Protein AF-0000000086156742 (afdb_homodimer)

Organism: Pythium oligandrum (NCBI:txid41045)

Sequence (702 aa):
MDVETHAQLVAELREDVADFWQPLQSIARVDTRSLSPLAFYRQYVSKSVPVILTHAMESEQWQHVRTAWQDDEYLVQQAGDGEITVDITPFGYGDAVLELDRENELFVMPEERRMTLREFFRVLNDREGFDGVPYLSHQNDSLRDEFPRLYAQVPPCIELGKEAFGNDPDAVNIWIGDERAVSTMHKDHYENMYCVVKGRKHFTLLPPSDVACLYEREYPSARYRHESTLGQDAYDEATTAAFHSCHPEDTSWFIVPSEETGMTPWIPVDPLRINIKRYPLADHLNPLQCVVEAGETLYLPAMWYHRATQLCPTISVNYWHDMDFDCRYVYYNYVHRVAKAMDSGNKNKQSMDVETHAQLVAELREDVADFWQPLQSIARVDTRSLSPLAFYRQYVSKSVPVILTHAMESEQWQHVRTAWQDDEYLVQQAGDGEITVDITPFGYGDAVLELDRENELFVMPEERRMTLREFFRVLNDREGFDGVPYLSHQNDSLRDEFPRLYAQVPPCIELGKEAFGNDPDAVNIWIGDERAVSTMHKDHYENMYCVVKGRKHFTLLPPSDVACLYEREYPSARYRHESTLGQDAYDEATTAAFHSCHPEDTSWFIVPSEETGMTPWIPVDPLRINIKRYPLADHLNPLQCVVEAGETLYLPAMWYHRATQLCPTISVNYWHDMDFDCRYVYYNYVHRVAKAMDSGNKNKQS

Solvent-accessible surface area (backbone atoms only — not comparable to full-atom values): 36205 Å² total; per-residue (Å²): 82,52,70,66,57,49,51,50,53,51,50,51,44,44,52,37,32,55,72,37,46,48,68,79,81,54,70,50,77,42,59,42,89,80,47,51,40,51,54,46,31,63,70,22,61,57,41,59,39,55,34,34,30,34,70,67,51,65,49,70,42,37,51,48,44,50,55,52,66,70,36,65,67,53,48,31,62,55,50,44,82,53,64,35,64,31,34,33,22,80,79,11,60,35,55,36,66,44,76,57,49,100,84,40,59,30,30,34,33,43,24,76,42,78,39,30,54,58,55,48,54,49,49,60,70,31,67,86,78,35,94,47,33,58,29,36,60,48,77,79,25,32,26,57,74,60,24,51,63,57,42,71,46,45,68,89,60,52,66,62,55,33,64,47,71,70,50,69,52,77,31,38,30,41,36,42,37,33,51,64,34,32,39,48,52,42,62,48,77,25,36,30,45,37,30,25,48,36,47,31,39,38,39,39,35,38,62,52,74,51,50,59,36,33,66,66,40,75,18,52,29,27,24,41,33,43,64,92,70,36,77,85,60,74,56,39,64,69,61,26,50,39,44,31,70,75,35,67,88,48,66,59,50,37,39,24,70,31,74,87,66,34,64,40,77,46,42,72,55,41,90,91,63,68,54,45,89,83,38,59,61,39,68,64,63,75,73,42,62,51,71,44,42,52,51,24,28,37,39,40,40,50,43,34,29,37,26,40,34,27,74,32,69,24,35,32,41,33,36,30,23,75,54,82,70,22,46,68,53,40,45,43,50,45,47,43,49,52,35,50,55,53,54,55,53,51,55,61,68,72,95,82,52,70,67,57,50,52,50,52,52,50,51,43,44,51,38,32,54,73,36,44,48,69,79,81,56,69,51,78,43,60,43,89,80,47,49,40,52,54,46,31,64,70,21,60,56,40,57,39,56,36,34,30,34,70,69,51,65,49,70,41,36,51,49,44,49,55,54,64,71,36,64,67,54,48,31,62,55,49,43,82,54,63,37,64,31,33,33,24,80,79,12,60,36,54,36,65,44,75,58,50,99,84,42,60,31,29,35,32,44,24,77,42,79,40,30,54,57,56,47,54,49,48,59,70,31,69,85,78,36,94,46,32,57,29,34,59,47,77,81,26,31,24,58,73,60,24,51,64,57,41,71,46,45,69,90,60,52,66,60,54,32,63,45,71,69,49,70,53,76,30,37,29,42,35,41,37,32,50,66,35,30,41,47,51,43,62,48,78,26,35,31,46,38,31,25,48,36,47,32,41,36,39,40,35,39,62,52,74,51,49,57,36,32,66,67,40,75,20,52,30,27,24,41,35,43,64,92,68,35,79,85,62,73,57,38,64,69,60,25,50,39,44,30,72,74,36,67,88,47,67,58,50,37,37,24,70,32,73,89,65,35,63,40,76,46,42,73,56,42,91,92,62,68,54,45,89,84,36,58,61,41,70,64,64,77,72,42,64,50,73,45,42,50,49,25,27,37,40,42,40,49,43,34,30,35,26,40,33,28,76,32,68,23,35,32,41,32,36,32,24,74,53,80,70,23,47,69,53,38,45,44,50,46,47,41,50,51,35,51,55,52,55,55,53,51,55,59,69,72,95

Structure (mmCIF, N/CA/C/O backbone):
data_AF-0000000086156742-model_v1
#
loop_
_entity.id
_entity.type
_entity.pdbx_description
1 polymer 'JmjC domain-containing protein'
#
loop_
_atom_site.group_PDB
_atom_site.id
_atom_site.type_symbol
_atom_site.label_atom_id
_atom_site.label_alt_id
_atom_site.label_comp_id
_atom_site.label_asym_id
_atom_site.label_entity_id
_atom_site.label_seq_id
_atom_site.pdbx_PDB_ins_code
_atom_site.Cartn_x
_atom_site.Cartn_y
_atom_site.Cartn_z
_atom_site.occupancy
_atom_site.B_iso_or_equiv
_atom_site.auth_seq_id
_atom_site.auth_comp_id
_atom_site.auth_asym_id
_atom_site.auth_atom_id
_atom_site.pdbx_PDB_model_num
ATOM 1 N N . MET A 1 1 ? 24.484 2.711 -8.344 1 87.94 1 MET A N 1
ATOM 2 C CA . MET A 1 1 ? 23.516 3.539 -9.039 1 87.94 1 MET A CA 1
ATOM 3 C C . MET A 1 1 ? 23.984 4.988 -9.117 1 87.94 1 MET A C 1
ATOM 5 O O . MET A 1 1 ? 24.344 5.582 -8.109 1 87.94 1 MET A O 1
ATOM 9 N N . ASP A 1 2 ? 24.078 5.543 -10.227 1 90.62 2 ASP A N 1
ATOM 10 C CA . ASP A 1 2 ? 24.562 6.91 -10.383 1 90.62 2 ASP A CA 1
ATOM 11 C C . ASP A 1 2 ? 23.422 7.918 -10.312 1 90.62 2 ASP A C 1
ATOM 13 O O . ASP A 1 2 ? 22.25 7.531 -10.258 1 90.62 2 ASP A O 1
ATOM 17 N N . VAL A 1 3 ? 23.75 9.125 -10.305 1 90.31 3 VAL A N 1
ATOM 18 C CA . VAL A 1 3 ? 22.812 10.219 -10.086 1 90.31 3 VAL A CA 1
ATOM 19 C C . VAL A 1 3 ? 21.797 10.266 -11.227 1 90.31 3 VAL A C 1
ATOM 21 O O . VAL A 1 3 ? 20.625 10.539 -11 1 90.31 3 VAL A O 1
ATOM 24 N N . GLU A 1 4 ? 22.281 9.977 -12.367 1 93.25 4 GLU A N 1
ATOM 25 C CA . GLU A 1 4 ? 21.391 10.008 -13.531 1 93.25 4 GLU A CA 1
ATOM 26 C C . GLU A 1 4 ? 20.344 8.898 -13.461 1 93.25 4 GLU A C 1
ATOM 28 O O . GLU A 1 4 ? 19.172 9.125 -13.742 1 93.25 4 GLU A O 1
ATOM 33 N N . THR A 1 5 ? 20.812 7.707 -13.117 1 95.25 5 THR A N 1
ATOM 34 C CA . THR A 1 5 ? 19.906 6.578 -12.953 1 95.25 5 THR A CA 1
ATOM 35 C C . THR A 1 5 ? 18.906 6.848 -11.844 1 95.25 5 THR A C 1
ATOM 37 O O . THR A 1 5 ? 17.719 6.535 -11.977 1 95.25 5 THR A O 1
ATOM 40 N N . HIS A 1 6 ? 19.422 7.434 -10.797 1 95.56 6 HIS A N 1
ATOM 41 C CA . HIS A 1 6 ? 18.547 7.773 -9.688 1 95.56 6 HIS A CA 1
ATOM 42 C C . HIS A 1 6 ? 17.469 8.773 -10.125 1 95.56 6 HIS A C 1
ATOM 44 O O . HIS A 1 6 ? 16.297 8.602 -9.805 1 95.56 6 HIS A O 1
ATOM 50 N N . ALA A 1 7 ? 17.844 9.789 -10.844 1 96 7 ALA A N 1
ATOM 51 C CA . ALA A 1 7 ? 16.906 10.797 -11.328 1 96 7 ALA A CA 1
ATOM 52 C C . ALA A 1 7 ? 15.852 10.172 -12.234 1 96 7 ALA A C 1
ATOM 54 O O . ALA A 1 7 ? 14.68 10.555 -12.195 1 96 7 ALA A O 1
ATOM 55 N N . GLN A 1 8 ? 16.297 9.242 -13.055 1 97.12 8 GLN A N 1
ATOM 56 C CA . GLN A 1 8 ? 15.375 8.555 -13.953 1 97.12 8 GLN A CA 1
ATOM 57 C C . GLN A 1 8 ? 14.367 7.719 -13.164 1 97.12 8 GLN A C 1
ATOM 59 O O . GLN A 1 8 ? 13.18 7.688 -13.508 1 97.12 8 GLN A O 1
ATOM 64 N N . LEU A 1 9 ? 14.852 7 -12.18 1 97.75 9 LEU A N 1
ATOM 65 C CA . LEU A 1 9 ? 13.977 6.184 -11.344 1 97.75 9 LEU A CA 1
ATOM 66 C C . LEU A 1 9 ? 12.953 7.051 -10.617 1 97.75 9 LEU A C 1
ATOM 68 O O . LEU A 1 9 ? 11.805 6.648 -10.445 1 97.75 9 LEU A O 1
ATOM 72 N N . VAL A 1 10 ? 13.352 8.258 -10.172 1 97.94 10 VAL A N 1
ATOM 73 C CA . VAL A 1 10 ? 12.445 9.188 -9.508 1 97.94 10 VAL A CA 1
ATOM 74 C C . VAL A 1 10 ? 11.398 9.688 -10.508 1 97.94 10 VAL A C 1
ATOM 76 O O . VAL A 1 10 ? 10.219 9.789 -10.18 1 97.94 10 VAL A O 1
ATOM 79 N N . ALA A 1 11 ? 11.836 9.992 -11.688 1 97.62 11 ALA A N 1
ATOM 80 C CA . ALA A 1 11 ? 10.914 10.422 -12.742 1 97.62 11 ALA A CA 1
ATOM 81 C C . ALA A 1 11 ? 9.875 9.336 -13.031 1 97.62 11 ALA A C 1
ATOM 83 O O . ALA A 1 11 ? 8.688 9.633 -13.188 1 97.62 11 ALA A O 1
ATOM 84 N N . GLU A 1 12 ? 10.297 8.109 -13.109 1 98.12 12 GLU A N 1
ATOM 85 C CA . GLU A 1 12 ? 9.398 6.992 -13.375 1 98.12 12 GLU A CA 1
ATOM 86 C C . GLU A 1 12 ? 8.43 6.77 -12.211 1 98.12 12 GLU A C 1
ATOM 88 O O . GLU A 1 12 ? 7.27 6.418 -12.422 1 98.12 12 GLU A O 1
ATOM 93 N N . LEU A 1 13 ? 8.961 6.91 -11.008 1 98.19 13 LEU A N 1
ATOM 94 C CA . LEU A 1 13 ? 8.102 6.84 -9.836 1 98.19 13 LEU A CA 1
ATOM 95 C C . LEU A 1 13 ? 6.977 7.867 -9.914 1 98.19 13 LEU A C 1
ATOM 97 O O . LEU A 1 13 ? 5.816 7.543 -9.672 1 98.19 13 LEU A O 1
ATOM 101 N N . ARG A 1 14 ? 7.305 9.086 -10.273 1 96.19 14 ARG A N 1
ATOM 102 C CA . ARG A 1 14 ? 6.316 10.148 -10.406 1 96.19 14 ARG A CA 1
ATOM 103 C C . ARG A 1 14 ? 5.297 9.82 -11.492 1 96.19 14 ARG A C 1
ATOM 105 O O . ARG A 1 14 ? 4.105 10.086 -11.328 1 96.19 14 ARG A O 1
ATOM 112 N N . GLU A 1 15 ? 5.738 9.305 -12.57 1 96.69 15 GLU A N 1
ATOM 113 C CA . GLU A 1 15 ? 4.84 8.906 -13.656 1 96.69 15 GLU A CA 1
ATOM 114 C C . GLU A 1 15 ? 3.852 7.844 -13.188 1 96.69 15 GLU A C 1
ATOM 116 O O . GLU A 1 15 ? 2.662 7.91 -13.5 1 96.69 15 GLU A O 1
ATOM 121 N N . ASP A 1 16 ? 4.371 6.867 -12.461 1 97.75 16 ASP A N 1
ATOM 122 C CA . ASP A 1 16 ? 3.504 5.824 -11.922 1 97.75 16 ASP A CA 1
ATOM 123 C C . ASP A 1 16 ? 2.473 6.406 -10.961 1 97.75 16 ASP A C 1
ATOM 125 O O . ASP A 1 16 ? 1.323 5.961 -10.93 1 97.75 16 ASP A O 1
ATOM 129 N N . VAL A 1 17 ? 2.904 7.348 -10.109 1 97.19 17 VAL A N 1
ATOM 130 C CA . VAL A 1 17 ? 2.004 7.988 -9.156 1 97.19 17 VAL A CA 1
ATOM 131 C C . VAL A 1 17 ? 0.871 8.688 -9.906 1 97.19 17 VAL A C 1
ATOM 133 O O . VAL A 1 17 ? -0.299 8.547 -9.547 1 97.19 17 VAL A O 1
ATOM 136 N N . ALA A 1 18 ? 1.185 9.383 -10.945 1 94.88 18 ALA A N 1
ATOM 137 C CA . ALA A 1 18 ? 0.194 10.102 -11.742 1 94.88 18 ALA A CA 1
ATOM 138 C C . ALA A 1 18 ? -0.768 9.133 -12.422 1 94.88 18 ALA A C 1
ATOM 140 O O . ALA A 1 18 ? -1.963 9.414 -12.539 1 94.88 18 ALA A O 1
ATOM 141 N N . ASP A 1 19 ? -0.232 8.016 -12.797 1 95.19 19 ASP A N 1
ATOM 142 C CA . ASP A 1 19 ? -1.017 7.066 -13.586 1 95.19 19 ASP A CA 1
ATOM 143 C C . ASP A 1 19 ? -1.918 6.223 -12.688 1 95.19 19 ASP A C 1
ATOM 145 O O . ASP A 1 19 ? -3.018 5.84 -13.086 1 95.19 19 ASP A O 1
ATOM 149 N N . PHE A 1 20 ? -1.436 5.926 -11.406 1 96.31 20 PHE A N 1
ATOM 150 C CA . PHE A 1 20 ? -2.096 4.828 -10.711 1 96.31 20 PHE A CA 1
ATOM 151 C C . PHE A 1 20 ? -2.52 5.258 -9.312 1 96.31 20 PHE A C 1
ATOM 153 O O . PHE A 1 20 ? -3.225 4.523 -8.617 1 96.31 20 PHE A O 1
ATOM 160 N N . TRP A 1 21 ? -2.182 6.438 -8.836 1 95.12 21 TRP A N 1
ATOM 161 C CA . TRP A 1 21 ? -2.352 6.688 -7.406 1 95.12 21 TRP A CA 1
ATOM 162 C C . TRP A 1 21 ? -2.961 8.07 -7.164 1 95.12 21 TRP A C 1
ATOM 164 O O . TRP A 1 21 ? -4.105 8.18 -6.723 1 95.12 21 TRP A O 1
ATOM 174 N N . GLN A 1 22 ? -2.209 9.062 -7.5 1 86.81 22 GLN A N 1
ATOM 175 C CA . GLN A 1 22 ? -2.617 10.43 -7.172 1 86.81 22 GLN A CA 1
ATOM 176 C C . GLN A 1 22 ? -3.73 10.906 -8.102 1 86.81 22 GLN A C 1
ATOM 178 O O . GLN A 1 22 ? -3.701 10.633 -9.305 1 86.81 22 GLN A O 1
ATOM 183 N N . PRO A 1 23 ? -4.742 11.562 -7.5 1 85.94 23 PRO A N 1
ATOM 184 C CA . PRO A 1 23 ? -5.699 12.211 -8.398 1 85.94 23 PRO A CA 1
ATOM 185 C C . PRO A 1 23 ? -5.035 13.18 -9.375 1 85.94 23 PRO A C 1
ATOM 187 O O . PRO A 1 23 ? -4.059 13.844 -9.016 1 85.94 23 PRO A O 1
ATOM 190 N N . LEU A 1 24 ? -5.328 13.18 -10.531 1 75 24 LEU A N 1
ATOM 191 C CA . LEU A 1 24 ? -4.617 13.922 -11.562 1 75 24 LEU A CA 1
ATOM 192 C C . LEU A 1 24 ? -4.879 15.414 -11.438 1 75 24 LEU A C 1
ATOM 194 O O . LEU A 1 24 ? -3.951 16.219 -11.539 1 75 24 LEU A O 1
ATOM 198 N N . GLN A 1 25 ? -6.059 15.773 -11.18 1 78.12 25 GLN A N 1
ATOM 199 C CA . GLN A 1 25 ? -6.281 17.219 -11.305 1 78.12 25 GLN A CA 1
ATOM 200 C C . GLN A 1 25 ? -6.719 17.828 -9.977 1 78.12 25 GLN A C 1
ATOM 202 O O . GLN A 1 25 ? -6.27 18.906 -9.609 1 78.12 25 GLN A O 1
ATOM 207 N N . SER A 1 26 ? -7.59 17.172 -9.289 1 90.31 26 SER A N 1
ATOM 208 C CA . SER A 1 26 ? -8.148 17.766 -8.086 1 90.31 26 SER A CA 1
ATOM 209 C C . SER A 1 26 ? -8.578 16.703 -7.082 1 90.31 26 SER A C 1
ATOM 211 O O . SER A 1 26 ? -8.719 15.523 -7.445 1 90.31 26 SER A O 1
ATOM 213 N N . ILE A 1 27 ? -8.648 17.125 -5.914 1 96.25 27 ILE A N 1
ATOM 214 C CA . ILE A 1 27 ? -9.172 16.266 -4.863 1 96.25 27 ILE A CA 1
ATOM 215 C C . ILE A 1 27 ? -10.688 16.125 -5.02 1 96.25 27 ILE A C 1
ATOM 217 O O . ILE A 1 27 ? -11.398 17.125 -5.102 1 96.25 27 ILE A O 1
ATOM 221 N N . ALA A 1 28 ? -11.156 14.93 -5.078 1 96.06 28 ALA A N 1
ATOM 222 C CA . ALA A 1 28 ? -12.586 14.664 -5.262 1 96.06 28 ALA A CA 1
ATOM 223 C C . ALA A 1 28 ? -13.391 15.148 -4.066 1 96.06 28 ALA A C 1
ATOM 225 O O . ALA A 1 28 ? -12.906 15.133 -2.932 1 96.06 28 ALA A O 1
ATOM 226 N N . ARG A 1 29 ? -14.609 15.672 -4.355 1 97.62 29 ARG A N 1
ATOM 227 C CA . ARG A 1 29 ? -15.633 15.93 -3.346 1 97.62 29 ARG A CA 1
ATOM 228 C C . ARG A 1 29 ? -16.734 14.883 -3.406 1 97.62 29 ARG A C 1
ATOM 230 O O . ARG A 1 29 ? -17.328 14.648 -4.465 1 97.62 29 ARG A O 1
ATOM 237 N N . VAL A 1 30 ? -16.953 14.227 -2.268 1 98.12 30 VAL A N 1
ATOM 238 C CA . VAL A 1 30 ? -17.891 13.109 -2.273 1 98.12 30 VAL A CA 1
ATOM 239 C C . VAL A 1 30 ? -18.938 13.305 -1.181 1 98.12 30 VAL A C 1
ATOM 241 O O . VAL A 1 30 ? -18.609 13.719 -0.066 1 98.12 30 VAL A O 1
ATOM 244 N N . ASP A 1 31 ? -20.234 12.984 -1.517 1 98.5 31 ASP A N 1
ATOM 245 C CA . ASP A 1 31 ? -21.344 13.008 -0.575 1 98.5 31 ASP A CA 1
ATOM 246 C C . ASP A 1 31 ? -21.312 11.797 0.348 1 98.5 31 ASP A C 1
ATOM 248 O O . ASP A 1 31 ? -21.484 10.664 -0.105 1 98.5 31 ASP A O 1
ATOM 252 N N . THR A 1 32 ? -21.141 12.047 1.617 1 98.06 32 THR A N 1
ATOM 253 C CA . THR A 1 32 ? -20.984 10.953 2.566 1 98.06 32 THR A CA 1
ATOM 254 C C . THR A 1 32 ? -22.266 10.141 2.672 1 98.06 32 THR A C 1
ATOM 256 O O . THR A 1 32 ? -22.25 8.984 3.1 1 98.06 32 THR A O 1
ATOM 259 N N . ARG A 1 33 ? -23.469 10.719 2.305 1 96.44 33 ARG A N 1
ATOM 260 C CA . ARG A 1 33 ? -24.75 10.039 2.404 1 96.44 33 ARG A CA 1
ATOM 261 C C . ARG A 1 33 ? -24.828 8.867 1.436 1 96.44 33 ARG A C 1
ATOM 263 O O . ARG A 1 33 ? -25.609 7.938 1.634 1 96.44 33 ARG A O 1
ATOM 270 N N . SER A 1 34 ? -23.938 8.828 0.488 1 96.69 34 SER A N 1
ATOM 271 C CA . SER A 1 34 ? -23.906 7.754 -0.502 1 96.69 34 SER A CA 1
ATOM 272 C C . SER A 1 34 ? -22.656 6.906 -0.38 1 96.69 34 SER A C 1
ATOM 274 O O . SER A 1 34 ? -22.297 6.172 -1.304 1 96.69 34 SER A O 1
ATOM 276 N N . LEU A 1 35 ? -22 7.062 0.702 1 97.88 35 LEU A N 1
ATOM 277 C CA . LEU A 1 35 ? -20.703 6.418 0.872 1 97.88 35 LEU A CA 1
ATOM 278 C C . LEU A 1 35 ? -20.703 5.492 2.082 1 97.88 35 LEU A C 1
ATOM 280 O O . LEU A 1 35 ? -20.609 5.949 3.223 1 97.88 35 LEU A O 1
ATOM 284 N N . SER A 1 36 ? -20.781 4.16 1.871 1 98.12 36 SER A N 1
ATOM 285 C CA . SER A 1 36 ? -20.703 3.211 2.977 1 98.12 36 SER A CA 1
ATOM 286 C C . SER A 1 36 ? -19.281 3.145 3.549 1 98.12 3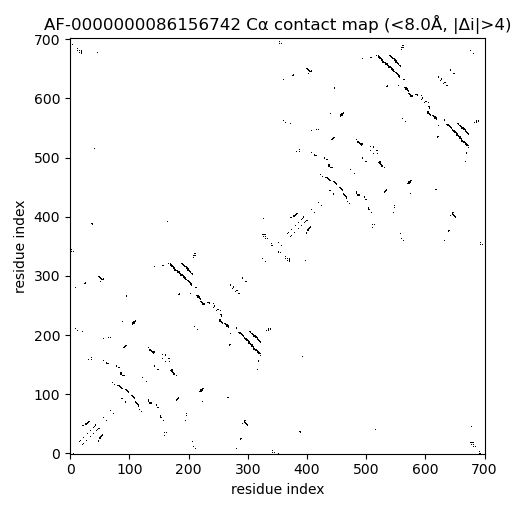6 SER A C 1
ATOM 288 O O . SER A 1 36 ? -18.312 3.506 2.873 1 98.12 36 SER A O 1
ATOM 290 N N . PRO A 1 37 ? -19.125 2.717 4.801 1 98.44 37 PRO A N 1
ATOM 291 C CA . PRO A 1 37 ? -17.781 2.557 5.359 1 98.44 37 PRO A CA 1
ATOM 292 C C . PRO A 1 37 ? -16.891 1.662 4.5 1 98.44 37 PRO A C 1
ATOM 294 O O . PRO A 1 37 ? -15.711 1.95 4.324 1 98.44 37 PRO A O 1
ATOM 297 N N . LEU A 1 38 ? -17.453 0.585 3.957 1 98.62 38 LEU A N 1
ATOM 298 C CA . LEU A 1 38 ? -16.688 -0.303 3.092 1 98.62 38 LEU A CA 1
ATOM 299 C C . LEU A 1 38 ? -16.25 0.418 1.817 1 98.62 38 LEU A C 1
ATOM 301 O O . LEU A 1 38 ? -15.109 0.295 1.389 1 98.62 38 LEU A O 1
ATOM 305 N N . ALA A 1 39 ? -17.156 1.154 1.187 1 98.31 39 ALA A N 1
ATOM 306 C CA . ALA A 1 39 ? -16.828 1.896 -0.027 1 98.31 39 ALA A CA 1
ATOM 307 C C . ALA A 1 39 ? -15.758 2.957 0.255 1 98.31 39 ALA A C 1
ATOM 309 O O . ALA A 1 39 ? -14.836 3.143 -0.538 1 98.31 39 ALA A O 1
ATOM 310 N N . PHE A 1 40 ? -15.922 3.697 1.384 1 98.69 40 PHE A N 1
ATOM 311 C CA . PHE A 1 40 ? -14.945 4.703 1.79 1 98.69 40 PHE A CA 1
ATOM 312 C C . PHE A 1 40 ? -13.57 4.078 1.985 1 98.69 40 PHE A C 1
ATOM 314 O O . PHE A 1 40 ? -12.57 4.609 1.501 1 98.69 40 PHE A O 1
ATOM 321 N N . TYR A 1 41 ? -13.578 2.934 2.703 1 98.5 41 TYR A N 1
ATOM 322 C CA . TYR A 1 41 ? -12.312 2.246 2.955 1 98.5 41 TYR A CA 1
ATOM 323 C C . TYR A 1 41 ? -11.68 1.776 1.652 1 98.5 41 TYR A C 1
ATOM 325 O O . TYR A 1 41 ? -10.484 1.979 1.43 1 98.5 41 TYR A O 1
ATOM 333 N N . ARG A 1 42 ? -12.414 1.155 0.781 1 97.69 42 ARG A N 1
ATOM 334 C CA . ARG A 1 42 ? -11.938 0.55 -0.459 1 97.69 42 ARG A CA 1
ATOM 335 C C . ARG A 1 42 ? -11.484 1.616 -1.449 1 97.69 42 ARG A C 1
ATOM 337 O O . ARG A 1 42 ? -10.461 1.455 -2.117 1 97.69 42 ARG A O 1
ATOM 344 N N . GLN A 1 43 ? -12.156 2.764 -1.509 1 96.75 43 GLN A N 1
ATOM 345 C CA . GLN A 1 43 ? -11.938 3.725 -2.584 1 96.75 43 GLN A CA 1
ATOM 346 C C . GLN A 1 43 ? -10.914 4.777 -2.178 1 96.75 43 GLN A C 1
ATOM 348 O O . GLN A 1 43 ? -10.219 5.34 -3.031 1 96.75 43 GLN A O 1
ATOM 353 N N . TYR A 1 44 ? -10.773 4.988 -0.856 1 97.62 44 TYR A N 1
ATOM 354 C CA . TYR A 1 44 ? -9.938 6.113 -0.458 1 97.62 44 TYR A CA 1
ATOM 355 C C . TYR A 1 44 ? -8.922 5.688 0.598 1 97.62 44 TYR A C 1
ATOM 357 O O . TYR A 1 44 ? -7.719 5.875 0.42 1 97.62 44 TYR A O 1
ATOM 365 N N . VAL A 1 45 ? -9.375 5.008 1.715 1 98.19 45 VAL A N 1
ATOM 366 C CA . VAL A 1 45 ? -8.492 4.688 2.832 1 98.19 45 VAL A CA 1
ATOM 367 C C . VAL A 1 45 ? -7.426 3.693 2.379 1 98.19 45 VAL A C 1
ATOM 369 O O . VAL A 1 45 ? -6.23 3.939 2.547 1 98.19 45 VAL A O 1
ATOM 372 N N . SER A 1 46 ? -7.855 2.564 1.716 1 97.5 46 SER A N 1
ATOM 373 C CA . SER A 1 46 ? -6.949 1.499 1.298 1 97.5 46 SER A CA 1
ATOM 374 C C . SER A 1 46 ? -5.977 1.988 0.231 1 97.5 46 SER A C 1
ATOM 376 O O . SER A 1 46 ? -4.82 1.562 0.198 1 97.5 46 SER A O 1
ATOM 378 N N . LYS A 1 47 ? -6.422 2.895 -0.6 1 96.88 47 LYS A N 1
ATOM 379 C CA . LYS A 1 47 ? -5.613 3.389 -1.713 1 96.88 47 LYS A CA 1
ATOM 380 C C . LYS A 1 47 ? -4.789 4.602 -1.298 1 96.88 47 LYS A C 1
ATOM 382 O O . LYS A 1 47 ? -3.961 5.09 -2.068 1 96.88 47 LYS A O 1
ATOM 387 N N . SER A 1 48 ? -5.023 5.062 -0.056 1 97.62 48 SER A N 1
ATOM 388 C CA . SER A 1 48 ? -4.32 6.234 0.454 1 97.62 48 SER A CA 1
ATOM 389 C C . SER A 1 48 ? -4.516 7.438 -0.459 1 97.62 48 SER A C 1
ATOM 391 O O . SER A 1 48 ? -3.545 8.039 -0.924 1 97.62 48 SER A O 1
ATOM 393 N N . VAL A 1 49 ? -5.75 7.789 -0.676 1 97.62 49 VAL A N 1
ATOM 394 C CA . VAL A 1 49 ? -6.098 8.922 -1.521 1 97.62 49 VAL A CA 1
ATOM 395 C C . VAL A 1 49 ? -6.949 9.914 -0.73 1 97.62 49 VAL A C 1
ATOM 397 O O . VAL A 1 49 ? -7.973 9.539 -0.155 1 97.62 49 VAL A O 1
ATOM 400 N N . PRO A 1 50 ? -6.504 11.188 -0.678 1 98.44 50 PRO A N 1
ATOM 401 C CA . PRO A 1 50 ? -7.324 12.18 0.024 1 98.44 50 PRO A CA 1
ATOM 402 C C . PRO A 1 50 ? -8.648 12.453 -0.683 1 98.44 50 PRO A C 1
ATOM 404 O O . PRO A 1 50 ? -8.742 12.328 -1.906 1 98.44 50 PRO A O 1
ATOM 407 N N . VAL A 1 51 ? -9.625 12.828 0.066 1 98.62 51 VAL A N 1
ATOM 408 C CA . VAL A 1 51 ? -10.938 13.156 -0.483 1 98.62 51 VAL A CA 1
ATOM 409 C C . VAL A 1 51 ? -11.641 14.156 0.428 1 98.62 51 VAL A C 1
ATOM 411 O O . VAL A 1 51 ? -11.461 14.125 1.648 1 98.62 51 VAL A O 1
ATOM 414 N N . ILE A 1 52 ? -12.328 15.102 -0.136 1 98.81 52 ILE A N 1
ATOM 415 C CA . ILE A 1 52 ? -13.172 16 0.635 1 98.81 52 ILE A CA 1
ATOM 416 C C . ILE A 1 52 ? -14.57 15.414 0.779 1 98.81 52 ILE A C 1
ATOM 418 O O . ILE A 1 52 ? -15.219 15.086 -0.219 1 98.81 52 ILE A O 1
ATOM 422 N N . LEU A 1 53 ? -15.008 15.227 1.985 1 98.88 53 LEU A N 1
ATOM 423 C CA . LEU A 1 53 ? -16.312 14.664 2.32 1 98.88 53 LEU A CA 1
ATOM 424 C C . LEU A 1 53 ? -17.328 15.773 2.604 1 98.88 53 LEU A C 1
ATOM 426 O O . LEU A 1 53 ? -17.125 16.594 3.508 1 98.88 53 LEU A O 1
ATOM 430 N N . THR A 1 54 ? -18.359 15.789 1.798 1 98.62 54 THR A N 1
ATOM 431 C CA . THR A 1 54 ? -19.469 16.703 2.049 1 98.62 54 THR A CA 1
ATOM 432 C C . THR A 1 54 ? -20.578 16 2.834 1 98.62 54 THR A C 1
ATOM 434 O O . THR A 1 54 ? -20.688 14.781 2.799 1 98.62 54 THR A O 1
ATOM 437 N N . HIS A 1 55 ? -21.266 16.734 3.693 1 97.88 55 HIS A N 1
ATOM 438 C CA . HIS A 1 55 ? -22.391 16.281 4.5 1 97.88 55 HIS A CA 1
ATOM 439 C C . HIS A 1 55 ? -21.922 15.328 5.602 1 97.88 55 HIS A C 1
ATOM 441 O O . HIS A 1 55 ? -22.688 14.477 6.059 1 97.88 55 HIS A O 1
ATOM 447 N N . ALA A 1 56 ? -20.641 15.43 5.984 1 97.94 56 ALA A N 1
ATOM 448 C CA . ALA A 1 56 ? -20.125 14.633 7.094 1 97.94 56 ALA A CA 1
ATOM 449 C C . ALA A 1 56 ? -20.422 15.305 8.438 1 97.94 56 ALA A C 1
ATOM 451 O O . ALA A 1 56 ? -20.344 14.656 9.484 1 97.94 56 ALA A O 1
ATOM 452 N N . MET A 1 57 ? -20.734 16.578 8.391 1 97.88 57 MET A N 1
ATOM 453 C CA . MET A 1 57 ? -20.969 17.391 9.586 1 97.88 57 MET A CA 1
ATOM 454 C C . MET A 1 57 ? -22.438 17.812 9.672 1 97.88 57 MET A C 1
ATOM 456 O O . MET A 1 57 ? -22.734 18.984 9.875 1 97.88 57 MET A O 1
ATOM 460 N N . GLU A 1 58 ? -23.312 16.828 9.633 1 95.62 58 GLU A N 1
ATOM 461 C CA . GLU A 1 58 ? -24.719 17.188 9.531 1 95.62 58 GLU A CA 1
ATOM 462 C C . GLU A 1 58 ? -25.469 16.859 10.82 1 95.62 58 GLU A C 1
ATOM 464 O O . GLU A 1 58 ? -26.641 17.203 10.977 1 95.62 58 GLU A O 1
ATOM 469 N N . SER A 1 59 ? -24.797 16.203 11.773 1 96.69 59 SER A N 1
ATOM 470 C CA . SER A 1 59 ? -25.484 15.898 13.023 1 96.69 59 SER A CA 1
ATOM 471 C C . SER A 1 59 ? -25.938 17.172 13.742 1 96.69 59 SER A C 1
ATOM 473 O O . SER A 1 59 ? -25.469 18.266 13.422 1 96.69 59 SER A O 1
ATOM 475 N N . GLU A 1 60 ? -26.812 17.031 14.68 1 97.31 60 GLU A N 1
ATOM 476 C CA . GLU A 1 60 ? -27.297 18.172 15.469 1 97.31 60 GLU A CA 1
ATOM 477 C C . GLU A 1 60 ? -26.141 18.875 16.172 1 97.31 60 GLU A C 1
ATOM 479 O O . GLU A 1 60 ? -26.141 20.109 16.266 1 97.31 60 GLU A O 1
ATOM 484 N N . GLN A 1 61 ? -25.234 18.125 16.656 1 97.75 61 GLN A N 1
ATOM 485 C CA . GLN A 1 61 ? -24.078 18.703 17.328 1 97.75 61 GLN A CA 1
ATOM 486 C C . GLN A 1 61 ? -23.266 19.578 16.391 1 97.75 61 GLN A C 1
ATOM 488 O O . GLN A 1 61 ? -22.906 20.703 16.734 1 97.75 61 GLN A O 1
ATOM 493 N N . TRP A 1 62 ? -23.047 19.109 15.242 1 97.94 62 TRP A N 1
ATOM 494 C CA . TRP A 1 62 ? -22.281 19.875 14.266 1 97.94 62 TRP A CA 1
ATOM 495 C C . TRP A 1 62 ? -23.031 21.125 13.836 1 97.94 62 TRP A C 1
ATOM 497 O O . TRP A 1 62 ? -22.438 22.188 13.633 1 97.94 62 TRP A O 1
ATOM 507 N N . GLN A 1 63 ? -24.328 21 13.641 1 96.75 63 GLN A N 1
ATOM 508 C CA . GLN A 1 63 ? -25.125 22.156 13.273 1 96.75 63 GLN A CA 1
ATOM 509 C C . GLN A 1 63 ? -25.031 23.25 14.336 1 96.75 63 GLN A C 1
ATOM 511 O O . GLN A 1 63 ? -24.891 24.438 14 1 96.75 63 GLN A O 1
ATOM 516 N N . HIS A 1 64 ? -25.109 22.797 15.516 1 97.94 64 HIS A N 1
ATOM 517 C CA . HIS A 1 64 ? -24.969 23.734 16.609 1 97.94 64 HIS A CA 1
ATOM 518 C C . HIS A 1 64 ? -23.609 24.422 16.594 1 97.94 64 HIS A C 1
ATOM 520 O O . HIS A 1 64 ? -23.531 25.656 16.672 1 97.94 64 HIS A O 1
ATOM 526 N N . VAL A 1 65 ? -22.594 23.656 16.469 1 98.06 65 VAL A N 1
ATOM 527 C CA . VAL A 1 65 ? -21.203 24.125 16.516 1 98.06 65 VAL A CA 1
ATOM 528 C C . VAL A 1 65 ? -20.953 25.062 15.336 1 98.06 65 VAL A C 1
ATOM 530 O O . VAL A 1 65 ? -20.328 26.125 15.508 1 98.06 65 VAL A O 1
ATOM 533 N N . ARG A 1 66 ? -21.406 24.766 14.195 1 96.69 66 ARG A N 1
ATOM 534 C CA . ARG A 1 66 ? -21.172 25.578 13 1 96.69 66 ARG A CA 1
ATOM 535 C C . ARG A 1 66 ? -21.859 26.938 13.109 1 96.69 66 ARG A C 1
ATOM 537 O O . ARG A 1 66 ? -21.422 27.906 12.492 1 96.69 66 ARG A O 1
ATOM 544 N N . THR A 1 67 ? -22.875 27 13.914 1 97.44 67 THR A N 1
ATOM 545 C CA . THR A 1 67 ? -23.547 28.266 14.156 1 97.44 67 THR A CA 1
ATOM 546 C C . THR A 1 67 ? -22.938 28.984 15.344 1 97.44 67 THR A C 1
ATOM 548 O O . THR A 1 67 ? -22.5 30.141 15.219 1 97.44 67 THR A O 1
ATOM 551 N N . ALA A 1 68 ? -22.797 28.312 16.453 1 98.31 68 ALA A N 1
ATOM 552 C CA . ALA A 1 68 ? -22.391 28.922 17.719 1 98.31 68 ALA A CA 1
ATOM 553 C C . ALA A 1 68 ? -20.938 29.391 17.656 1 98.31 68 ALA A C 1
ATOM 555 O O . ALA A 1 68 ? -20.594 30.406 18.234 1 98.31 68 ALA A O 1
ATOM 556 N N . TRP A 1 69 ? -20.078 28.656 16.969 1 98.5 69 TRP A N 1
ATOM 557 C CA . TRP A 1 69 ? -18.656 28.938 16.984 1 98.5 69 TRP A CA 1
ATOM 558 C C . TRP A 1 69 ? -18.312 30.094 16.047 1 98.5 69 TRP A C 1
ATOM 560 O O . TRP A 1 69 ? -17.156 30.531 15.969 1 98.5 69 TRP A O 1
ATOM 570 N N . GLN A 1 70 ? -19.344 30.672 15.375 1 97.69 70 GLN A N 1
ATOM 571 C CA . GLN A 1 70 ? -19.125 31.875 14.578 1 97.69 70 GLN A CA 1
ATOM 572 C C . GLN A 1 70 ? -18.906 33.094 15.477 1 97.69 70 GLN A C 1
ATOM 574 O O . GLN A 1 70 ? -18.359 34.094 15.031 1 97.69 70 GLN A O 1
ATOM 579 N N . ASP A 1 71 ? -19.328 33 16.672 1 97.75 71 ASP A N 1
ATOM 580 C CA . ASP A 1 71 ? -19.234 34.094 17.641 1 97.75 71 ASP A CA 1
ATOM 581 C C . ASP A 1 71 ? -18.047 33.875 18.578 1 97.75 71 ASP A C 1
ATOM 583 O O . ASP A 1 71 ? -18.094 33.031 19.484 1 97.75 71 ASP A O 1
ATOM 587 N N . ASP A 1 72 ? -17.062 34.75 18.484 1 97.19 72 ASP A N 1
ATOM 588 C CA . ASP A 1 72 ? -15.852 34.656 19.297 1 97.19 72 ASP A CA 1
ATOM 589 C C . ASP A 1 72 ? -16.188 34.781 20.781 1 97.19 72 ASP A C 1
ATOM 591 O O . ASP A 1 72 ? -15.562 34.125 21.625 1 97.19 72 ASP A O 1
ATOM 595 N N . GLU A 1 73 ? -17.109 35.625 21.062 1 97.69 73 GLU A N 1
ATOM 596 C CA . GLU A 1 73 ? -17.5 35.812 22.469 1 97.69 73 GLU A CA 1
ATOM 597 C C . GLU A 1 73 ? -18.078 34.531 23.047 1 97.69 73 GLU A C 1
ATOM 599 O O . GLU A 1 73 ? -17.891 34.219 24.234 1 97.69 73 GLU A O 1
ATOM 604 N N . TYR A 1 74 ? -18.859 33.875 22.25 1 98.44 74 TYR A N 1
ATOM 605 C CA . TYR A 1 74 ? -19.391 32.562 22.672 1 98.44 74 TYR A CA 1
ATOM 606 C C . TYR A 1 74 ? -18.25 31.609 23.016 1 98.44 74 TYR A C 1
ATOM 608 O O . TYR A 1 74 ? -18.297 30.938 24.047 1 98.44 74 TYR A O 1
ATOM 616 N N . LEU A 1 75 ? -17.266 31.531 22.156 1 98.5 75 LEU A N 1
ATOM 617 C CA . LEU A 1 75 ? -16.125 30.656 22.375 1 98.5 75 LEU A CA 1
ATOM 618 C C . LEU A 1 75 ? -15.383 31.016 23.656 1 98.5 75 LEU A C 1
ATOM 620 O O . LEU A 1 75 ? -15 30.125 24.422 1 98.5 75 LEU A O 1
ATOM 624 N N . VAL A 1 76 ? -15.195 32.281 23.875 1 98.31 76 VAL A N 1
ATOM 625 C CA . VAL A 1 76 ? -14.5 32.75 25.062 1 98.31 76 VAL A CA 1
ATOM 626 C C . VAL A 1 76 ? -15.273 32.344 26.312 1 98.31 76 VAL A C 1
ATOM 628 O O . VAL A 1 76 ? -14.688 31.906 27.297 1 98.31 76 VAL A O 1
ATOM 631 N N . GLN A 1 77 ? -16.562 32.531 26.234 1 98.06 77 GLN A N 1
ATOM 632 C CA . GLN A 1 77 ? -17.406 32.156 27.359 1 98.06 77 GLN A CA 1
ATOM 633 C C . GLN A 1 77 ? -17.312 30.672 27.656 1 98.06 77 GLN A C 1
ATOM 635 O O . GLN A 1 77 ? -17.266 30.266 28.812 1 98.06 77 GLN A O 1
ATOM 640 N N . GLN A 1 78 ? -17.359 29.906 26.641 1 97.69 78 GLN A N 1
ATOM 641 C CA . GLN A 1 78 ? -17.328 28.453 26.797 1 97.69 78 GLN A CA 1
ATOM 642 C C . GLN A 1 78 ? -15.953 28 27.297 1 97.69 78 GLN A C 1
ATOM 644 O O . GLN A 1 78 ? -15.859 27.031 28.062 1 97.69 78 GLN A O 1
ATOM 649 N N . ALA A 1 79 ? -14.898 28.625 26.812 1 96.06 79 ALA A N 1
ATOM 650 C CA . ALA A 1 79 ? -13.539 28.25 27.188 1 96.06 79 ALA A CA 1
ATOM 651 C C . ALA A 1 79 ? -13.242 28.625 28.625 1 96.06 79 ALA A C 1
ATOM 653 O O . ALA A 1 79 ? -12.453 27.969 29.312 1 96.06 79 ALA A O 1
ATOM 654 N N . GLY A 1 80 ? -13.852 29.688 29.047 1 93.31 80 GLY A N 1
ATOM 655 C CA . GLY A 1 80 ? -13.57 30.188 30.391 1 93.31 80 GLY A CA 1
ATOM 656 C C . GLY A 1 80 ? -12.242 30.922 30.484 1 93.31 80 GLY A C 1
ATOM 657 O O . GLY A 1 80 ? -11.75 31.453 29.484 1 93.31 80 GLY A O 1
ATOM 658 N N . ASP A 1 81 ? -11.656 30.969 31.734 1 91.94 81 ASP A N 1
ATOM 659 C CA . ASP A 1 81 ? -10.461 31.781 31.953 1 91.94 81 ASP A CA 1
ATOM 660 C C . ASP A 1 81 ? -9.211 30.922 32.031 1 91.94 81 ASP A C 1
ATOM 662 O O . ASP A 1 81 ? -8.125 31.406 32.375 1 91.94 81 ASP A O 1
ATOM 666 N N . GLY A 1 82 ? -9.43 29.688 31.75 1 94.19 82 GLY A N 1
ATOM 667 C CA . GLY A 1 82 ? -8.266 28.812 31.719 1 94.19 82 GLY A CA 1
ATOM 668 C C . GLY A 1 82 ? -7.262 29.188 30.641 1 94.19 82 GLY A C 1
ATOM 669 O O . GLY A 1 82 ? -7.641 29.672 29.578 1 94.19 82 GLY A O 1
ATOM 670 N N . GLU A 1 83 ? -5.992 28.891 30.859 1 96.25 83 GLU A N 1
ATOM 671 C CA . GLU A 1 83 ? -4.957 29.203 29.875 1 96.25 83 GLU A CA 1
ATOM 672 C C . GLU A 1 83 ? -4.84 28.109 28.828 1 96.25 83 GLU A C 1
ATOM 674 O O . GLU A 1 83 ? -5.031 26.922 29.125 1 96.25 83 GLU A O 1
ATOM 679 N N . ILE A 1 84 ? -4.566 28.531 27.656 1 96.81 84 ILE A N 1
ATOM 680 C CA . ILE A 1 84 ? -4.34 27.641 26.516 1 96.81 84 ILE A CA 1
ATOM 681 C C . ILE A 1 84 ? -2.953 27.906 25.938 1 96.81 84 ILE A C 1
ATOM 683 O O . ILE A 1 84 ? -2.324 28.922 26.219 1 96.81 84 ILE A O 1
ATOM 687 N N . THR A 1 85 ? -2.479 26.953 25.203 1 97.31 85 THR A N 1
ATOM 688 C CA . THR A 1 85 ? -1.173 27.047 24.562 1 97.31 85 THR A CA 1
ATOM 689 C C . THR A 1 85 ? -1.302 27.625 23.156 1 97.31 85 THR A C 1
ATOM 691 O O . THR A 1 85 ? -2.055 27.109 22.328 1 97.31 85 THR A O 1
ATOM 694 N N . VAL A 1 86 ? -0.593 28.703 22.922 1 97.94 86 VAL A N 1
ATOM 695 C CA . VAL A 1 86 ? -0.645 29.359 21.609 1 97.94 86 VAL A CA 1
ATOM 696 C C . VAL A 1 86 ? 0.76 29.438 21.016 1 97.94 86 VAL A C 1
ATOM 698 O O . VAL A 1 86 ? 1.705 29.844 21.703 1 97.94 86 VAL A O 1
ATOM 701 N N . ASP A 1 87 ? 0.852 29.016 19.797 1 97.88 87 ASP A N 1
ATOM 702 C CA . ASP A 1 87 ? 2.098 29.172 19.047 1 97.88 87 ASP A CA 1
ATOM 703 C C . ASP A 1 87 ? 2.205 30.562 18.438 1 97.88 87 ASP A C 1
ATOM 705 O O . ASP A 1 87 ? 1.251 31.062 17.844 1 97.88 87 ASP A O 1
ATOM 709 N N . ILE A 1 88 ? 3.352 31.234 18.625 1 98.19 88 ILE A N 1
ATOM 710 C CA . ILE A 1 88 ? 3.602 32.531 18.047 1 98.19 88 ILE A CA 1
ATOM 711 C C . ILE A 1 88 ? 4.902 32.531 17.234 1 98.19 88 ILE A C 1
ATOM 713 O O . ILE A 1 88 ? 5.922 32.031 17.719 1 98.19 88 ILE A O 1
ATOM 717 N N . THR A 1 89 ? 4.871 32.969 16.062 1 98 89 THR A N 1
ATOM 718 C CA . THR A 1 89 ? 6.051 33.094 15.219 1 98 89 THR A CA 1
ATOM 719 C C . THR A 1 89 ? 6.195 34.531 14.695 1 98 89 THR A C 1
ATOM 721 O O . THR A 1 89 ? 5.234 35.312 14.719 1 98 89 THR A O 1
ATOM 724 N N . PRO A 1 90 ? 7.383 34.906 14.273 1 97.69 90 PRO A N 1
ATOM 725 C CA . PRO A 1 90 ? 7.574 36.281 13.812 1 97.69 90 PRO A CA 1
ATOM 726 C C . PRO A 1 90 ? 6.797 36.594 12.531 1 97.69 90 PRO A C 1
ATOM 728 O O . PRO A 1 90 ? 6.289 37.688 12.359 1 97.69 90 PRO A O 1
ATOM 731 N N . PHE A 1 91 ? 6.711 35.562 11.641 1 96.38 91 PHE A N 1
ATOM 732 C CA . PHE A 1 91 ? 6.113 35.906 10.352 1 96.38 91 PHE A CA 1
ATOM 733 C C . PHE A 1 91 ? 5.254 34.75 9.844 1 96.38 91 PHE A C 1
ATOM 735 O O . PHE A 1 91 ? 5.098 34.562 8.633 1 96.38 91 PHE A O 1
ATOM 742 N N . GLY A 1 92 ? 4.828 33.812 10.711 1 97.12 92 GLY A N 1
ATOM 743 C CA . GLY A 1 92 ? 3.697 32.938 10.391 1 97.12 92 GLY A CA 1
ATOM 744 C C . GLY A 1 92 ? 4.094 31.5 10.156 1 97.12 92 GLY A C 1
ATOM 745 O O . GLY A 1 92 ? 3.256 30.594 10.25 1 97.12 92 GLY A O 1
ATOM 746 N N . TYR A 1 93 ? 5.324 31.156 9.875 1 95.44 93 TYR A N 1
ATOM 747 C CA . TYR A 1 93 ? 5.746 29.781 9.57 1 95.44 93 TYR A CA 1
ATOM 748 C C . TYR A 1 93 ? 5.988 29 10.852 1 95.44 93 TYR A C 1
ATOM 750 O O . TYR A 1 93 ? 6.957 29.25 11.578 1 95.44 93 TYR A O 1
ATOM 758 N N . GLY A 1 94 ? 4.992 28.062 11.094 1 92.94 94 GLY A N 1
ATOM 759 C CA . GLY A 1 94 ? 5.176 27.141 12.203 1 92.94 94 GLY A CA 1
ATOM 760 C C . GLY A 1 94 ? 6.023 25.938 11.844 1 92.94 94 GLY A C 1
ATOM 761 O O . GLY A 1 94 ? 5.93 25.422 10.734 1 92.94 94 GLY A O 1
ATOM 762 N N . ASP A 1 95 ? 6.922 25.406 12.781 1 93.75 95 ASP A N 1
ATOM 763 C CA . ASP A 1 95 ? 7.871 24.344 12.484 1 93.75 95 ASP A CA 1
ATOM 764 C C . ASP A 1 95 ? 8.406 24.453 11.062 1 93.75 95 ASP A C 1
ATOM 766 O O . ASP A 1 95 ? 7.715 24.109 10.102 1 93.75 95 ASP A O 1
ATOM 770 N N . ALA A 1 96 ? 9.484 24.969 10.898 1 96.19 96 ALA A N 1
ATOM 771 C CA . ALA A 1 96 ? 10.008 25.25 9.562 1 96.19 96 ALA A CA 1
ATOM 772 C C . ALA A 1 96 ? 11.539 25.25 9.555 1 96.19 96 ALA A C 1
ATOM 774 O O . ALA A 1 96 ? 12.164 25.438 10.602 1 96.19 96 ALA A O 1
ATOM 775 N N . VAL A 1 97 ? 12.039 25.016 8.414 1 95.81 97 VAL A N 1
ATOM 776 C CA . VAL A 1 97 ? 13.469 25.219 8.195 1 95.81 97 VAL A CA 1
ATOM 777 C C . VAL A 1 97 ? 13.742 26.703 7.91 1 95.81 97 VAL A C 1
ATOM 779 O O . VAL A 1 97 ? 13.125 27.297 7.023 1 95.81 97 VAL A O 1
ATOM 782 N N . LEU A 1 98 ? 14.555 27.266 8.695 1 95.19 98 LEU A N 1
ATOM 783 C CA . LEU A 1 98 ? 15.016 28.625 8.5 1 95.19 98 LEU A CA 1
ATOM 784 C C . LEU A 1 98 ? 16.406 28.656 7.867 1 95.19 98 LEU A C 1
ATOM 786 O O . LEU A 1 98 ? 17.344 28.094 8.422 1 95.19 98 LEU A O 1
ATOM 790 N N . GLU A 1 99 ? 16.422 29.25 6.773 1 92.06 99 GLU A N 1
ATOM 791 C CA . GLU A 1 99 ? 17.719 29.422 6.105 1 92.06 99 GLU A CA 1
ATOM 792 C C . GLU A 1 99 ? 18.375 30.734 6.52 1 92.06 99 GLU A C 1
ATOM 794 O O . GLU A 1 99 ? 17.859 31.812 6.266 1 92.06 99 GLU A O 1
ATOM 799 N N . LEU A 1 100 ? 19.5 30.609 7.152 1 91.81 100 LEU A N 1
ATOM 800 C CA . LEU A 1 100 ? 20.234 31.797 7.586 1 91.81 100 LEU A CA 1
ATOM 801 C C . LEU A 1 100 ? 21.281 32.188 6.555 1 91.81 100 LEU A C 1
ATOM 803 O O . LEU A 1 100 ? 21.562 33.375 6.359 1 91.81 100 LEU A O 1
ATOM 807 N N . ASP A 1 101 ? 21.922 31.219 6.023 1 83.5 101 ASP A N 1
ATOM 808 C CA . ASP A 1 101 ? 22.828 31.375 4.895 1 83.5 101 ASP A CA 1
ATOM 809 C C . ASP A 1 101 ? 23.031 30.047 4.164 1 83.5 101 ASP A C 1
ATOM 811 O O . ASP A 1 101 ? 22.25 29.094 4.355 1 83.5 101 ASP A O 1
ATOM 815 N N . ARG A 1 102 ? 23.906 30.031 3.24 1 75.56 102 ARG A N 1
ATOM 816 C CA . ARG A 1 102 ? 24.062 28.875 2.361 1 75.56 102 ARG A CA 1
ATOM 817 C C . ARG A 1 102 ? 24.391 27.625 3.16 1 75.56 102 ARG A C 1
ATOM 819 O O . ARG A 1 102 ? 24.031 26.516 2.762 1 75.56 102 ARG A O 1
ATOM 826 N N . GLU A 1 103 ? 24.891 27.828 4.285 1 79.31 103 GLU A N 1
ATOM 827 C CA . GLU A 1 103 ? 25.406 26.656 5 1 79.31 103 GLU A CA 1
ATOM 828 C C . GLU A 1 103 ? 24.703 26.484 6.344 1 79.31 103 GLU A C 1
ATOM 830 O O . GLU A 1 103 ? 24.828 25.438 6.988 1 79.31 103 GLU A O 1
ATOM 835 N N . ASN A 1 104 ? 23.984 27.484 6.637 1 88.44 104 ASN A N 1
ATOM 836 C CA . ASN A 1 104 ? 23.391 27.469 7.973 1 88.44 104 ASN A CA 1
ATOM 837 C C . ASN A 1 104 ? 21.875 27.422 7.918 1 88.44 104 ASN A C 1
ATOM 839 O O . ASN A 1 104 ? 21.219 28.406 7.562 1 88.44 104 ASN A O 1
ATOM 843 N N . GLU A 1 105 ? 21.344 26.25 8.227 1 94.25 105 GLU A N 1
ATOM 844 C CA . GLU A 1 105 ? 19.906 26.031 8.312 1 94.25 105 GLU A CA 1
ATOM 845 C C . GLU A 1 105 ? 19.516 25.438 9.664 1 94.25 105 GLU A C 1
ATOM 847 O O . GLU A 1 105 ? 20.266 24.672 10.25 1 94.25 105 GLU A O 1
ATOM 852 N N . LEU A 1 106 ? 18.375 25.891 10.141 1 95.12 106 LEU A N 1
ATOM 853 C CA . LEU A 1 106 ? 17.844 25.438 11.422 1 95.12 106 LEU A CA 1
ATOM 854 C C . LEU A 1 106 ? 16.375 25.047 11.312 1 95.12 106 LEU A C 1
ATOM 856 O O . LEU A 1 106 ? 15.648 25.594 10.484 1 95.12 106 LEU A O 1
ATOM 860 N N . PHE A 1 107 ? 16.078 24.016 12.07 1 97 107 PHE A N 1
ATOM 861 C CA . PHE A 1 107 ? 14.664 23.781 12.32 1 97 107 PHE A CA 1
ATOM 862 C C . PHE A 1 107 ? 14.172 24.625 13.484 1 97 107 PHE A C 1
ATOM 864 O O . PHE A 1 107 ? 14.633 24.469 14.617 1 97 107 PHE A O 1
ATOM 871 N N . VAL A 1 108 ? 13.289 25.531 13.242 1 97 108 VAL A N 1
ATOM 872 C CA . VAL A 1 108 ? 12.875 26.453 14.289 1 97 108 VAL A CA 1
ATOM 873 C C . VAL A 1 108 ? 11.398 26.25 14.609 1 97 108 VAL A C 1
ATOM 875 O O . VAL A 1 108 ? 10.555 26.266 13.703 1 97 108 VAL A O 1
ATOM 878 N N . MET A 1 109 ? 11.094 26.047 15.82 1 96.94 109 MET A N 1
ATOM 879 C CA . MET A 1 109 ? 9.727 25.875 16.312 1 96.94 109 MET A CA 1
ATOM 880 C C . MET A 1 109 ? 9.164 27.203 16.812 1 96.94 109 MET A C 1
ATOM 882 O O . MET A 1 109 ? 9.93 28.109 17.156 1 96.94 109 MET A O 1
ATOM 886 N N . PRO A 1 110 ? 7.891 27.375 16.812 1 97.19 110 PRO A N 1
ATOM 887 C CA . PRO A 1 110 ? 7.277 28.578 17.375 1 97.19 110 PRO A CA 1
ATOM 888 C C . PRO A 1 110 ? 7.574 28.781 18.859 1 97.19 110 PRO A C 1
ATOM 890 O O . PRO A 1 110 ? 7.906 27.812 19.547 1 97.19 110 PRO A O 1
ATOM 893 N N . GLU A 1 111 ? 7.484 30.062 19.25 1 96.81 111 GLU A N 1
ATOM 894 C CA . GLU A 1 111 ? 7.348 30.297 20.672 1 96.81 111 GLU A CA 1
ATOM 895 C C . GLU A 1 111 ? 5.984 29.844 21.188 1 96.81 111 GLU A C 1
ATOM 897 O O . GLU A 1 111 ? 4.957 30.109 20.562 1 96.81 111 GLU A O 1
ATOM 902 N N . GLU A 1 112 ? 5.969 29.078 22.219 1 95.81 112 GLU A N 1
ATOM 903 C CA . GLU A 1 112 ? 4.715 28.688 22.859 1 95.81 112 GLU A CA 1
ATOM 904 C C . GLU A 1 112 ? 4.387 29.609 24.031 1 95.81 112 GLU A C 1
ATOM 906 O O . GLU A 1 112 ? 5.188 29.75 24.969 1 95.81 112 GLU A O 1
ATOM 911 N N . ARG A 1 113 ? 3.229 30.234 23.969 1 96.94 113 ARG A N 1
ATOM 912 C CA . ARG A 1 113 ? 2.777 31.094 25.062 1 96.94 113 ARG A CA 1
ATOM 913 C C . ARG A 1 113 ? 1.489 30.562 25.672 1 96.94 113 ARG A C 1
ATOM 915 O O . ARG A 1 113 ? 0.647 30 24.984 1 96.94 113 ARG A O 1
ATOM 922 N N . ARG A 1 114 ? 1.443 30.75 26.969 1 97.38 114 ARG A N 1
ATOM 923 C CA . ARG A 1 114 ? 0.193 30.484 27.672 1 97.38 114 ARG A CA 1
ATOM 924 C C . ARG A 1 114 ? -0.637 31.766 27.812 1 97.38 114 ARG A C 1
ATOM 926 O O . ARG A 1 114 ? -0.124 32.812 28.234 1 97.38 114 ARG A O 1
ATOM 933 N N . MET A 1 115 ? -1.92 31.688 27.438 1 97.62 115 MET A N 1
ATOM 934 C CA . MET A 1 115 ? -2.828 32.812 27.562 1 97.62 115 MET A CA 1
ATOM 935 C C . MET A 1 115 ? -4.281 32.375 27.547 1 97.62 115 MET A C 1
ATOM 937 O O . MET A 1 115 ? -4.566 31.203 27.25 1 97.62 115 MET A O 1
ATOM 941 N N . THR A 1 116 ? -5.168 33.25 27.891 1 98 116 THR A N 1
ATOM 942 C CA . THR A 1 116 ? -6.59 32.906 27.797 1 98 116 THR A CA 1
ATOM 943 C C . THR A 1 116 ? -7.07 33 26.344 1 98 116 THR A C 1
ATOM 945 O O . THR A 1 116 ? -6.426 33.656 25.516 1 98 116 THR A O 1
ATOM 948 N N . LEU A 1 117 ? -8.203 32.375 26.094 1 98.5 117 LEU A N 1
ATOM 949 C CA . LEU A 1 117 ? -8.75 32.469 24.75 1 98.5 117 LEU A CA 1
ATOM 950 C C . LEU A 1 117 ? -9.117 33.906 24.391 1 98.5 117 LEU A C 1
ATOM 952 O O . LEU A 1 117 ? -8.977 34.312 23.25 1 98.5 117 LEU A O 1
ATOM 956 N N . ARG A 1 118 ? -9.586 34.656 25.375 1 98.19 118 ARG A N 1
ATOM 957 C CA . ARG A 1 118 ? -9.891 36.062 25.188 1 98.19 118 ARG A CA 1
ATOM 958 C C . ARG A 1 118 ? -8.656 36.844 24.719 1 98.19 118 ARG A C 1
ATOM 960 O O . ARG A 1 118 ? -8.719 37.625 23.766 1 98.19 118 ARG A O 1
ATOM 967 N N . GLU A 1 119 ? -7.598 36.625 25.438 1 98.06 119 GLU A N 1
ATOM 968 C CA . GLU A 1 119 ? -6.348 37.281 25.062 1 98.06 119 GLU A CA 1
ATOM 969 C C . GLU A 1 119 ? -5.898 36.844 23.672 1 98.06 119 GLU A C 1
ATOM 971 O O . GLU A 1 119 ? -5.383 37.656 22.906 1 98.06 119 GLU A O 1
ATOM 976 N N . PHE A 1 120 ? -6.047 35.625 23.344 1 98.5 120 PHE A N 1
ATOM 977 C CA . PHE A 1 120 ? -5.688 35.094 22.031 1 98.5 120 PHE A CA 1
ATOM 978 C C . PHE A 1 120 ? -6.445 35.844 20.938 1 98.5 120 PHE A C 1
ATOM 980 O O . PHE A 1 120 ? -5.848 36.312 19.969 1 98.5 120 PHE A O 1
ATOM 987 N N . PHE A 1 121 ? -7.773 35.875 21.094 1 98.38 121 PHE A N 1
ATOM 988 C CA . PHE A 1 121 ? -8.562 36.562 20.062 1 98.38 121 PHE A CA 1
ATOM 989 C C . PHE A 1 121 ? -8.172 38.031 19.984 1 98.38 121 PHE A C 1
ATOM 991 O O . PHE A 1 121 ? -8.188 38.625 18.891 1 98.38 121 PHE A O 1
ATOM 998 N N . ARG A 1 122 ? -7.824 38.625 21.125 1 97.88 122 ARG A N 1
ATOM 999 C CA . ARG A 1 122 ? -7.371 40 21.094 1 97.88 122 ARG A CA 1
ATOM 1000 C C . ARG A 1 122 ? -6.125 40.156 20.234 1 97.88 122 ARG A C 1
ATOM 1002 O O . ARG A 1 122 ? -6.078 41.031 19.344 1 97.88 122 ARG A O 1
ATOM 1009 N N . VAL A 1 123 ? -5.133 39.344 20.469 1 97.44 123 VAL A N 1
ATOM 1010 C CA . VAL A 1 123 ? -3.873 39.5 19.75 1 97.44 123 VAL A CA 1
ATOM 1011 C C . VAL A 1 123 ? -4.055 39.031 18.297 1 97.44 123 VAL A C 1
ATOM 1013 O O . VAL A 1 123 ? -3.412 39.562 17.391 1 97.44 123 VAL A O 1
ATOM 1016 N N . LEU A 1 124 ? -4.91 38 18.031 1 98 124 LEU A N 1
ATOM 1017 C CA . LEU A 1 124 ? -5.203 37.562 16.672 1 98 124 LEU A CA 1
ATOM 1018 C C . LEU A 1 124 ? -5.785 38.688 15.836 1 98 124 LEU A C 1
ATOM 1020 O O . LEU A 1 124 ? -5.445 38.844 14.656 1 98 124 LEU A O 1
ATOM 1024 N N . ASN A 1 125 ? -6.586 39.5 16.438 1 97.06 125 ASN A N 1
ATOM 1025 C CA . ASN A 1 125 ? -7.301 40.531 15.719 1 97.06 125 ASN A CA 1
ATOM 1026 C C . ASN A 1 125 ? -6.48 41.844 15.664 1 97.06 125 ASN A C 1
ATOM 1028 O O . ASN A 1 125 ? -6.754 42.719 14.836 1 97.06 125 ASN A O 1
ATOM 1032 N N . ASP A 1 126 ? -5.543 41.969 16.578 1 97.06 126 ASP A N 1
ATOM 1033 C CA . ASP A 1 126 ? -4.68 43.156 16.578 1 97.06 126 ASP A CA 1
ATOM 1034 C C . ASP A 1 126 ? -3.48 42.938 15.656 1 97.06 126 ASP A C 1
ATOM 1036 O O . ASP A 1 126 ? -2.334 42.938 16.109 1 97.06 126 ASP A O 1
ATOM 1040 N N . ARG A 1 127 ? -3.594 42.938 14.43 1 93.88 127 ARG A N 1
ATOM 1041 C CA . ARG A 1 127 ? -2.605 42.562 13.414 1 93.88 127 ARG A CA 1
ATOM 1042 C C . ARG A 1 127 ? -1.457 43.562 13.391 1 93.88 127 ARG A C 1
ATOM 1044 O O . ARG A 1 127 ? -0.307 43.188 13.148 1 93.88 127 ARG A O 1
ATOM 1051 N N . GLU A 1 128 ? -1.778 44.781 13.602 1 93.88 128 GLU A N 1
ATOM 1052 C CA . GLU A 1 128 ? -0.764 45.844 13.547 1 93.88 128 GLU A CA 1
ATOM 1053 C C . GLU A 1 128 ? -0.072 46 14.898 1 93.88 128 GLU A C 1
ATOM 1055 O O . GLU A 1 128 ? 1.117 46.312 14.953 1 93.88 128 GLU A O 1
ATOM 1060 N N . GLY A 1 129 ? -0.795 45.781 15.922 1 95.12 129 GLY A N 1
ATOM 1061 C CA . GLY A 1 129 ? -0.288 46.094 17.25 1 95.12 129 GLY A CA 1
ATOM 1062 C C . GLY A 1 129 ? 0.438 44.906 17.906 1 95.12 129 GLY A C 1
ATOM 1063 O O . GLY A 1 129 ? 1.257 45.125 18.797 1 95.12 129 GLY A O 1
ATOM 1064 N N . PHE A 1 130 ? 0.157 43.781 17.531 1 96.94 130 PHE A N 1
ATOM 1065 C CA . PHE A 1 130 ? 0.807 42.594 18.125 1 96.94 130 PHE A CA 1
ATOM 1066 C C . PHE A 1 130 ? 1.979 42.156 17.25 1 96.94 130 PHE A C 1
ATOM 1068 O O . PHE A 1 130 ? 1.811 41.875 16.062 1 96.94 130 PHE A O 1
ATOM 1075 N N . ASP A 1 131 ? 3.178 42.062 17.812 1 97.44 131 ASP A N 1
ATOM 1076 C CA . ASP A 1 131 ? 4.379 41.656 17.094 1 97.44 131 ASP A CA 1
ATOM 1077 C C . ASP A 1 131 ? 4.488 40.125 17.062 1 97.44 131 ASP A C 1
ATOM 1079 O O . ASP A 1 131 ? 5.027 39.531 17.984 1 97.44 131 ASP A O 1
ATOM 1083 N N . GLY A 1 132 ? 4.09 39.594 15.977 1 97.69 132 GLY A N 1
ATOM 1084 C CA . GLY A 1 132 ? 4.082 38.156 15.797 1 97.69 132 GLY A CA 1
ATOM 1085 C C . GLY A 1 132 ? 2.791 37.656 15.188 1 97.69 132 GLY A C 1
ATOM 1086 O O . GLY A 1 132 ? 1.829 38.406 15.031 1 97.69 132 GLY A O 1
ATOM 1087 N N . VAL A 1 133 ? 2.758 36.406 14.797 1 98.31 133 VAL A N 1
ATOM 1088 C CA . VAL A 1 133 ? 1.595 35.719 14.234 1 98.31 133 VAL A CA 1
ATOM 1089 C C . VAL A 1 133 ? 1.139 34.594 15.188 1 98.31 133 VAL A C 1
ATOM 1091 O O . VAL A 1 133 ? 1.809 33.594 15.328 1 98.31 133 VAL A O 1
ATOM 1094 N N . PRO A 1 134 ? 0.01 34.812 15.852 1 98.31 134 PRO A N 1
ATOM 1095 C CA . PRO A 1 134 ? -0.5 33.781 16.734 1 98.31 134 PRO A CA 1
ATOM 1096 C C . PRO A 1 134 ? -1.271 32.688 15.992 1 98.31 134 PRO A C 1
ATOM 1098 O O . PRO A 1 134 ? -1.972 32.969 15.016 1 98.31 134 PRO A O 1
ATOM 1101 N N . TYR A 1 135 ? -1.162 31.5 16.375 1 98.38 135 TYR A N 1
ATOM 1102 C CA . TYR A 1 135 ? -1.869 30.344 15.836 1 98.38 135 TYR A CA 1
ATOM 1103 C C . TYR A 1 135 ? -2.135 29.312 16.922 1 98.38 135 TYR A C 1
ATOM 1105 O O . TYR A 1 135 ? -1.198 28.781 17.531 1 98.38 135 TYR A O 1
ATOM 1113 N N . LEU A 1 136 ? -3.418 29.125 17.281 1 97.94 136 LEU A N 1
ATOM 1114 C CA . LEU A 1 136 ? -3.766 28.031 18.172 1 97.94 136 LEU A CA 1
ATOM 1115 C C . LEU A 1 136 ? -3.646 26.672 17.469 1 97.94 136 LEU A C 1
ATOM 1117 O O . LEU A 1 136 ? -4.586 26.25 16.797 1 97.94 136 LEU A O 1
ATOM 1121 N N . SER A 1 137 ? -2.484 26.047 17.641 1 94.81 137 SER A N 1
ATOM 1122 C CA . SER A 1 137 ? -2.15 24.906 16.797 1 94.81 137 SER A CA 1
ATOM 1123 C C . SER A 1 137 ? -1.501 23.797 17.609 1 94.81 137 SER A C 1
ATOM 1125 O O . SER A 1 137 ? -0.775 22.953 17.062 1 94.81 137 SER A O 1
ATOM 1127 N N . HIS A 1 138 ? -1.611 23.906 18.938 1 90.62 138 HIS A N 1
ATOM 1128 C CA . HIS A 1 138 ? -1.055 22.828 19.766 1 90.62 138 HIS A CA 1
ATOM 1129 C C . HIS A 1 138 ? -1.65 21.484 19.391 1 90.62 138 HIS A C 1
ATOM 1131 O O . HIS A 1 138 ? -2.873 21.344 19.312 1 90.62 138 HIS A O 1
ATOM 1137 N N . GLN A 1 139 ? -0.593 20.672 19.047 1 85.19 139 GLN A N 1
ATOM 1138 C CA . GLN A 1 139 ? -1.019 19.312 18.719 1 85.19 139 GLN A CA 1
ATOM 1139 C C . GLN A 1 139 ? -0.977 18.422 19.953 1 85.19 139 GLN A C 1
ATOM 1141 O O . GLN A 1 139 ? -0.505 18.828 21.016 1 85.19 139 GLN A O 1
ATOM 1146 N N . ASN A 1 140 ? -1.676 17.484 20.203 1 87.62 140 ASN A N 1
ATOM 1147 C CA . ASN A 1 140 ? -1.685 16.578 21.344 1 87.62 140 ASN A CA 1
ATOM 1148 C C . ASN A 1 140 ? -3.035 16.578 22.047 1 87.62 140 ASN A C 1
ATOM 1150 O O . ASN A 1 140 ? -3.109 16.828 23.25 1 87.62 140 ASN A O 1
ATOM 1154 N N . ASP A 1 141 ? -3.932 16.438 21.359 1 97.19 141 ASP A N 1
ATOM 1155 C CA . ASP A 1 141 ? -5.293 16.297 21.875 1 97.19 141 ASP A CA 1
ATOM 1156 C C . ASP A 1 141 ? -5.785 17.609 22.484 1 97.19 141 ASP A C 1
ATOM 1158 O O . ASP A 1 141 ? -6.461 17.594 23.516 1 97.19 141 ASP A O 1
ATOM 1162 N N . SER A 1 142 ? -5.5 18.766 21.906 1 97.44 142 SER A N 1
ATOM 1163 C CA . SER A 1 142 ? -5.684 20.094 22.453 1 97.44 142 SER A CA 1
ATOM 1164 C C . SER A 1 142 ? -7.152 20.375 22.75 1 97.44 142 SER A C 1
ATOM 1166 O O . SER A 1 142 ? -7.473 21.031 23.75 1 97.44 142 SER A O 1
ATOM 1168 N N . LEU A 1 143 ? -8.062 19.922 21.891 1 98.19 143 LEU A N 1
ATOM 1169 C CA . LEU A 1 143 ? -9.469 20.219 22.125 1 98.19 143 LEU A CA 1
ATOM 1170 C C . LEU A 1 143 ? -9.969 19.578 23.406 1 98.19 143 LEU A C 1
ATOM 1172 O O . LEU A 1 143 ? -10.625 20.234 24.219 1 98.19 143 LEU A O 1
ATOM 1176 N N . ARG A 1 144 ? -9.648 18.328 23.609 1 97.12 144 ARG A N 1
ATOM 1177 C CA . ARG A 1 144 ? -10.086 17.641 24.812 1 97.12 144 ARG A CA 1
ATOM 1178 C C . ARG A 1 144 ? -9.383 18.188 26.047 1 97.12 144 ARG A C 1
ATOM 1180 O O . ARG A 1 144 ? -10 18.359 27.109 1 97.12 144 ARG A O 1
ATOM 1187 N N . ASP A 1 145 ? -8.164 18.531 25.953 1 96.44 145 ASP A N 1
ATOM 1188 C CA . ASP A 1 145 ? -7.34 18.859 27.109 1 96.44 145 ASP A CA 1
ATOM 1189 C C . ASP A 1 145 ? -7.531 20.328 27.516 1 96.44 145 ASP A C 1
ATOM 1191 O O . ASP A 1 145 ? -7.602 20.641 28.719 1 96.44 145 ASP A O 1
ATOM 1195 N N . GLU A 1 146 ? -7.645 21.234 26.562 1 96.81 146 GLU A N 1
ATOM 1196 C CA . GLU A 1 146 ? -7.613 22.656 26.891 1 96.81 146 GLU A CA 1
ATOM 1197 C C . GLU A 1 146 ? -9 23.266 26.781 1 96.81 146 GLU A C 1
ATOM 1199 O O . GLU A 1 146 ? -9.242 24.359 27.312 1 96.81 146 GLU A O 1
ATOM 1204 N N . PHE A 1 147 ? -9.922 22.531 26.078 1 97.25 147 PHE A N 1
ATOM 1205 C CA . PHE A 1 147 ? -11.266 23.062 25.891 1 97.25 147 PHE A CA 1
ATOM 1206 C C . PHE A 1 147 ? -12.312 22 26.156 1 97.25 147 PHE A C 1
ATOM 1208 O O . PHE A 1 147 ? -13.148 21.703 25.297 1 97.25 147 PHE A O 1
ATOM 1215 N N . PRO A 1 148 ? -12.422 21.484 27.344 1 97 148 PRO A N 1
ATOM 1216 C CA . PRO A 1 148 ? -13.352 20.375 27.594 1 97 148 PRO A CA 1
ATOM 1217 C C . PRO A 1 148 ? -14.805 20.75 27.328 1 97 148 PRO A C 1
ATOM 1219 O O . PRO A 1 148 ? -15.586 19.922 26.859 1 97 148 PRO A O 1
ATOM 1222 N N . ARG A 1 149 ? -15.227 22 27.594 1 97.56 149 ARG A N 1
ATOM 1223 C CA . ARG A 1 149 ? -16.609 22.406 27.375 1 97.56 149 ARG A CA 1
ATOM 1224 C C . ARG A 1 149 ? -16.906 22.531 25.875 1 97.56 149 ARG A C 1
ATOM 1226 O O . ARG A 1 149 ? -18.016 22.219 25.438 1 97.56 149 ARG A O 1
ATOM 1233 N N . LEU A 1 150 ? -15.969 22.953 25.094 1 98.19 150 LEU A N 1
ATOM 1234 C CA . LEU A 1 150 ? -16.141 23 23.641 1 98.19 150 LEU A CA 1
ATOM 1235 C C . LEU A 1 150 ? -16.141 21.594 23.062 1 98.19 150 LEU A C 1
ATOM 1237 O O . LEU A 1 150 ? -16.891 21.297 22.141 1 98.19 150 LEU A O 1
ATOM 1241 N N . TYR A 1 151 ? -15.258 20.766 23.641 1 98.31 151 TYR A N 1
ATOM 1242 C CA . TYR A 1 151 ? -15.211 19.375 23.172 1 98.31 151 TYR A CA 1
ATOM 1243 C C . TYR A 1 151 ? -16.562 18.703 23.359 1 98.31 151 TYR A C 1
ATOM 1245 O O . TYR A 1 151 ? -16.984 17.906 22.516 1 98.31 151 TYR A O 1
ATOM 1253 N N . ALA A 1 152 ? -17.234 19.016 24.406 1 98.19 152 ALA A N 1
ATOM 1254 C CA . ALA A 1 152 ? -18.516 18.422 24.719 1 98.19 152 ALA A CA 1
ATOM 1255 C C . ALA A 1 152 ? -19.562 18.766 23.656 1 98.19 152 ALA A C 1
ATOM 1257 O O . ALA A 1 152 ? -20.625 18.141 23.578 1 98.19 152 ALA A O 1
ATOM 1258 N N . GLN A 1 153 ? -19.266 19.766 22.812 1 98.44 153 GLN A N 1
ATOM 1259 C CA . GLN A 1 153 ? -20.234 20.234 21.844 1 98.44 153 GLN A CA 1
ATOM 1260 C C . GLN A 1 153 ? -20.062 19.516 20.5 1 98.44 153 GLN A C 1
ATOM 1262 O O . GLN A 1 153 ? -20.953 19.547 19.656 1 98.44 153 GLN A O 1
ATOM 1267 N N . VAL A 1 154 ? -18.906 18.922 20.25 1 98.38 154 VAL A N 1
ATOM 1268 C CA . VAL A 1 154 ? -18.672 18.219 18.984 1 98.38 154 VAL A CA 1
ATOM 1269 C C . VAL A 1 154 ? -18.781 16.719 19.188 1 98.38 154 VAL A C 1
ATOM 1271 O O . VAL A 1 154 ? -18.578 16.219 20.297 1 98.38 154 VAL A O 1
ATOM 1274 N N . PRO A 1 155 ? -19.156 16 18.125 1 98.31 155 PRO A N 1
ATOM 1275 C CA . PRO A 1 155 ? -19.109 14.539 18.266 1 98.31 155 PRO A CA 1
ATOM 1276 C C . PRO A 1 155 ? -17.703 14.016 18.562 1 98.31 155 PRO A C 1
ATOM 1278 O O . PRO A 1 155 ? -16.719 14.641 18.188 1 98.31 155 PRO A O 1
ATOM 1281 N N . PRO A 1 156 ? -17.625 12.914 19.281 1 97.94 156 PRO A N 1
ATOM 1282 C CA . PRO A 1 156 ? -16.312 12.367 19.641 1 97.94 156 PRO A CA 1
ATOM 1283 C C . PRO A 1 156 ? -15.531 11.883 18.422 1 97.94 156 PRO A C 1
ATOM 1285 O O . PRO A 1 156 ? -14.328 11.633 18.516 1 97.94 156 PRO A O 1
ATOM 1288 N N . CYS A 1 157 ? -16.219 11.648 17.266 1 98.31 157 CYS A N 1
ATOM 1289 C CA . CYS A 1 157 ? -15.594 11.219 16.016 1 98.31 157 CYS A CA 1
ATOM 1290 C C . CYS A 1 157 ? -16.516 11.5 14.82 1 98.31 157 CYS A C 1
ATOM 1292 O O . CYS A 1 157 ? -17.656 11.938 15 1 98.31 157 CYS A O 1
ATOM 1294 N N . ILE A 1 158 ? -15.984 11.391 13.641 1 98.56 158 ILE A N 1
ATOM 1295 C CA . ILE A 1 158 ? -16.797 11.242 12.438 1 98.56 158 ILE A CA 1
ATOM 1296 C C . ILE A 1 158 ? -17.203 9.773 12.266 1 98.56 158 ILE A C 1
ATOM 1298 O O . ILE A 1 158 ? -16.344 8.906 12.094 1 98.56 158 ILE A O 1
ATOM 1302 N N . GLU A 1 159 ? -18.438 9.516 12.297 1 97.88 159 GLU A N 1
ATOM 1303 C CA . GLU A 1 159 ? -18.938 8.148 12.336 1 97.88 159 GLU A CA 1
ATOM 1304 C C . GLU A 1 159 ? -18.375 7.328 11.172 1 97.88 159 GLU A C 1
ATOM 1306 O O . GLU A 1 159 ? -18 6.168 11.352 1 97.88 159 GLU A O 1
ATOM 1311 N N . LEU A 1 160 ? -18.391 7.879 10 1 98.44 160 LEU A N 1
ATOM 1312 C CA . LEU A 1 160 ? -17.828 7.195 8.836 1 98.44 160 LEU A CA 1
ATOM 1313 C C . LEU A 1 160 ? -16.391 6.738 9.102 1 98.44 160 LEU A C 1
ATOM 1315 O O . LEU A 1 160 ? -16.031 5.605 8.781 1 98.44 160 LEU A O 1
ATOM 1319 N N . GLY A 1 161 ? -15.578 7.633 9.688 1 98.31 161 GLY A N 1
ATOM 1320 C CA . GLY A 1 161 ? -14.203 7.293 10.016 1 98.31 161 GLY A CA 1
ATOM 1321 C C . GLY A 1 161 ? -14.094 6.199 11.062 1 98.31 161 GLY A C 1
ATOM 1322 O O . GLY A 1 161 ? -13.344 5.234 10.883 1 98.31 161 GLY A O 1
ATOM 1323 N N . LYS A 1 162 ? -14.867 6.363 12.109 1 98.19 162 LYS A N 1
ATOM 1324 C CA . LYS A 1 162 ? -14.844 5.371 13.18 1 98.19 162 LYS A CA 1
ATOM 1325 C C . LYS A 1 162 ? -15.172 3.98 12.648 1 98.19 162 LYS A C 1
ATOM 1327 O O . LYS A 1 162 ? -14.484 3.008 12.969 1 98.19 162 LYS A O 1
ATOM 1332 N N . GLU A 1 163 ? -16.203 3.873 11.844 1 98 163 GLU A N 1
ATOM 1333 C CA . GLU A 1 163 ? -16.625 2.586 11.297 1 98 163 GLU A CA 1
ATOM 1334 C C . GLU A 1 163 ? -15.578 2.043 10.32 1 98 163 GLU A C 1
ATOM 1336 O O . GLU A 1 163 ? -15.258 0.852 10.344 1 98 163 GLU A O 1
ATOM 1341 N N . ALA A 1 164 ? -15.062 2.865 9.484 1 98.31 164 ALA A N 1
ATOM 1342 C CA . ALA A 1 164 ? -14.125 2.441 8.453 1 98.31 164 ALA A CA 1
ATOM 1343 C C . ALA A 1 164 ? -12.789 2.012 9.07 1 98.31 164 ALA A C 1
ATOM 1345 O O . ALA A 1 164 ? -12.266 0.945 8.75 1 98.31 164 ALA A O 1
ATOM 1346 N N . PHE A 1 165 ? -12.328 2.82 10 1 98.19 165 PHE A N 1
ATOM 1347 C CA . PHE A 1 165 ? -11.016 2.561 10.586 1 98.19 165 PHE A CA 1
ATOM 1348 C C . PHE A 1 165 ? -11.109 1.477 11.648 1 98.19 165 PHE A C 1
ATOM 1350 O O . PHE A 1 165 ? -10.125 0.794 11.938 1 98.19 165 PHE A O 1
ATOM 1357 N N . GLY A 1 166 ? -12.273 1.355 12.266 1 97.31 166 GLY A N 1
ATOM 1358 C CA . GLY A 1 166 ? -12.469 0.358 13.305 1 97.31 166 GLY A CA 1
ATOM 1359 C C . GLY A 1 166 ? -11.883 0.766 14.641 1 97.31 166 GLY A C 1
ATOM 1360 O O . GLY A 1 166 ? -11.516 -0.09 15.453 1 97.31 166 GLY A O 1
ATOM 1361 N N . ASN A 1 167 ? -11.656 2.07 14.82 1 97.81 167 ASN A N 1
ATOM 1362 C CA . ASN A 1 167 ? -11.086 2.561 16.078 1 97.81 167 ASN A CA 1
ATOM 1363 C C . ASN A 1 167 ? -11.617 3.951 16.422 1 97.81 167 ASN A C 1
ATOM 1365 O O . ASN A 1 167 ? -12.305 4.574 15.617 1 97.81 167 ASN A O 1
ATOM 1369 N N . ASP A 1 168 ? -11.383 4.383 17.641 1 98.06 168 ASP A N 1
ATOM 1370 C CA . ASP A 1 168 ? -11.68 5.742 18.094 1 98.06 168 ASP A CA 1
ATOM 1371 C C . ASP A 1 168 ? -10.492 6.672 17.844 1 98.06 168 ASP A C 1
ATOM 1373 O O . ASP A 1 168 ? -9.352 6.219 17.75 1 98.06 168 ASP A O 1
ATOM 1377 N N . PRO A 1 169 ? -10.75 7.977 17.688 1 98.25 169 PRO A N 1
ATOM 1378 C CA . PRO A 1 169 ? -9.617 8.898 17.562 1 98.25 169 PRO A CA 1
ATOM 1379 C C . PRO A 1 169 ? -8.711 8.898 18.781 1 98.25 169 PRO A C 1
ATOM 1381 O O . PRO A 1 169 ? -9.195 8.898 19.922 1 98.25 169 PRO A O 1
ATOM 1384 N N . ASP A 1 170 ? -7.469 8.859 18.484 1 97.88 170 ASP A N 1
ATOM 1385 C CA . ASP A 1 170 ? -6.453 8.961 19.531 1 97.88 170 ASP A CA 1
ATOM 1386 C C . ASP A 1 170 ? -6.363 10.383 20.078 1 97.88 170 ASP A C 1
ATOM 1388 O O . ASP A 1 170 ? -6.02 10.586 21.25 1 97.88 170 ASP A O 1
ATOM 1392 N N . ALA A 1 171 ? -6.602 11.305 19.188 1 98.25 171 ALA A N 1
ATOM 1393 C CA . ALA A 1 171 ? -6.527 12.719 19.562 1 98.25 171 ALA A CA 1
ATOM 1394 C C . ALA A 1 171 ? -7.57 13.539 18.797 1 98.25 171 ALA A C 1
ATOM 1396 O O . ALA A 1 171 ? -7.906 13.219 17.656 1 98.25 171 ALA A O 1
ATOM 1397 N N . VAL A 1 172 ? -8.109 14.492 19.406 1 98.62 172 VAL A N 1
ATOM 1398 C CA . VAL A 1 172 ? -8.992 15.508 18.844 1 98.62 172 VAL A CA 1
ATOM 1399 C C . VAL A 1 172 ? -8.406 16.891 19.094 1 98.62 172 VAL A C 1
ATOM 1401 O O . VAL A 1 172 ? -8.266 17.328 20.234 1 98.62 172 VAL A O 1
ATOM 1404 N N . ASN A 1 173 ? -8.047 17.562 18 1 98.5 173 ASN A N 1
ATOM 1405 C CA . ASN A 1 173 ? -7.383 18.859 18.109 1 98.5 173 ASN A CA 1
ATOM 1406 C C . ASN A 1 173 ? -8.25 19.984 17.531 1 98.5 173 ASN A C 1
ATOM 1408 O O . ASN A 1 173 ? -9.117 19.75 16.688 1 98.5 173 ASN A O 1
ATOM 1412 N N . ILE A 1 174 ? -8.016 21.141 18.016 1 98.56 174 ILE A N 1
ATOM 1413 C CA . ILE A 1 174 ? -8.648 22.344 17.484 1 98.56 174 ILE A CA 1
ATOM 1414 C C . ILE A 1 174 ? -7.586 23.312 16.969 1 98.56 174 ILE A C 1
ATOM 1416 O O . ILE A 1 174 ? -6.488 23.391 17.531 1 98.56 174 ILE A O 1
ATOM 1420 N N . TRP A 1 175 ? -7.867 23.922 15.875 1 98.5 175 TRP A N 1
ATOM 1421 C CA . TRP A 1 175 ? -6.992 24.891 15.219 1 98.5 175 TRP A CA 1
ATOM 1422 C C . TRP A 1 175 ? -7.719 26.219 14.992 1 98.5 175 TRP A C 1
ATOM 1424 O O . TRP A 1 175 ? -8.812 26.234 14.422 1 98.5 175 TRP A O 1
ATOM 1434 N N . ILE A 1 176 ? -7.164 27.297 15.43 1 98.56 176 ILE A N 1
ATOM 1435 C CA . ILE A 1 176 ? -7.734 28.625 15.195 1 98.56 176 ILE A CA 1
ATOM 1436 C C . ILE A 1 176 ? -6.641 29.578 14.742 1 98.56 176 ILE A C 1
ATOM 1438 O O . ILE A 1 176 ? -5.629 29.75 15.422 1 98.56 176 ILE A O 1
ATOM 1442 N N . GLY A 1 177 ? -6.793 30.141 13.672 1 98.19 177 GLY A N 1
ATOM 1443 C CA . GLY A 1 177 ? -5.844 31.094 13.141 1 98.19 177 GLY A CA 1
ATOM 1444 C C . GLY A 1 177 ? -6.336 31.781 11.883 1 98.19 177 GLY A C 1
ATOM 1445 O O . GLY A 1 177 ? -7.484 31.609 11.477 1 98.19 177 GLY A O 1
ATOM 1446 N N . ASP A 1 178 ? -5.539 32.688 11.312 1 98.06 178 ASP A N 1
ATOM 1447 C CA . ASP A 1 178 ? -5.898 33.375 10.086 1 98.06 178 ASP A CA 1
ATOM 1448 C C . ASP A 1 178 ? -4.848 33.156 9 1 98.06 178 ASP A C 1
ATOM 1450 O O . ASP A 1 178 ? -4.055 32.219 9.086 1 98.06 178 ASP A O 1
ATOM 1454 N N . GLU A 1 179 ? -4.938 33.844 7.914 1 98 179 GLU A N 1
ATOM 1455 C CA . GLU A 1 179 ? -4.195 33.562 6.691 1 98 179 GLU A CA 1
ATOM 1456 C C . GLU A 1 179 ? -2.695 33.75 6.895 1 98 179 GLU A C 1
ATOM 1458 O O . GLU A 1 179 ? -1.886 33.312 6.078 1 98 179 GLU A O 1
ATOM 1463 N N . ARG A 1 180 ? -2.266 34.375 7.973 1 97.69 180 ARG A N 1
ATOM 1464 C CA . ARG A 1 180 ? -0.853 34.656 8.195 1 97.69 180 ARG A CA 1
ATOM 1465 C C . ARG A 1 180 ? -0.104 33.375 8.617 1 97.69 180 ARG A C 1
ATOM 1467 O O . ARG A 1 180 ? 1.105 33.281 8.414 1 97.69 180 ARG A O 1
ATOM 1474 N N . ALA A 1 181 ? -0.776 32.438 9.242 1 97.56 181 ALA A N 1
ATOM 1475 C CA . ALA A 1 181 ? -0.145 31.219 9.773 1 97.56 181 ALA A CA 1
ATOM 1476 C C . ALA A 1 181 ? -0.005 30.156 8.688 1 97.56 181 ALA A C 1
ATOM 1478 O O . ALA A 1 181 ? -0.943 29.906 7.93 1 97.56 181 ALA A O 1
ATOM 1479 N N . VAL A 1 182 ? 1.169 29.578 8.609 1 97.12 182 VAL A N 1
ATOM 1480 C CA . VAL A 1 182 ? 1.467 28.531 7.633 1 97.12 182 VAL A CA 1
ATOM 1481 C C . VAL A 1 182 ? 2.143 27.359 8.32 1 97.12 182 VAL A C 1
ATOM 1483 O O . VAL A 1 182 ? 3.111 27.531 9.062 1 97.12 182 VAL A O 1
ATOM 1486 N N . SER A 1 183 ? 1.59 26.188 8.195 1 96.62 183 SER A N 1
ATOM 1487 C CA . SER A 1 183 ? 2.303 24.953 8.523 1 96.62 183 SER A CA 1
ATOM 1488 C C . SER A 1 183 ? 3.064 24.422 7.316 1 96.62 183 SER A C 1
ATOM 1490 O O . SER A 1 183 ? 2.463 24.094 6.289 1 96.62 183 SER A O 1
ATOM 1492 N N . THR A 1 184 ? 4.375 24.312 7.465 1 97.12 184 THR A N 1
ATOM 1493 C CA . THR A 1 184 ? 5.199 23.922 6.324 1 97.12 184 THR A CA 1
ATOM 1494 C C . THR A 1 184 ? 5.066 22.438 6.039 1 97.12 184 THR A C 1
ATOM 1496 O O . THR A 1 184 ? 4.383 21.719 6.77 1 97.12 184 THR A O 1
ATOM 1499 N N . MET A 1 185 ? 5.664 22.016 4.953 1 97.62 185 MET A N 1
ATOM 1500 C CA . MET A 1 185 ? 5.504 20.656 4.449 1 97.62 185 MET A CA 1
ATOM 1501 C C . MET A 1 185 ? 5.938 19.625 5.496 1 97.62 185 MET A C 1
ATOM 1503 O O . MET A 1 185 ? 7.062 19.688 6 1 97.62 185 MET A O 1
ATOM 1507 N N . HIS A 1 186 ? 5.039 18.734 5.871 1 97.69 186 HIS A N 1
ATOM 1508 C CA . HIS A 1 186 ? 5.305 17.641 6.801 1 97.69 186 HIS A CA 1
ATOM 1509 C C . HIS A 1 186 ? 4.281 16.516 6.645 1 97.69 186 HIS A C 1
ATOM 1511 O O . HIS A 1 186 ? 3.359 16.625 5.836 1 97.69 186 HIS A O 1
ATOM 1517 N N . LYS A 1 187 ? 4.504 15.422 7.285 1 98 187 LYS A N 1
ATOM 1518 C CA . LYS A 1 187 ? 3.566 14.305 7.281 1 98 187 LYS A CA 1
ATOM 1519 C C . LYS A 1 187 ? 3.244 13.852 8.703 1 98 187 LYS A C 1
ATOM 1521 O O . LYS A 1 187 ? 4.008 14.125 9.633 1 98 187 LYS A O 1
ATOM 1526 N N . ASP A 1 188 ? 2.096 13.289 8.883 1 96.75 188 ASP A N 1
ATOM 1527 C CA . ASP A 1 188 ? 1.69 12.703 10.156 1 96.75 188 ASP A CA 1
ATOM 1528 C C . ASP A 1 188 ? 1.427 11.203 10.008 1 96.75 188 ASP A C 1
ATOM 1530 O O . ASP A 1 188 ? 1.146 10.727 8.914 1 96.75 188 ASP A O 1
ATOM 1534 N N . HIS A 1 189 ? 1.484 10.484 11.141 1 97.25 189 HIS A N 1
ATOM 1535 C CA . HIS A 1 189 ? 1.233 9.047 11.164 1 97.25 189 HIS A CA 1
ATOM 1536 C C . HIS A 1 189 ? -0.173 8.742 11.672 1 97.25 189 HIS A C 1
ATOM 1538 O O . HIS A 1 189 ? -0.356 7.863 12.516 1 97.25 189 HIS A O 1
ATOM 1544 N N . TYR A 1 190 ? -1.18 9.523 11.156 1 98 190 TYR A N 1
ATOM 1545 C CA . TYR A 1 190 ? -2.574 9.352 11.547 1 98 190 TYR A CA 1
ATOM 1546 C C . TYR A 1 190 ? -3.494 9.438 10.336 1 98 190 TYR A C 1
ATOM 1548 O O . TYR A 1 190 ? -3.252 10.219 9.422 1 98 190 TYR A O 1
ATOM 1556 N N . GLU A 1 191 ? -4.5 8.57 10.352 1 98.69 191 GLU A N 1
ATOM 1557 C CA . GLU A 1 191 ? -5.656 8.875 9.508 1 98.69 191 GLU A CA 1
ATOM 1558 C C . GLU A 1 191 ? -6.41 10.094 10.031 1 98.69 191 GLU A C 1
ATOM 1560 O O . GLU A 1 191 ? -6.891 10.094 11.164 1 98.69 191 GLU A O 1
ATOM 1565 N N . ASN A 1 192 ? -6.418 11.141 9.188 1 98.69 192 ASN A N 1
ATOM 1566 C CA . ASN A 1 192 ? -6.883 12.438 9.664 1 98.69 192 ASN A CA 1
ATOM 1567 C C . ASN A 1 192 ? -8.227 12.812 9.055 1 98.69 192 ASN A C 1
ATOM 1569 O O . ASN A 1 192 ? -8.359 12.875 7.828 1 98.69 192 ASN A O 1
ATOM 1573 N N . MET A 1 193 ? -9.266 12.977 9.859 1 98.94 193 MET A N 1
ATOM 1574 C CA . MET A 1 193 ? -10.523 13.609 9.469 1 98.94 193 MET A CA 1
ATOM 1575 C C . MET A 1 193 ? -10.547 15.07 9.891 1 98.94 193 MET A C 1
ATOM 1577 O O . MET A 1 193 ? -10.859 15.391 11.039 1 98.94 193 MET A O 1
ATOM 1581 N N . TYR A 1 194 ? -10.203 15.93 8.938 1 98.88 194 TYR A N 1
ATOM 1582 C CA . TYR A 1 194 ? -10.023 17.359 9.203 1 98.88 194 TYR A CA 1
ATOM 1583 C C . TYR A 1 194 ? -11.289 18.141 8.883 1 98.88 194 TYR A C 1
ATOM 1585 O O . TYR A 1 194 ? -11.602 18.359 7.711 1 98.88 194 TYR A O 1
ATOM 1593 N N . CYS A 1 195 ? -11.938 18.656 9.875 1 98.88 195 CYS A N 1
ATOM 1594 C CA . CYS A 1 195 ? -13.234 19.312 9.734 1 98.88 195 CYS A CA 1
ATOM 1595 C C . CYS A 1 195 ? -13.086 20.828 9.836 1 98.88 195 CYS A C 1
ATOM 1597 O O . CYS A 1 195 ? -12.633 21.344 10.859 1 98.88 195 CYS A O 1
ATOM 1599 N N . VAL A 1 196 ? -13.516 21.516 8.836 1 98.88 196 VAL A N 1
ATOM 1600 C CA . VAL A 1 196 ? -13.516 22.969 8.914 1 98.88 196 VAL A CA 1
ATOM 1601 C C . VAL A 1 196 ? -14.859 23.453 9.438 1 98.88 196 VAL A C 1
ATOM 1603 O O . VAL A 1 196 ? -15.898 23.25 8.797 1 98.88 196 VAL A O 1
ATOM 1606 N N . VAL A 1 197 ? -14.836 24.078 10.57 1 98.69 197 VAL A N 1
ATOM 1607 C CA . VAL A 1 197 ? -16.047 24.531 11.242 1 98.69 197 VAL A CA 1
ATOM 1608 C C . VAL A 1 197 ? -16.406 25.953 10.773 1 98.69 197 VAL A C 1
ATOM 1610 O O . VAL A 1 197 ? -17.578 26.25 10.539 1 98.69 197 VAL A O 1
ATOM 1613 N N . LYS A 1 198 ? -15.453 26.797 10.703 1 98.44 198 LYS A N 1
ATOM 1614 C CA . LYS A 1 198 ? -15.539 28.203 10.289 1 98.44 198 LYS A CA 1
ATOM 1615 C C . LYS A 1 198 ? -14.406 28.562 9.336 1 98.44 198 LYS A C 1
ATOM 1617 O O . LYS A 1 198 ? -13.266 28.109 9.516 1 98.44 198 LYS A O 1
ATOM 1622 N N . GLY A 1 199 ? -14.742 29.375 8.289 1 98.56 199 GLY A N 1
ATOM 1623 C CA . GLY A 1 199 ? -13.711 29.859 7.387 1 98.56 199 GLY A CA 1
ATOM 1624 C C . GLY A 1 199 ? -13.359 28.875 6.285 1 98.56 199 GLY A C 1
ATOM 1625 O O . GLY A 1 199 ? -14.242 28.234 5.715 1 98.56 199 GLY A O 1
ATOM 1626 N N . ARG A 1 200 ? -12.07 28.938 5.832 1 98.75 200 ARG A N 1
ATOM 1627 C CA . ARG A 1 200 ? -11.562 28.172 4.691 1 98.75 200 ARG A CA 1
ATOM 1628 C C . ARG A 1 200 ? -10.109 27.781 4.895 1 98.75 200 ARG A C 1
ATOM 1630 O O . ARG A 1 200 ? -9.258 28.641 5.148 1 98.75 200 ARG A O 1
ATOM 1637 N N . LYS A 1 201 ? -9.883 26.469 4.809 1 98.75 201 LYS A N 1
ATOM 1638 C CA . LYS A 1 201 ? -8.516 25.953 4.941 1 98.75 201 LYS A CA 1
ATOM 1639 C C . LYS A 1 201 ? -7.949 25.547 3.588 1 98.75 201 LYS A C 1
ATOM 1641 O O . LYS A 1 201 ? -8.633 24.906 2.785 1 98.75 201 LYS A O 1
ATOM 1646 N N . HIS A 1 202 ? -6.73 26 3.316 1 98.38 202 HIS A N 1
ATOM 1647 C CA . HIS A 1 202 ? -6.039 25.656 2.078 1 98.38 202 HIS A CA 1
ATOM 1648 C C . HIS A 1 202 ? -4.945 24.625 2.33 1 98.38 202 HIS A C 1
ATOM 1650 O O . HIS A 1 202 ? -4.113 24.797 3.223 1 98.38 202 HIS A O 1
ATOM 1656 N N . PHE A 1 203 ? -4.941 23.531 1.55 1 98.5 203 PHE A N 1
ATOM 1657 C CA . PHE A 1 203 ? -3.934 22.484 1.658 1 98.5 203 PHE A CA 1
ATOM 1658 C C . PHE A 1 203 ? -3.162 22.344 0.352 1 98.5 203 PHE A C 1
ATOM 1660 O O . PHE A 1 203 ? -3.738 22.453 -0.731 1 98.5 203 PHE A O 1
ATOM 1667 N N . THR A 1 204 ? -1.886 22.188 0.472 1 97.94 204 THR A N 1
ATOM 1668 C CA . THR A 1 204 ? -1.038 21.625 -0.577 1 97.94 204 THR A CA 1
ATOM 1669 C C . THR A 1 204 ? -0.577 20.219 -0.209 1 97.94 204 THR A C 1
ATOM 1671 O O . THR A 1 204 ? 0.05 20.016 0.834 1 97.94 204 THR A O 1
ATOM 1674 N N . LEU A 1 205 ? -0.896 19.25 -1.064 1 98.12 205 LEU A N 1
ATOM 1675 C CA . LEU A 1 205 ? -0.711 17.844 -0.709 1 98.12 205 LEU A CA 1
ATOM 1676 C C . LEU A 1 205 ? 0.257 17.156 -1.671 1 98.12 205 LEU A C 1
ATOM 1678 O O . LEU A 1 205 ? 0.249 17.453 -2.871 1 98.12 205 LEU A O 1
ATOM 1682 N N . LEU A 1 206 ? 1.076 16.328 -1.166 1 97.5 206 LEU A N 1
ATOM 1683 C CA . LEU A 1 206 ? 1.946 15.438 -1.927 1 97.5 206 LEU A CA 1
ATOM 1684 C C . LEU A 1 206 ? 1.839 14 -1.417 1 97.5 206 LEU A C 1
ATOM 1686 O O . LEU A 1 206 ? 1.765 13.773 -0.208 1 97.5 206 LEU A O 1
ATOM 1690 N N . PRO A 1 207 ? 1.788 13.008 -2.289 1 97.94 207 PRO A N 1
ATOM 1691 C CA . PRO A 1 207 ? 1.765 11.625 -1.822 1 97.94 207 PRO A CA 1
ATOM 1692 C C . PRO A 1 207 ? 3.041 11.227 -1.084 1 97.94 207 PRO A C 1
ATOM 1694 O O . PRO A 1 207 ? 4.094 11.836 -1.298 1 97.94 207 PRO A O 1
ATOM 1697 N N . PRO A 1 208 ? 2.965 10.195 -0.256 1 98.38 208 PRO A N 1
ATOM 1698 C CA . PRO A 1 208 ? 4.121 9.773 0.539 1 98.38 208 PRO A CA 1
ATOM 1699 C C . PRO A 1 208 ? 5.34 9.445 -0.321 1 98.38 208 PRO A C 1
ATOM 1701 O O . PRO A 1 208 ? 6.477 9.656 0.107 1 98.38 208 PRO A O 1
ATOM 1704 N N . SER A 1 209 ? 5.137 8.977 -1.528 1 98.38 209 SER A N 1
ATOM 1705 C CA . SER A 1 209 ? 6.242 8.578 -2.393 1 98.38 209 SER A CA 1
ATOM 1706 C C . SER A 1 209 ? 7.125 9.766 -2.752 1 98.38 209 SER A C 1
ATOM 1708 O O . SER A 1 209 ? 8.273 9.594 -3.164 1 98.38 209 SER A O 1
ATOM 1710 N N . ASP A 1 210 ? 6.613 10.977 -2.639 1 97.94 210 ASP A N 1
ATOM 1711 C CA . ASP A 1 210 ? 7.34 12.18 -3.035 1 97.94 210 ASP A CA 1
ATOM 1712 C C . ASP A 1 210 ? 8.492 12.469 -2.072 1 97.94 210 ASP A C 1
ATOM 1714 O O . ASP A 1 210 ? 9.312 13.352 -2.324 1 97.94 210 ASP A O 1
ATOM 1718 N N . VAL A 1 211 ? 8.609 11.641 -0.992 1 98.06 211 VAL A N 1
ATOM 1719 C CA . VAL A 1 211 ? 9.766 11.727 -0.11 1 98.06 211 VAL A CA 1
ATOM 1720 C C . VAL A 1 211 ? 11.047 11.602 -0.929 1 98.06 211 VAL A C 1
ATOM 1722 O O . VAL A 1 211 ? 12.086 12.156 -0.558 1 98.06 211 VAL A O 1
ATOM 1725 N N . ALA A 1 212 ? 10.984 11.008 -2.111 1 97.81 212 ALA A N 1
ATOM 1726 C CA . ALA A 1 212 ? 12.125 10.82 -3.008 1 97.81 212 ALA A CA 1
ATOM 1727 C C . ALA A 1 212 ? 12.641 12.164 -3.525 1 97.81 212 ALA A C 1
ATOM 1729 O O . ALA A 1 212 ? 13.781 12.258 -3.994 1 97.81 212 ALA A O 1
ATOM 1730 N N . CYS A 1 213 ? 11.781 13.25 -3.359 1 96.94 213 CYS A N 1
ATOM 1731 C CA . CYS A 1 213 ? 12.094 14.531 -3.982 1 96.94 213 CYS A CA 1
ATOM 1732 C C . CYS A 1 213 ? 12.062 15.656 -2.957 1 96.94 213 CYS A C 1
ATOM 1734 O O . CYS A 1 213 ? 12.133 16.828 -3.316 1 96.94 213 CYS A O 1
ATOM 1736 N N . LEU A 1 214 ? 11.961 15.32 -1.717 1 97.75 214 LEU A N 1
ATOM 1737 C CA . LEU A 1 214 ? 11.641 16.359 -0.75 1 97.75 214 LEU A CA 1
ATOM 1738 C C . LEU A 1 214 ? 12.867 16.734 0.076 1 97.75 214 LEU A C 1
ATOM 1740 O O . LEU A 1 214 ? 12.852 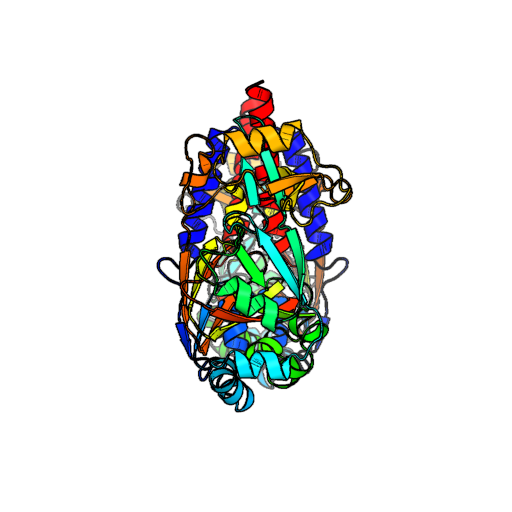17.719 0.821 1 97.75 214 LEU A O 1
ATOM 1744 N N . TYR A 1 215 ? 14.016 15.945 -0.067 1 96.31 215 TYR A N 1
ATOM 1745 C CA . TYR A 1 215 ? 15.312 16.234 0.531 1 96.31 215 TYR A CA 1
ATOM 1746 C C . TYR A 1 215 ? 15.195 16.391 2.043 1 96.31 215 TYR A C 1
ATOM 1748 O O . TYR A 1 215 ? 15.719 17.344 2.621 1 96.31 215 TYR A O 1
ATOM 1756 N N . GLU A 1 216 ? 14.414 15.461 2.639 1 96.62 216 GLU A N 1
ATOM 1757 C CA . GLU A 1 216 ? 14.344 15.461 4.098 1 96.62 216 GLU A CA 1
ATOM 1758 C C . GLU A 1 216 ? 15.734 15.344 4.715 1 96.62 216 GLU A C 1
ATOM 1760 O O . GLU A 1 216 ? 16.531 14.508 4.297 1 96.62 216 GLU A O 1
ATOM 1765 N N . ARG A 1 217 ? 16.031 16.219 5.703 1 93.81 217 ARG A N 1
ATOM 1766 C CA . ARG A 1 217 ? 17.328 16.25 6.375 1 93.81 217 ARG A CA 1
ATOM 1767 C C . ARG A 1 217 ? 17.172 16.562 7.859 1 93.81 217 ARG A C 1
ATOM 1769 O O . ARG A 1 217 ? 16.094 16.969 8.305 1 93.81 217 ARG A O 1
ATOM 1776 N N . GLU A 1 218 ? 18.234 16.297 8.547 1 94.88 218 GLU A N 1
ATOM 1777 C CA . GLU A 1 218 ? 18.281 16.625 9.969 1 94.88 218 GLU A CA 1
ATOM 1778 C C . GLU A 1 218 ? 18.766 18.062 10.188 1 94.88 218 GLU A C 1
ATOM 1780 O O . GLU A 1 218 ? 19.75 18.484 9.578 1 94.88 218 GLU A O 1
ATOM 1785 N N . TYR A 1 219 ? 18.078 18.781 11.008 1 95.69 219 TYR A N 1
ATOM 1786 C CA . TYR A 1 219 ? 18.422 20.156 11.32 1 95.69 219 TYR A CA 1
ATOM 1787 C C . TYR A 1 219 ? 18.547 20.359 12.828 1 95.69 219 TYR A C 1
ATOM 1789 O O . TYR A 1 219 ? 17.797 19.781 13.609 1 95.69 219 TYR A O 1
ATOM 1797 N N . PRO A 1 220 ? 19.531 21.219 13.227 1 95.5 220 PRO A N 1
ATOM 1798 C CA . PRO A 1 220 ? 19.5 21.609 14.641 1 95.5 220 PRO A CA 1
ATOM 1799 C C . PRO A 1 220 ? 18.188 22.281 15.031 1 95.5 220 PRO A C 1
ATOM 1801 O O . PRO A 1 220 ? 17.672 23.109 14.281 1 95.5 220 PRO A O 1
ATOM 1804 N N . SER A 1 221 ? 17.719 21.922 16.188 1 96.62 221 SER A N 1
ATOM 1805 C CA . SER A 1 221 ? 16.422 22.422 16.625 1 96.62 221 SER A CA 1
ATOM 1806 C C . SER A 1 221 ? 16.547 23.703 17.438 1 96.62 221 SER A C 1
ATOM 1808 O O . SER A 1 221 ? 17.469 23.844 18.234 1 96.62 221 SER A O 1
ATOM 1810 N N . ALA A 1 222 ? 15.695 24.609 17.172 1 96.38 222 ALA A N 1
ATOM 1811 C CA . ALA A 1 222 ? 15.633 25.859 17.906 1 96.38 222 ALA A CA 1
ATOM 1812 C C . ALA A 1 222 ? 14.188 26.344 18.047 1 96.38 222 ALA A C 1
ATOM 1814 O O . ALA A 1 222 ? 13.266 25.703 17.547 1 96.38 222 ALA A O 1
ATOM 1815 N N . ARG A 1 223 ? 14.016 27.375 18.766 1 96.44 223 ARG A N 1
ATOM 1816 C CA . ARG A 1 223 ? 12.703 28 18.969 1 96.44 223 ARG A CA 1
ATOM 1817 C C . ARG A 1 223 ? 12.797 29.516 18.922 1 96.44 223 ARG A C 1
ATOM 1819 O O . ARG A 1 223 ? 13.789 30.094 19.359 1 96.44 223 ARG A O 1
ATOM 1826 N N . TYR A 1 224 ? 11.805 30.109 18.406 1 97 224 TYR A N 1
ATOM 1827 C CA . TYR A 1 224 ? 11.695 31.562 18.516 1 97 224 TYR A CA 1
ATOM 1828 C C . TYR A 1 224 ? 11.375 31.984 19.938 1 97 224 TYR A C 1
ATOM 1830 O O . TYR A 1 224 ? 10.695 31.266 20.672 1 97 224 TYR A O 1
ATOM 1838 N N . ARG A 1 225 ? 11.898 33.094 20.25 1 97.44 225 ARG A N 1
ATOM 1839 C CA . ARG A 1 225 ? 11.516 33.781 21.5 1 97.44 225 ARG A CA 1
ATOM 1840 C C . ARG A 1 225 ? 11.477 35.281 21.312 1 97.44 225 ARG A C 1
ATOM 1842 O O . ARG A 1 225 ? 12.398 35.875 20.75 1 97.44 225 ARG A O 1
ATOM 1849 N N . HIS A 1 226 ? 10.375 35.844 21.672 1 97.69 226 HIS A N 1
ATOM 1850 C CA . HIS A 1 226 ? 10.25 37.312 21.594 1 97.69 226 HIS A CA 1
ATOM 1851 C C . HIS A 1 226 ? 10.953 38 22.766 1 97.69 226 HIS A C 1
ATOM 1853 O O . HIS A 1 226 ? 11.07 37.406 23.844 1 97.69 226 HIS A O 1
ATOM 1859 N N . GLU A 1 227 ? 11.336 39.219 22.562 1 96.31 227 GLU A N 1
ATOM 1860 C CA . GLU A 1 227 ? 12.047 39.969 23.578 1 96.31 227 GLU A CA 1
ATOM 1861 C C . GLU A 1 227 ? 11.219 40.094 24.859 1 96.31 227 GLU A C 1
ATOM 1863 O O . GLU A 1 227 ? 11.766 40.062 25.969 1 96.31 227 GLU A O 1
ATOM 1868 N N . SER A 1 228 ? 9.953 40.156 24.703 1 94.38 228 SER A N 1
ATOM 1869 C CA . SER A 1 228 ? 9.062 40.344 25.844 1 94.38 228 SER A CA 1
ATOM 1870 C C . SER A 1 228 ? 8.961 39.094 26.688 1 94.38 228 SER A C 1
ATOM 1872 O O . SER A 1 228 ? 8.547 39.156 27.844 1 94.38 228 SER A O 1
ATOM 1874 N N . THR A 1 229 ? 9.391 37.969 26.172 1 93.38 229 THR A N 1
ATOM 1875 C CA . THR A 1 229 ? 9.25 36.688 26.906 1 93.38 229 THR A CA 1
ATOM 1876 C C . THR A 1 229 ? 10.617 36.031 27.094 1 93.38 229 THR A C 1
ATOM 1878 O O . THR A 1 229 ? 10.711 34.969 27.703 1 93.38 229 THR A O 1
ATOM 1881 N N . LEU A 1 230 ? 11.586 36.562 26.578 1 90.06 230 LEU A N 1
ATOM 1882 C CA . LEU A 1 230 ? 12.922 35.969 26.578 1 90.06 230 LEU A CA 1
ATOM 1883 C C . LEU A 1 230 ? 13.414 35.75 28.016 1 90.06 230 LEU A C 1
ATOM 1885 O O . LEU A 1 230 ? 14.062 34.719 28.297 1 90.06 230 LEU A O 1
ATOM 1889 N N . GLY A 1 231 ? 13.047 36.562 28.906 1 83.06 231 GLY A N 1
ATOM 1890 C CA . GLY A 1 231 ? 13.523 36.469 30.281 1 83.06 231 GLY A CA 1
ATOM 1891 C C . GLY A 1 231 ? 15.016 36.188 30.375 1 83.06 231 GLY A C 1
ATOM 1892 O O . GLY A 1 231 ? 15.82 36.906 29.766 1 83.06 231 GLY A O 1
ATOM 1893 N N . GLN A 1 232 ? 15.32 35.125 31.094 1 76.19 232 GLN A N 1
ATOM 1894 C CA . GLN A 1 232 ? 16.719 34.781 31.344 1 76.19 232 GLN A CA 1
ATOM 1895 C C . GLN A 1 232 ? 17.172 33.656 30.406 1 76.19 232 GLN A C 1
ATOM 1897 O O . GLN A 1 232 ? 18.297 33.156 30.531 1 76.19 232 GLN A O 1
ATOM 1902 N N . ASP A 1 233 ? 16.312 33.406 29.484 1 79.81 233 ASP A N 1
ATOM 1903 C CA . ASP A 1 233 ? 16.719 32.344 28.547 1 79.81 233 ASP A CA 1
ATOM 1904 C C . ASP A 1 233 ? 17.953 32.75 27.75 1 79.81 233 ASP A C 1
ATOM 1906 O O . ASP A 1 233 ? 18.062 33.906 27.328 1 79.81 233 ASP A O 1
ATOM 1910 N N . ALA A 1 234 ? 18.844 31.812 27.672 1 85.06 234 ALA A N 1
ATOM 1911 C CA . ALA A 1 234 ? 20 32.062 26.812 1 85.06 234 ALA A CA 1
ATOM 1912 C C . ALA A 1 234 ? 19.656 31.875 25.344 1 85.06 234 ALA A C 1
ATOM 1914 O O . ALA A 1 234 ? 18.906 30.953 24.984 1 85.06 234 ALA A O 1
ATOM 1915 N N . TYR A 1 235 ? 19.891 32.844 24.578 1 91.5 235 TYR A N 1
ATOM 1916 C CA . TYR A 1 235 ? 19.703 32.719 23.125 1 91.5 235 TYR A CA 1
ATOM 1917 C C . TYR A 1 235 ? 21.062 32.625 22.422 1 91.5 235 TYR A C 1
ATOM 1919 O O . TYR A 1 235 ? 22.094 32.906 23.016 1 91.5 235 TYR A O 1
ATOM 1927 N N . ASP A 1 236 ? 21.109 32.094 21.328 1 92.06 236 ASP A N 1
ATOM 1928 C CA . ASP A 1 236 ? 22.312 32 20.516 1 92.06 236 ASP A CA 1
ATOM 1929 C C . ASP A 1 236 ? 22.594 33.344 19.797 1 92.06 236 ASP A C 1
ATOM 1931 O O . ASP A 1 236 ? 21.938 33.656 18.812 1 92.06 236 ASP A O 1
ATOM 1935 N N . GLU A 1 237 ? 23.641 34 20.219 1 94.69 237 GLU A N 1
ATOM 1936 C CA . GLU A 1 237 ? 23.922 35.344 19.734 1 94.69 237 GLU A CA 1
ATOM 1937 C C . GLU A 1 237 ? 24.234 35.344 18.234 1 94.69 237 GLU A C 1
ATOM 1939 O O . GLU A 1 237 ? 23.703 36.156 17.484 1 94.69 237 GLU A O 1
ATOM 1944 N N . ALA A 1 238 ? 25.062 34.375 17.891 1 94.06 238 ALA A N 1
ATOM 1945 C CA . ALA A 1 238 ? 25.484 34.344 16.5 1 94.06 238 ALA A CA 1
ATOM 1946 C C . ALA A 1 238 ? 24.312 34 15.578 1 94.06 238 ALA A C 1
ATOM 1948 O O . ALA A 1 238 ? 24.125 34.625 14.531 1 94.06 238 ALA A O 1
ATOM 1949 N N . THR A 1 239 ? 23.562 33.031 15.977 1 94.94 239 THR A N 1
ATOM 1950 C CA . THR A 1 239 ? 22.422 32.625 15.18 1 94.94 239 THR A CA 1
ATOM 1951 C C . THR A 1 239 ? 21.359 33.719 15.141 1 94.94 239 THR A C 1
ATOM 1953 O O . THR A 1 239 ? 20.734 33.938 14.094 1 94.94 239 THR A O 1
ATOM 1956 N N . THR A 1 240 ? 21.125 34.344 16.25 1 96.5 240 THR A N 1
ATOM 1957 C CA . THR A 1 240 ? 20.156 35.438 16.312 1 96.5 240 THR A CA 1
ATOM 1958 C C . THR A 1 240 ? 20.609 36.594 15.43 1 96.5 240 THR A C 1
ATOM 1960 O O . THR A 1 240 ? 19.781 37.219 14.75 1 96.5 240 THR A O 1
ATOM 1963 N N . ALA A 1 241 ? 21.875 36.875 15.438 1 96 241 ALA A N 1
ATOM 1964 C CA . ALA A 1 241 ? 22.406 37.938 14.586 1 96 241 ALA A CA 1
ATOM 1965 C C . ALA A 1 241 ? 22.203 37.625 13.109 1 96 241 ALA A C 1
ATOM 1967 O O . ALA A 1 241 ? 21.844 38.5 12.312 1 96 241 ALA A O 1
ATOM 1968 N N . ALA A 1 242 ? 22.469 36.406 12.805 1 95.81 242 ALA A N 1
ATOM 1969 C CA . ALA A 1 242 ? 22.266 35.969 11.43 1 95.81 242 ALA A CA 1
ATOM 1970 C C . ALA A 1 242 ? 20.797 36.062 11.039 1 95.81 242 ALA A C 1
ATOM 1972 O O . ALA A 1 242 ? 20.469 36.469 9.914 1 95.81 242 ALA A O 1
ATOM 1973 N N . PHE A 1 243 ? 19.938 35.719 11.953 1 96.62 243 PHE A N 1
ATOM 1974 C CA . PHE A 1 243 ? 18.5 35.812 11.734 1 96.62 243 PHE A CA 1
ATOM 1975 C C . PHE A 1 243 ? 18.078 37.25 11.477 1 96.62 243 PHE A C 1
ATOM 1977 O O . PHE A 1 243 ? 17.344 37.531 10.523 1 96.62 243 PHE A O 1
ATOM 1984 N N . HIS A 1 244 ? 18.625 38.219 12.211 1 96.81 244 HIS A N 1
ATOM 1985 C CA . HIS A 1 244 ? 18.281 39.625 12.062 1 96.81 244 HIS A CA 1
ATOM 1986 C C . HIS A 1 244 ? 18.812 40.188 10.742 1 96.81 244 HIS A C 1
ATOM 1988 O O . HIS A 1 244 ? 18.203 41.094 10.156 1 96.81 244 HIS A O 1
ATOM 1994 N N . SER A 1 245 ? 19.891 39.625 10.297 1 95.62 245 SER A N 1
ATOM 1995 C CA . SER A 1 245 ? 20.438 40.031 9.008 1 95.62 245 SER A CA 1
ATOM 1996 C C . SER A 1 245 ? 19.516 39.625 7.867 1 95.62 245 SER A C 1
ATOM 1998 O O . SER A 1 245 ? 19.359 40.344 6.883 1 95.62 245 SER A O 1
ATOM 2000 N N . CYS A 1 246 ? 18.938 38.469 7.98 1 94 246 CYS A N 1
ATOM 2001 C CA . CYS A 1 246 ? 18.047 37.938 6.949 1 94 246 CYS A CA 1
ATOM 2002 C C . CYS A 1 246 ? 16.656 38.562 7.062 1 94 246 CYS A C 1
ATOM 2004 O O . CYS A 1 246 ? 15.953 38.688 6.059 1 94 246 CYS A O 1
ATOM 2006 N N . HIS A 1 247 ? 16.266 38.875 8.328 1 94.94 247 HIS A N 1
ATOM 2007 C CA . HIS A 1 247 ? 14.953 39.438 8.625 1 94.94 247 HIS A CA 1
ATOM 2008 C C . HIS A 1 247 ? 15.07 40.688 9.484 1 94.94 247 HIS A C 1
ATOM 2010 O O . HIS A 1 247 ? 14.68 40.688 10.656 1 94.94 247 HIS A O 1
ATOM 2016 N N . PRO A 1 248 ? 15.406 41.75 8.852 1 95.56 248 PRO A N 1
ATOM 2017 C CA . PRO A 1 248 ? 15.711 42.969 9.617 1 95.56 248 PRO A CA 1
ATOM 2018 C C . PRO A 1 248 ? 14.477 43.562 10.297 1 95.56 248 PRO A C 1
ATOM 2020 O O . PRO A 1 248 ? 14.602 44.344 11.219 1 95.56 248 PRO A O 1
ATOM 2023 N N . GLU A 1 249 ? 13.328 43.188 9.867 1 94.81 249 GLU A N 1
ATOM 2024 C CA . GLU A 1 249 ? 12.109 43.719 10.461 1 94.81 249 GLU A CA 1
ATOM 2025 C C . GLU A 1 249 ? 11.758 42.969 11.75 1 94.81 249 GLU A C 1
ATOM 2027 O O . GLU A 1 249 ? 10.922 43.438 12.531 1 94.81 249 GLU A O 1
ATOM 2032 N N . ASP A 1 250 ? 12.406 41.875 12.055 1 96.94 250 ASP A N 1
ATOM 2033 C CA . ASP A 1 250 ? 12.055 41.031 13.188 1 96.94 250 ASP A CA 1
ATOM 2034 C C . ASP A 1 250 ? 13.133 41.062 14.266 1 96.94 250 ASP A C 1
ATOM 2036 O O . ASP A 1 250 ? 13.516 40.031 14.812 1 96.94 250 ASP A O 1
ATOM 2040 N N . THR A 1 251 ? 13.547 42.281 14.625 1 95.94 251 THR A N 1
ATOM 2041 C CA . THR A 1 251 ? 14.664 42.469 15.539 1 95.94 251 THR A CA 1
ATOM 2042 C C . THR A 1 251 ? 14.266 42.125 16.969 1 95.94 251 THR A C 1
ATOM 2044 O O . THR A 1 251 ? 15.125 41.906 17.812 1 95.94 251 THR A O 1
ATOM 2047 N N . SER A 1 252 ? 12.992 42.094 17.281 1 97 252 SER A N 1
ATOM 2048 C CA . SER A 1 252 ? 12.523 41.812 18.641 1 97 252 SER A CA 1
ATOM 2049 C C . SER A 1 252 ? 12.477 40.312 18.891 1 97 252 SER A C 1
ATOM 2051 O O . SER A 1 252 ? 12.156 39.875 20 1 97 252 SER A O 1
ATOM 2053 N N . TRP A 1 253 ? 12.805 39.5 17.906 1 97.75 253 TRP A N 1
ATOM 2054 C CA . TRP A 1 253 ? 12.727 38.031 18.016 1 97.75 253 TRP A CA 1
ATOM 2055 C C . TRP A 1 253 ? 14.117 37.438 18.094 1 97.75 253 TRP A C 1
ATOM 2057 O O . TRP A 1 253 ? 15.039 37.875 17.406 1 97.75 253 TRP A O 1
ATOM 2067 N N . PHE A 1 254 ? 14.266 36.406 18.906 1 97.19 254 PHE A N 1
ATOM 2068 C CA . PHE A 1 254 ? 15.531 35.719 19.156 1 97.19 254 PHE A CA 1
ATOM 2069 C C . PHE A 1 254 ? 15.414 34.219 18.859 1 97.19 254 PHE A C 1
ATOM 2071 O O . PHE A 1 254 ? 14.312 33.688 18.875 1 97.19 254 PHE A O 1
ATOM 2078 N N . ILE A 1 255 ? 16.516 33.625 18.516 1 96.25 255 ILE A N 1
ATOM 2079 C CA . ILE A 1 255 ? 16.594 32.188 18.281 1 96.25 255 ILE A CA 1
ATOM 2080 C C . ILE A 1 255 ? 17.219 31.5 19.5 1 96.25 255 ILE A C 1
ATOM 2082 O O . ILE A 1 255 ? 18.375 31.766 19.844 1 96.25 255 ILE A O 1
ATOM 2086 N N . VAL A 1 256 ? 16.438 30.656 20.094 1 95.69 256 VAL A N 1
ATOM 2087 C CA . VAL A 1 256 ? 16.906 29.938 21.281 1 95.69 256 VAL A CA 1
ATOM 2088 C C . VAL A 1 256 ? 17.109 28.469 20.922 1 95.69 256 VAL A C 1
ATOM 2090 O O . VAL A 1 256 ? 16.172 27.781 20.484 1 95.69 256 VAL A O 1
ATOM 2093 N N . PRO A 1 257 ? 18.297 28.016 21.172 1 92.31 257 PRO A N 1
ATOM 2094 C CA . PRO A 1 257 ? 18.531 26.609 20.891 1 92.31 257 PRO A CA 1
ATOM 2095 C C . PRO A 1 257 ? 17.672 25.672 21.734 1 92.31 257 PRO A C 1
ATOM 2097 O O . PRO A 1 257 ? 17.453 25.953 22.922 1 92.31 257 PRO A O 1
ATOM 2100 N N . SER A 1 258 ? 17.172 24.656 21.078 1 88.81 258 SER A N 1
ATOM 2101 C CA . SER A 1 258 ? 16.453 23.594 21.781 1 88.81 258 SER A CA 1
ATOM 2102 C C . SER A 1 258 ? 17.328 22.359 21.938 1 88.81 258 SER A C 1
ATOM 2104 O O . SER A 1 258 ? 17.156 21.375 21.203 1 88.81 258 SER A O 1
ATOM 2106 N N . GLU A 1 259 ? 18.172 22.312 22.891 1 77.62 259 GLU A N 1
ATOM 2107 C CA . GLU A 1 259 ? 19.141 21.234 23.094 1 77.62 259 GLU A CA 1
ATOM 2108 C C . GLU A 1 259 ? 18.422 19.922 23.422 1 77.62 259 GLU A C 1
ATOM 2110 O O . GLU A 1 259 ? 18.906 18.844 23.078 1 77.62 259 GLU A O 1
ATOM 2115 N N . GLU A 1 260 ? 17.375 20.062 24.016 1 76.88 260 GLU A N 1
ATOM 2116 C CA . GLU A 1 260 ? 16.625 18.875 24.406 1 76.88 260 GLU A CA 1
ATOM 2117 C C . GLU A 1 260 ? 16.141 18.125 23.172 1 76.88 260 GLU A C 1
ATOM 2119 O O . GLU A 1 260 ? 16.141 16.891 23.156 1 76.88 260 GLU A O 1
ATOM 2124 N N . THR A 1 261 ? 15.797 18.828 22.141 1 79.06 261 THR A N 1
ATOM 2125 C CA . THR A 1 261 ? 15.273 18.219 20.938 1 79.06 261 THR A CA 1
ATOM 2126 C C . THR A 1 261 ? 16.406 17.734 20.031 1 79.06 261 THR A C 1
ATOM 2128 O O . THR A 1 261 ? 16.266 16.734 19.328 1 79.06 261 THR A O 1
ATOM 2131 N N . GLY A 1 262 ? 17.516 18.453 20.109 1 89.19 262 GLY A N 1
ATOM 2132 C CA . GLY A 1 262 ? 18.656 18.047 19.312 1 89.19 262 GLY A CA 1
ATOM 2133 C C . GLY A 1 262 ? 18.453 18.266 17.812 1 89.19 262 GLY A C 1
ATOM 2134 O O . GLY A 1 262 ? 18.156 19.375 17.375 1 89.19 262 GLY A O 1
ATOM 2135 N N . MET A 1 263 ? 18.562 17.172 17.047 1 93.94 263 MET A N 1
ATOM 2136 C CA . MET A 1 263 ? 18.344 17.234 15.602 1 93.94 263 MET A CA 1
ATOM 2137 C C . MET A 1 263 ? 16.938 16.797 15.242 1 93.94 263 MET A C 1
ATOM 2139 O O . MET A 1 263 ? 16.391 15.875 15.852 1 93.94 263 MET A O 1
ATOM 2143 N N . THR A 1 264 ? 16.328 17.516 14.305 1 95.56 264 THR A N 1
ATOM 2144 C CA . THR A 1 264 ? 14.984 17.188 13.852 1 95.56 264 THR A CA 1
ATOM 2145 C C . THR A 1 264 ? 14.953 17.016 12.336 1 95.56 264 THR A C 1
ATOM 2147 O O . THR A 1 264 ? 15.414 17.891 11.594 1 95.56 264 THR A O 1
ATOM 2150 N N . PRO A 1 265 ? 14.469 15.82 11.914 1 95.75 265 PRO A N 1
ATOM 2151 C CA . PRO A 1 265 ? 14.266 15.711 10.469 1 95.75 265 PRO A CA 1
ATOM 2152 C C . PRO A 1 265 ? 13.148 16.625 9.961 1 95.75 265 PRO A C 1
ATOM 2154 O O . PRO A 1 265 ? 12.102 16.719 10.602 1 95.75 265 PRO A O 1
ATOM 2157 N N . TRP A 1 266 ? 13.375 17.344 8.883 1 97.12 266 TRP A N 1
ATOM 2158 C CA . TRP A 1 266 ? 12.336 18.172 8.281 1 97.12 266 TRP A CA 1
ATOM 2159 C C . TRP A 1 266 ? 12.57 18.344 6.785 1 97.12 266 TRP A C 1
ATOM 2161 O O . TRP A 1 266 ? 13.602 17.922 6.258 1 97.12 266 TRP A O 1
ATOM 2171 N N . ILE A 1 267 ? 11.562 18.859 6.098 1 97.19 267 ILE A N 1
ATOM 2172 C CA . ILE A 1 267 ? 11.562 19.016 4.645 1 97.19 267 ILE A CA 1
ATOM 2173 C C . ILE A 1 267 ? 11.938 20.453 4.285 1 97.19 267 ILE A C 1
ATOM 2175 O O . ILE A 1 267 ? 11.234 21.391 4.652 1 97.19 267 ILE A O 1
ATOM 2179 N N . PRO A 1 268 ? 13 20.672 3.6 1 95.19 268 PRO A N 1
ATOM 2180 C CA . PRO A 1 268 ? 13.398 22.031 3.236 1 95.19 268 PRO A CA 1
ATOM 2181 C C . PRO A 1 268 ? 12.688 22.547 1.981 1 95.19 268 PRO A C 1
ATOM 2183 O O . PRO A 1 268 ? 12.695 23.75 1.706 1 95.19 268 PRO A O 1
ATOM 2186 N N . VAL A 1 269 ? 12.055 21.656 1.206 1 95.94 269 VAL A N 1
ATOM 2187 C CA . VAL A 1 269 ? 11.445 22.016 -0.071 1 95.94 269 VAL A CA 1
ATOM 2188 C C . VAL A 1 269 ? 10.07 22.625 0.164 1 95.94 269 VAL A C 1
ATOM 2190 O O . VAL A 1 269 ? 9.234 22.047 0.868 1 95.94 269 VAL A O 1
ATOM 2193 N N . ASP A 1 270 ? 9.852 23.797 -0.335 1 94.81 270 ASP A N 1
ATOM 2194 C CA . ASP A 1 270 ? 8.516 24.391 -0.428 1 94.81 270 ASP A CA 1
ATOM 2195 C C . ASP A 1 270 ? 7.887 24.094 -1.786 1 94.81 270 ASP A C 1
ATOM 2197 O O . ASP A 1 270 ? 8.312 24.625 -2.807 1 94.81 270 ASP A O 1
ATOM 2201 N N . PRO A 1 271 ? 6.887 23.312 -1.812 1 94.88 271 PRO A N 1
ATOM 2202 C CA . PRO A 1 271 ? 6.316 22.906 -3.096 1 94.88 271 PRO A CA 1
ATOM 2203 C C . PRO A 1 271 ? 5.723 24.078 -3.879 1 94.88 271 PRO A C 1
ATOM 2205 O O . PRO A 1 271 ? 5.477 23.953 -5.082 1 94.88 271 PRO A O 1
ATOM 2208 N N . LEU A 1 272 ? 5.418 25.188 -3.219 1 94.75 272 LEU A N 1
ATOM 2209 C CA . LEU A 1 272 ? 4.84 26.344 -3.889 1 94.75 272 LEU A CA 1
ATOM 2210 C C . LEU A 1 272 ? 5.934 27.266 -4.41 1 94.75 272 LEU A C 1
ATOM 2212 O O . LEU A 1 272 ? 5.664 28.156 -5.227 1 94.75 272 LEU A O 1
ATOM 2216 N N . ARG A 1 273 ? 7.152 27.094 -3.953 1 93.12 273 ARG A N 1
ATOM 2217 C CA . ARG A 1 273 ? 8.312 27.875 -4.375 1 93.12 273 ARG A CA 1
ATOM 2218 C C . ARG A 1 273 ? 9.562 27.016 -4.426 1 93.12 273 ARG A C 1
ATOM 2220 O O . ARG A 1 273 ? 10.508 27.219 -3.654 1 93.12 273 ARG A O 1
ATOM 2227 N N . ILE A 1 274 ? 9.641 26.219 -5.422 1 94.69 274 ILE A N 1
ATOM 2228 C CA . ILE A 1 274 ? 10.703 25.219 -5.508 1 94.69 274 ILE A CA 1
ATOM 2229 C C . ILE A 1 274 ? 11.984 25.875 -6.02 1 94.69 274 ILE A C 1
ATOM 2231 O O . ILE A 1 274 ? 11.961 26.594 -7.023 1 94.69 274 ILE A O 1
ATOM 2235 N N . ASN A 1 275 ? 13.023 25.703 -5.324 1 92.75 275 ASN A N 1
ATOM 2236 C CA . ASN A 1 275 ? 14.359 26.047 -5.793 1 92.75 275 ASN A CA 1
ATOM 2237 C C . ASN A 1 275 ? 15.023 24.891 -6.535 1 92.75 275 ASN A C 1
ATOM 2239 O O . ASN A 1 275 ? 15.805 24.141 -5.949 1 92.75 275 ASN A O 1
ATOM 2243 N N . ILE A 1 276 ? 14.891 24.812 -7.789 1 94.44 276 ILE A N 1
ATOM 2244 C CA . ILE A 1 276 ? 15.289 23.672 -8.602 1 94.44 276 ILE A CA 1
ATOM 2245 C C . ILE A 1 276 ? 16.812 23.531 -8.602 1 94.44 276 ILE A C 1
ATOM 2247 O O . ILE A 1 276 ? 17.344 22.422 -8.688 1 94.44 276 ILE A O 1
ATOM 2251 N N . LYS A 1 277 ? 17.469 24.672 -8.586 1 93.5 277 LYS A N 1
ATOM 2252 C CA . LYS A 1 277 ? 18.922 24.625 -8.562 1 93.5 277 LYS A CA 1
ATOM 2253 C C . LYS A 1 277 ? 19.438 23.906 -7.32 1 93.5 277 LYS A C 1
ATOM 2255 O O . LYS A 1 277 ? 20.375 23.109 -7.398 1 93.5 277 LYS A O 1
ATOM 2260 N N . ARG A 1 278 ? 18.766 24.141 -6.207 1 91.38 278 ARG A N 1
ATOM 2261 C CA . ARG A 1 278 ? 19.188 23.531 -4.938 1 91.38 278 ARG A CA 1
ATOM 2262 C C . ARG A 1 278 ? 18.609 22.125 -4.789 1 91.38 278 ARG A C 1
ATOM 2264 O O . ARG A 1 278 ? 19.266 21.25 -4.207 1 91.38 278 ARG A O 1
ATOM 2271 N N . TYR A 1 279 ? 17.469 21.984 -5.336 1 94.56 279 TYR A N 1
ATOM 2272 C CA . TYR A 1 279 ? 16.75 20.719 -5.223 1 94.56 279 TYR A CA 1
ATOM 2273 C C . TYR A 1 279 ? 16.266 20.25 -6.59 1 94.56 279 TYR A C 1
ATOM 2275 O O . TYR A 1 279 ? 15.062 20.234 -6.859 1 94.56 279 TYR A O 1
ATOM 2283 N N . PRO A 1 280 ? 17.109 19.719 -7.367 1 95.56 280 PRO A N 1
ATOM 2284 C CA . PRO A 1 280 ? 16.781 19.406 -8.758 1 95.56 280 PRO A CA 1
ATOM 2285 C C . PRO A 1 280 ? 15.695 18.328 -8.875 1 95.56 280 PRO A C 1
ATOM 2287 O O . PRO A 1 280 ? 14.875 18.375 -9.797 1 95.56 280 PRO A O 1
ATOM 2290 N N . LEU A 1 281 ? 15.641 17.344 -7.992 1 96.44 281 LEU A N 1
ATOM 2291 C CA . LEU A 1 281 ? 14.641 16.281 -8.086 1 96.44 281 LEU A CA 1
ATOM 2292 C C . LEU A 1 281 ? 13.25 16.812 -7.773 1 96.44 281 LEU A C 1
ATOM 2294 O O . LEU A 1 281 ? 12.242 16.172 -8.086 1 96.44 281 LEU A O 1
ATOM 2298 N N . ALA A 1 282 ? 13.172 18 -7.109 1 96.81 282 ALA A N 1
ATOM 2299 C CA . ALA A 1 282 ? 11.883 18.578 -6.746 1 96.81 282 ALA A CA 1
ATOM 2300 C C . ALA A 1 282 ? 11.117 19.031 -7.988 1 96.81 282 ALA A C 1
ATOM 2302 O O . ALA A 1 282 ? 9.914 19.297 -7.918 1 96.81 282 ALA A O 1
ATOM 2303 N N . ASP A 1 283 ? 11.789 19.062 -9.078 1 94.5 283 ASP A N 1
ATOM 2304 C CA . ASP A 1 283 ? 11.148 19.391 -10.344 1 94.5 283 ASP A CA 1
ATOM 2305 C C . ASP A 1 283 ? 10.094 18.344 -10.719 1 94.5 283 ASP A C 1
ATOM 2307 O O . ASP A 1 283 ? 9.203 18.609 -11.523 1 94.5 283 ASP A O 1
ATOM 2311 N N . HIS A 1 284 ? 10.172 17.156 -10.117 1 93.31 284 HIS A N 1
ATOM 2312 C CA . HIS A 1 284 ? 9.234 16.078 -10.422 1 93.31 284 HIS A CA 1
ATOM 2313 C C . HIS A 1 284 ? 7.984 16.172 -9.555 1 93.31 284 HIS A C 1
ATOM 2315 O O . HIS A 1 284 ? 7.016 15.445 -9.781 1 93.31 284 HIS A O 1
ATOM 2321 N N . LEU A 1 285 ? 7.961 17.062 -8.609 1 94.75 285 LEU A N 1
ATOM 2322 C CA . LEU A 1 285 ? 6.805 17.203 -7.727 1 94.75 285 LEU A CA 1
ATOM 2323 C C . LEU A 1 285 ? 5.602 17.75 -8.484 1 94.75 285 LEU A C 1
ATOM 2325 O O . LEU A 1 285 ? 5.754 18.594 -9.367 1 94.75 285 LEU A O 1
ATOM 2329 N N . ASN A 1 286 ? 4.461 17.266 -8.219 1 93.5 286 ASN A N 1
ATOM 2330 C CA . ASN A 1 286 ? 3.172 17.75 -8.711 1 93.5 286 ASN A CA 1
ATOM 2331 C C . ASN A 1 286 ? 2.178 17.938 -7.57 1 93.5 286 ASN A C 1
ATOM 2333 O O . ASN A 1 286 ? 1.241 17.156 -7.414 1 93.5 286 ASN A O 1
ATOM 2337 N N . PRO A 1 287 ? 2.336 19 -6.84 1 95.12 287 PRO A N 1
ATOM 2338 C CA . PRO A 1 287 ? 1.493 19.219 -5.66 1 95.12 287 PRO A CA 1
ATOM 2339 C C . PRO A 1 287 ? 0.016 19.375 -6.012 1 95.12 287 PRO A C 1
ATOM 2341 O O . PRO A 1 287 ? -0.318 20 -7.027 1 95.12 287 PRO A O 1
ATOM 2344 N N . LEU A 1 288 ? -0.861 18.781 -5.176 1 96.25 288 LEU A N 1
ATOM 2345 C CA . LEU A 1 288 ? -2.305 18.984 -5.25 1 96.25 288 LEU A CA 1
ATOM 2346 C C . LEU A 1 288 ? -2.752 20.094 -4.293 1 96.25 288 LEU A C 1
ATOM 2348 O O . LEU A 1 288 ? -2.279 20.156 -3.156 1 96.25 288 LEU A O 1
ATOM 2352 N N . GLN A 1 289 ? -3.57 20.938 -4.809 1 96.31 289 GLN A N 1
ATOM 2353 C CA . GLN A 1 289 ? -4.098 22 -3.955 1 96.31 289 GLN A CA 1
ATOM 2354 C C . GLN A 1 289 ? -5.613 21.875 -3.801 1 96.31 289 GLN A C 1
ATOM 2356 O O . GLN A 1 289 ? -6.312 21.516 -4.75 1 96.31 289 GLN A O 1
ATOM 2361 N N . CYS A 1 290 ? -6.055 22.141 -2.59 1 97.75 290 CYS A N 1
ATOM 2362 C CA . CYS A 1 290 ? -7.496 22.156 -2.365 1 97.75 290 CYS A CA 1
ATOM 2363 C C . CYS A 1 290 ? -7.863 23.109 -1.239 1 97.75 290 CYS A C 1
ATOM 2365 O O . CYS A 1 290 ? -7.016 23.469 -0.419 1 97.75 290 CYS A O 1
ATOM 2367 N N . VAL A 1 291 ? -9.047 23.594 -1.306 1 98.62 291 VAL A N 1
ATOM 2368 C CA . VAL A 1 291 ? -9.641 24.406 -0.239 1 98.62 291 VAL A CA 1
ATOM 2369 C C . VAL A 1 291 ? -10.773 23.625 0.423 1 98.62 291 VAL A C 1
ATOM 2371 O O . VAL A 1 291 ? -11.672 23.109 -0.258 1 98.62 291 VAL A O 1
ATOM 2374 N N . VAL A 1 292 ? -10.688 23.406 1.656 1 98.81 292 VAL A N 1
ATOM 2375 C CA . VAL A 1 292 ? -11.758 22.797 2.443 1 98.81 292 VAL A CA 1
ATOM 2376 C C . VAL A 1 292 ? -12.648 23.891 3.031 1 98.81 292 VAL A C 1
ATOM 2378 O O . VAL A 1 292 ? -12.195 24.719 3.83 1 98.81 292 VAL A O 1
ATOM 2381 N N . GLU A 1 293 ? -13.898 23.906 2.656 1 98.69 293 GLU A N 1
ATOM 2382 C CA . GLU A 1 293 ? -14.852 24.938 3.08 1 98.69 293 GLU A CA 1
ATOM 2383 C C . GLU A 1 293 ? -15.477 24.578 4.426 1 98.69 293 GLU A C 1
ATOM 2385 O O . GLU A 1 293 ? -15.469 23.422 4.836 1 98.69 293 GLU A O 1
ATOM 2390 N N . ALA A 1 294 ? -16.031 25.656 5.062 1 98.56 294 ALA A N 1
ATOM 2391 C CA . ALA A 1 294 ? -16.797 25.406 6.277 1 98.56 294 ALA A CA 1
ATOM 2392 C C . ALA A 1 294 ? -17.875 24.359 6.035 1 98.56 294 ALA A C 1
ATOM 2394 O O . ALA A 1 294 ? -18.625 24.438 5.051 1 98.56 294 ALA A O 1
ATOM 2395 N N . GLY A 1 295 ? -17.844 23.312 6.879 1 98.44 295 GLY A N 1
ATOM 2396 C CA . GLY A 1 295 ? -18.844 22.25 6.75 1 98.44 295 GLY A CA 1
ATOM 2397 C C . GLY A 1 295 ? -18.312 21.031 6.027 1 98.44 295 GLY A C 1
ATOM 2398 O O . GLY A 1 295 ? -18.984 19.984 6.004 1 98.44 295 GLY A O 1
ATOM 2399 N N . GLU A 1 296 ? -17.141 21.172 5.469 1 98.69 296 GLU A N 1
ATOM 2400 C CA . GLU A 1 296 ? -16.531 20.031 4.77 1 98.69 296 GLU A CA 1
ATOM 2401 C C . GLU A 1 296 ? -15.461 19.359 5.633 1 98.69 296 GLU A C 1
ATOM 2403 O O . GLU A 1 296 ? -14.961 19.969 6.586 1 98.69 296 GLU A O 1
ATOM 2408 N N . THR A 1 297 ? -15.219 18.141 5.332 1 98.94 297 THR A N 1
ATOM 2409 C CA . THR A 1 297 ? -14.18 17.359 5.992 1 98.94 297 THR A CA 1
ATOM 2410 C C . THR A 1 297 ? -13.18 16.828 4.973 1 98.94 297 THR A C 1
ATOM 2412 O O . THR A 1 297 ? -13.57 16.203 3.979 1 98.94 297 THR A O 1
ATOM 2415 N N . LEU A 1 298 ? -11.945 17.094 5.191 1 98.94 298 LEU A N 1
ATOM 2416 C CA . LEU A 1 298 ? -10.898 16.469 4.391 1 98.94 298 LEU A CA 1
ATOM 2417 C C . LEU A 1 298 ? -10.414 15.172 5.043 1 98.94 298 LEU A C 1
ATOM 2419 O O . LEU A 1 298 ? -9.945 15.188 6.188 1 98.94 298 LEU A O 1
ATOM 2423 N N . TYR A 1 299 ? -10.617 14.07 4.418 1 98.88 299 TYR A N 1
ATOM 2424 C CA . TYR A 1 299 ? -9.836 12.891 4.793 1 98.88 299 TYR A CA 1
ATOM 2425 C C . TYR A 1 299 ? -8.414 12.984 4.25 1 98.88 299 TYR A C 1
ATOM 2427 O O . TYR A 1 299 ? -8.203 12.969 3.035 1 98.88 299 TYR A O 1
ATOM 2435 N N . LEU A 1 300 ? -7.523 13.148 5.062 1 98.81 300 LEU A N 1
ATOM 2436 C CA . LEU A 1 300 ? -6.098 13.172 4.75 1 98.81 300 LEU A CA 1
ATOM 2437 C C . LEU A 1 300 ? -5.418 11.891 5.211 1 98.81 300 LEU A C 1
ATOM 2439 O O . LEU A 1 300 ? -5.238 11.672 6.414 1 98.81 300 LEU A O 1
ATOM 2443 N N . PRO A 1 301 ? -5.039 11.031 4.266 1 98.5 301 PRO A N 1
ATOM 2444 C CA . PRO A 1 301 ? -4.461 9.75 4.676 1 98.5 301 PRO A CA 1
ATOM 2445 C C . PRO A 1 301 ? -3.143 9.906 5.426 1 98.5 301 PRO A C 1
ATOM 2447 O O . PRO A 1 301 ? -2.391 10.852 5.172 1 98.5 301 PRO A O 1
ATOM 2450 N N . ALA A 1 302 ? -2.879 8.961 6.289 1 98.5 302 ALA A N 1
ATOM 2451 C CA . ALA A 1 302 ? -1.601 8.906 6.992 1 98.5 302 ALA A CA 1
ATOM 2452 C C . ALA A 1 302 ? -0.431 9 6.016 1 98.5 302 ALA A C 1
ATOM 2454 O O . ALA A 1 302 ? -0.482 8.43 4.922 1 98.5 302 ALA A O 1
ATOM 2455 N N . MET A 1 303 ? 0.557 9.781 6.359 1 98.38 303 MET A N 1
ATOM 2456 C CA . MET A 1 303 ? 1.87 9.844 5.727 1 98.38 303 MET A CA 1
ATOM 2457 C C . MET A 1 303 ? 1.842 10.766 4.508 1 98.38 303 MET A C 1
ATOM 2459 O O . MET A 1 303 ? 2.883 11.039 3.906 1 98.38 303 MET A O 1
ATOM 2463 N N . TRP A 1 304 ? 0.676 11.266 4.074 1 98.69 304 TRP A N 1
ATOM 2464 C CA . TRP A 1 304 ? 0.665 12.281 3.025 1 98.69 304 TRP A CA 1
ATOM 2465 C C . TRP A 1 304 ? 1.332 13.57 3.502 1 98.69 304 TRP A C 1
ATOM 2467 O O . TRP A 1 304 ? 1.066 14.039 4.609 1 98.69 304 TRP A O 1
ATOM 2477 N N . TYR A 1 305 ? 2.18 14.07 2.721 1 98.5 305 TYR A N 1
ATOM 2478 C CA . TYR A 1 305 ? 2.771 15.375 3.012 1 98.5 305 TYR A CA 1
ATOM 2479 C C . TYR A 1 305 ? 1.769 16.5 2.77 1 98.5 305 TYR A C 1
ATOM 2481 O O . TYR A 1 305 ? 0.996 16.453 1.81 1 98.5 305 TYR A O 1
ATOM 2489 N N . HIS A 1 306 ? 1.84 17.484 3.672 1 98.56 306 HIS A N 1
ATOM 2490 C CA . HIS A 1 306 ? 0.89 18.578 3.504 1 98.56 306 HIS A CA 1
ATOM 2491 C C . HIS A 1 306 ? 1.449 19.875 4.059 1 98.56 306 HIS A C 1
ATOM 2493 O O . HIS A 1 306 ? 2.213 19.875 5.027 1 98.56 306 HIS A O 1
ATOM 2499 N N . ARG A 1 307 ? 1.234 20.875 3.359 1 98.12 307 ARG A N 1
ATOM 2500 C CA . ARG A 1 307 ? 1.35 22.281 3.736 1 98.12 307 ARG A CA 1
ATOM 2501 C C . ARG A 1 307 ? -0.026 22.906 3.918 1 98.12 307 ARG A C 1
ATOM 2503 O O . ARG A 1 307 ? -0.91 22.75 3.074 1 98.12 307 ARG A O 1
ATOM 2510 N N . ALA A 1 308 ? -0.23 23.578 5.055 1 97.88 308 ALA A N 1
ATOM 2511 C CA . ALA A 1 308 ? -1.568 24.078 5.352 1 97.88 308 ALA A CA 1
ATOM 2512 C C . ALA A 1 308 ? -1.529 25.562 5.707 1 97.88 308 ALA A C 1
ATOM 2514 O O . ALA A 1 308 ? -0.609 26.016 6.391 1 97.88 308 ALA A O 1
ATOM 2515 N N . THR A 1 309 ? -2.48 26.281 5.242 1 97.12 309 THR A N 1
ATOM 2516 C CA . THR A 1 309 ? -2.707 27.672 5.609 1 97.12 309 THR A CA 1
ATOM 2517 C C . THR A 1 309 ? -4.199 28 5.594 1 97.12 309 THR A C 1
ATOM 2519 O O . THR A 1 309 ? -5.008 27.203 5.105 1 97.12 309 THR A O 1
ATOM 2522 N N . GLN A 1 310 ? -4.555 29.047 6.293 1 97.44 310 GLN A N 1
ATOM 2523 C CA . GLN A 1 310 ? -5.93 29.547 6.266 1 97.44 310 GLN A CA 1
ATOM 2524 C C . GLN A 1 310 ? -6.098 30.656 5.238 1 97.44 310 GLN A C 1
ATOM 2526 O O . GLN A 1 310 ? -5.152 31.391 4.953 1 97.44 310 GLN A O 1
ATOM 2531 N N . LEU A 1 311 ? -7.305 30.75 4.734 1 97.81 311 LEU A N 1
ATOM 2532 C CA . LEU A 1 311 ? -7.543 31.828 3.781 1 97.81 311 LEU A CA 1
ATOM 2533 C C . LEU A 1 311 ? -8.211 33 4.461 1 97.81 311 LEU A C 1
ATOM 2535 O O . LEU A 1 311 ? -8.305 34.094 3.879 1 97.81 311 LEU A O 1
ATOM 2539 N N . CYS A 1 312 ? -8.719 32.906 5.648 1 97.94 312 CYS A N 1
ATOM 2540 C CA . CYS A 1 312 ? -9.375 33.844 6.547 1 97.94 312 CYS A CA 1
ATOM 2541 C C . CYS A 1 312 ? -9.414 33.312 7.969 1 97.94 312 CYS A C 1
ATOM 2543 O O . CYS A 1 312 ? -8.875 32.219 8.242 1 97.94 312 CYS A O 1
ATOM 2545 N N . PRO A 1 313 ? -9.883 34.125 8.898 1 98 313 PRO A N 1
ATOM 2546 C CA . PRO A 1 313 ? -10.047 33.5 10.211 1 98 313 PRO A CA 1
ATOM 2547 C C . PRO A 1 313 ? -10.797 32.188 10.141 1 98 313 PRO A C 1
ATOM 2549 O O . PRO A 1 313 ? -11.914 32.125 9.641 1 98 313 PRO A O 1
ATOM 2552 N N . THR A 1 314 ? -10.148 31.125 10.586 1 98.62 314 THR A N 1
ATOM 2553 C CA . THR A 1 314 ? -10.625 29.75 10.398 1 98.62 314 THR A CA 1
ATOM 2554 C C . THR A 1 314 ? -10.539 28.969 11.703 1 98.62 314 THR A C 1
ATOM 2556 O O . THR A 1 314 ? -9.602 29.141 12.477 1 98.62 314 THR A O 1
ATOM 2559 N N . ILE A 1 315 ? -11.578 28.203 12 1 98.69 315 ILE A N 1
ATOM 2560 C CA . ILE A 1 315 ? -11.594 27.234 13.094 1 98.69 315 ILE A CA 1
ATOM 2561 C C . ILE A 1 315 ? -11.805 25.828 12.531 1 98.69 315 ILE A C 1
ATOM 2563 O O . ILE A 1 315 ? -12.742 25.594 11.766 1 98.69 315 ILE A O 1
ATOM 2567 N N . SER A 1 316 ? -10.93 24.922 12.891 1 98.62 316 SER A N 1
ATOM 2568 C CA . SER A 1 316 ? -11.062 23.531 12.461 1 98.62 316 SER A CA 1
ATOM 2569 C C . SER A 1 316 ? -10.898 22.578 13.625 1 98.62 316 SER A C 1
ATOM 2571 O O . SER A 1 316 ? -10.25 22.906 14.625 1 98.62 316 SER A O 1
ATOM 2573 N N . VAL A 1 317 ? -11.492 21.516 13.523 1 98.69 317 VAL A N 1
ATOM 2574 C CA . VAL A 1 317 ? -11.352 20.375 14.422 1 98.69 317 VAL A CA 1
ATOM 2575 C C . VAL A 1 317 ? -10.906 19.141 13.633 1 98.69 317 VAL A C 1
ATOM 2577 O O . VAL A 1 317 ? -11.453 18.859 12.562 1 98.69 317 VAL A O 1
ATOM 2580 N N . ASN A 1 318 ? -9.906 18.484 14.07 1 98.31 318 ASN A N 1
ATOM 2581 C CA . ASN A 1 318 ? -9.602 17.25 13.352 1 98.31 318 ASN A CA 1
ATOM 2582 C C . ASN A 1 318 ? -9.531 16.047 14.305 1 98.31 318 ASN A C 1
ATOM 2584 O O . ASN A 1 318 ? -9.289 16.219 15.5 1 98.31 318 ASN A O 1
ATOM 2588 N N . TYR A 1 319 ? -9.914 14.961 13.859 1 98.81 319 TYR A N 1
ATOM 2589 C CA . TYR A 1 319 ? -9.875 13.664 14.531 1 98.81 319 TYR A CA 1
ATOM 2590 C C . TYR A 1 319 ? -8.719 12.812 14 1 98.81 319 TYR A C 1
ATOM 2592 O O . TYR A 1 319 ? -8.719 12.414 12.836 1 98.81 319 TYR A O 1
ATOM 2600 N N . TRP A 1 320 ? -7.734 12.523 14.883 1 98.62 320 TRP A N 1
ATOM 2601 C CA . TRP A 1 320 ? -6.578 11.703 14.531 1 98.62 320 TRP A CA 1
ATOM 2602 C C . TRP A 1 320 ? -6.797 10.25 14.93 1 98.62 320 TRP A C 1
ATOM 2604 O O . TRP A 1 320 ? -6.871 9.93 16.125 1 98.62 320 TRP A O 1
ATOM 2614 N N . HIS A 1 321 ? -6.918 9.445 13.93 1 98.62 321 HIS A N 1
ATOM 2615 C CA . HIS A 1 321 ? -7 8.008 14.148 1 98.62 321 HIS A CA 1
ATOM 2616 C C . HIS A 1 321 ? -5.656 7.332 13.906 1 98.62 321 HIS A C 1
ATOM 2618 O O . HIS A 1 321 ? -4.977 7.625 12.922 1 98.62 321 HIS A O 1
ATOM 2624 N N . ASP A 1 322 ? -5.305 6.512 14.805 1 96.81 322 ASP A N 1
ATOM 2625 C CA . ASP A 1 322 ? -4.047 5.797 14.617 1 96.81 322 ASP A CA 1
ATOM 2626 C C . ASP A 1 322 ? -4.023 5.051 13.289 1 96.81 322 ASP A C 1
ATOM 2628 O O . ASP A 1 322 ? -5.02 4.434 12.898 1 96.81 322 ASP A O 1
ATOM 2632 N N . MET A 1 323 ? -2.875 5.141 12.57 1 95.81 323 MET A N 1
ATOM 2633 C CA . MET A 1 323 ? -2.781 4.406 11.312 1 95.81 323 MET A CA 1
ATOM 2634 C C . MET A 1 323 ? -2.361 2.959 11.555 1 95.81 323 MET A C 1
ATOM 2636 O O . MET A 1 323 ? -1.83 2.635 12.617 1 95.81 323 MET A O 1
ATOM 2640 N N . ASP A 1 324 ? -2.602 2.102 10.633 1 93.38 324 ASP A N 1
ATOM 2641 C CA . ASP A 1 324 ? -2.035 0.757 10.609 1 93.38 324 ASP A CA 1
ATOM 2642 C C . ASP A 1 324 ? -0.707 0.735 9.852 1 93.38 324 ASP A C 1
ATOM 2644 O O . ASP A 1 324 ? -0.6 1.287 8.758 1 93.38 324 ASP A O 1
ATOM 2648 N N . PHE A 1 325 ? 0.219 0.216 10.516 1 95.88 325 PHE A N 1
ATOM 2649 C CA . PHE A 1 325 ? 1.464 -0.028 9.797 1 95.88 325 PHE A CA 1
ATOM 2650 C C . PHE A 1 325 ? 1.365 -1.298 8.961 1 95.88 325 PHE A C 1
ATOM 2652 O O . PHE A 1 325 ? 0.994 -2.357 9.469 1 95.88 325 PHE A O 1
ATOM 2659 N N . ASP A 1 326 ? 1.569 -1.145 7.699 1 97.06 326 ASP A N 1
ATOM 2660 C CA . ASP A 1 326 ? 1.436 -2.26 6.766 1 97.06 326 ASP A CA 1
ATOM 2661 C C . ASP A 1 326 ? 2.402 -2.113 5.594 1 97.06 326 ASP A C 1
ATOM 2663 O O . ASP A 1 326 ? 3.461 -1.493 5.727 1 97.06 326 ASP A O 1
ATOM 2667 N N . CYS A 1 327 ? 2.082 -2.73 4.465 1 97.88 327 CYS A N 1
ATOM 2668 C CA . CYS A 1 327 ? 2.977 -2.752 3.312 1 97.88 327 CYS A CA 1
ATOM 2669 C C . CYS A 1 327 ? 3.264 -1.34 2.816 1 97.88 327 CYS A C 1
ATOM 2671 O O . CYS A 1 327 ? 4.355 -1.062 2.316 1 97.88 327 CYS A O 1
ATOM 2673 N N . ARG A 1 328 ? 2.303 -0.397 2.949 1 97.69 328 ARG A N 1
ATOM 2674 C CA . ARG A 1 328 ? 2.494 0.977 2.498 1 97.69 328 ARG A CA 1
ATOM 2675 C C . ARG A 1 328 ? 3.619 1.656 3.271 1 97.69 328 ARG A C 1
ATOM 2677 O O . ARG A 1 328 ? 4.438 2.369 2.689 1 97.69 328 ARG A O 1
ATOM 2684 N N . TYR A 1 329 ? 3.66 1.379 4.598 1 98.44 329 TYR A N 1
ATOM 2685 C CA . TYR A 1 329 ? 4.727 1.927 5.43 1 98.44 329 TYR A CA 1
ATOM 2686 C C . TYR A 1 329 ? 6.07 1.308 5.07 1 98.44 329 TYR A C 1
ATOM 2688 O O . TYR A 1 329 ? 7.09 2 5.035 1 98.44 329 TYR A O 1
ATOM 2696 N N . VAL A 1 330 ? 6.117 0.017 4.82 1 98.56 330 VAL A N 1
ATOM 2697 C CA . VAL A 1 330 ? 7.324 -0.706 4.441 1 98.56 330 VAL A CA 1
ATOM 2698 C C . VAL A 1 330 ? 7.906 -0.109 3.162 1 98.56 330 VAL A C 1
ATOM 2700 O O . VAL A 1 330 ? 9.102 0.193 3.096 1 98.56 330 VAL A O 1
ATOM 2703 N N . TYR A 1 331 ? 7.062 0.118 2.154 1 98.69 331 TYR A N 1
ATOM 2704 C CA . TYR A 1 331 ? 7.48 0.655 0.865 1 98.69 331 TYR A CA 1
ATOM 2705 C C . TYR A 1 331 ? 7.949 2.1 1.002 1 98.69 331 TYR A C 1
ATOM 2707 O O . TYR A 1 331 ? 8.945 2.498 0.39 1 98.69 331 TYR A O 1
ATOM 2715 N N . TYR A 1 332 ? 7.18 2.844 1.797 1 98.62 332 TYR A N 1
ATOM 2716 C CA . TYR A 1 332 ? 7.578 4.223 2.051 1 98.62 332 TYR A CA 1
ATOM 2717 C C . TYR A 1 332 ? 8.992 4.285 2.623 1 98.62 332 TYR A C 1
ATOM 2719 O O . TYR A 1 332 ? 9.812 5.086 2.17 1 98.62 332 TYR A O 1
ATOM 2727 N N . ASN A 1 333 ? 9.273 3.465 3.66 1 98.56 333 ASN A N 1
ATOM 2728 C CA . ASN A 1 333 ? 10.594 3.438 4.289 1 98.56 333 ASN A CA 1
ATOM 2729 C C . ASN A 1 333 ? 11.688 3.123 3.277 1 98.56 333 ASN A C 1
ATOM 2731 O O . ASN A 1 333 ? 12.773 3.699 3.338 1 98.56 333 ASN A O 1
ATOM 2735 N N . TYR A 1 334 ? 11.414 2.213 2.404 1 98.75 334 TYR A N 1
ATOM 2736 C CA . TYR A 1 334 ? 12.398 1.845 1.399 1 98.75 334 TYR A CA 1
ATOM 2737 C C . TYR A 1 334 ? 12.719 3.023 0.488 1 98.75 334 TYR A C 1
ATOM 2739 O O . TYR A 1 334 ? 13.891 3.324 0.234 1 98.75 334 TYR A O 1
ATOM 2747 N N . VAL A 1 335 ? 11.664 3.734 -0.043 1 98.62 335 VAL A N 1
ATOM 2748 C CA . VAL A 1 335 ? 11.859 4.898 -0.9 1 98.62 335 VAL A CA 1
ATOM 2749 C C . VAL A 1 335 ? 12.648 5.969 -0.148 1 98.62 335 VAL A C 1
ATOM 2751 O O . VAL A 1 335 ? 13.578 6.57 -0.698 1 98.62 335 VAL A O 1
ATOM 2754 N N . HIS A 1 336 ? 12.258 6.145 1.095 1 98.25 336 HIS A N 1
ATOM 2755 C CA . HIS A 1 336 ? 12.891 7.141 1.951 1 98.25 336 HIS A CA 1
ATOM 2756 C C . HIS A 1 336 ? 14.383 6.844 2.123 1 98.25 336 HIS A C 1
ATOM 2758 O O . HIS A 1 336 ? 15.211 7.742 1.99 1 98.25 336 HIS A O 1
ATOM 2764 N N . ARG A 1 337 ? 14.75 5.598 2.391 1 97.75 337 ARG A N 1
ATOM 2765 C CA . ARG A 1 337 ? 16.141 5.207 2.645 1 97.75 337 ARG A CA 1
ATOM 2766 C C . ARG A 1 337 ? 16.969 5.277 1.369 1 97.75 337 ARG A C 1
ATOM 2768 O O . ARG A 1 337 ? 18.141 5.633 1.41 1 97.75 337 ARG A O 1
ATOM 2775 N N . VAL A 1 338 ? 16.359 4.891 0.224 1 97.75 338 VAL A N 1
ATOM 2776 C CA . VAL A 1 338 ? 17.062 5.012 -1.046 1 97.75 338 VAL A CA 1
ATOM 2777 C C . VAL A 1 338 ? 17.391 6.48 -1.317 1 97.75 338 VAL A C 1
ATOM 2779 O O . VAL A 1 338 ? 18.516 6.816 -1.71 1 97.75 338 VAL A O 1
ATOM 2782 N N . ALA A 1 339 ? 16.375 7.348 -1.088 1 96.5 339 ALA A N 1
ATOM 2783 C CA . ALA A 1 339 ? 16.578 8.781 -1.298 1 96.5 339 ALA A CA 1
ATOM 2784 C C . ALA A 1 339 ? 17.688 9.32 -0.408 1 96.5 339 ALA A C 1
ATOM 2786 O O . ALA A 1 339 ? 18.531 10.094 -0.862 1 96.5 339 ALA A O 1
ATOM 2787 N N . LYS A 1 340 ? 17.688 8.898 0.842 1 95.12 340 LYS A N 1
ATOM 2788 C CA . LYS A 1 340 ? 18.703 9.336 1.788 1 95.12 340 LYS A CA 1
ATOM 2789 C C . LYS A 1 340 ? 20.094 8.859 1.364 1 95.12 340 LYS A C 1
ATOM 2791 O O . LYS A 1 340 ? 21.062 9.602 1.456 1 95.12 340 LYS A O 1
ATOM 2796 N N . ALA A 1 341 ? 20.188 7.59 0.923 1 94.81 341 ALA A N 1
ATOM 2797 C CA . ALA A 1 341 ? 21.453 7.008 0.497 1 94.81 341 ALA A CA 1
ATOM 2798 C C . ALA A 1 341 ? 22.016 7.746 -0.716 1 94.81 341 ALA A C 1
ATOM 2800 O O . ALA A 1 341 ? 23.234 7.918 -0.839 1 94.81 341 ALA A O 1
ATOM 2801 N N . MET A 1 342 ? 21.156 8.195 -1.586 1 93.06 342 MET A N 1
ATOM 2802 C CA . MET A 1 342 ? 21.578 8.867 -2.812 1 93.06 342 MET A CA 1
ATOM 2803 C C . MET A 1 342 ? 21.953 10.32 -2.541 1 93.06 342 MET A C 1
ATOM 2805 O O . MET A 1 342 ? 22.797 10.891 -3.23 1 93.06 342 MET A O 1
ATOM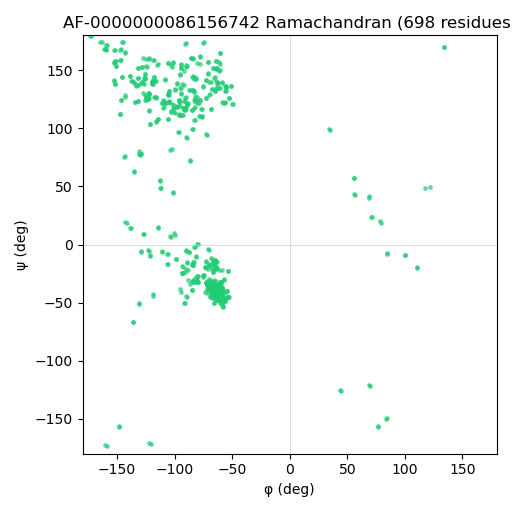 2809 N N . ASP A 1 343 ? 21.297 10.914 -1.608 1 87.62 343 ASP A N 1
ATOM 2810 C CA . ASP A 1 343 ? 21.609 12.289 -1.235 1 87.62 343 ASP A CA 1
ATOM 2811 C C . ASP A 1 343 ? 22.953 12.375 -0.511 1 87.62 343 ASP A C 1
ATOM 2813 O O . ASP A 1 343 ? 23.703 13.328 -0.708 1 87.62 343 ASP A O 1
ATOM 2817 N N . SER A 1 344 ? 23.281 11.391 0.361 1 76.88 344 SER A N 1
ATOM 2818 C CA . SER A 1 344 ? 24.531 11.359 1.112 1 76.88 344 SER A CA 1
ATOM 2819 C C . SER A 1 344 ? 25.719 11.094 0.195 1 76.88 344 SER A C 1
ATOM 2821 O O . SER A 1 344 ? 26.828 11.609 0.429 1 76.88 344 SER A O 1
ATOM 2823 N N . GLY A 1 345 ? 25.547 10.289 -0.788 1 65.38 345 GLY A N 1
ATOM 2824 C CA . GLY A 1 345 ? 26.625 9.969 -1.713 1 65.38 345 GLY A CA 1
ATOM 2825 C C . GLY A 1 345 ? 27.031 11.133 -2.59 1 65.38 345 GLY A C 1
ATOM 2826 O O . GLY A 1 345 ? 28.203 11.258 -2.961 1 65.38 345 GLY A O 1
ATOM 2827 N N . ASN A 1 346 ? 26.062 11.953 -2.904 1 60.03 346 ASN A N 1
ATOM 2828 C CA . ASN A 1 346 ? 26.359 13.125 -3.717 1 60.03 346 ASN A CA 1
ATOM 2829 C C . ASN A 1 346 ? 27.141 14.172 -2.926 1 60.03 346 ASN A C 1
ATOM 2831 O O . ASN A 1 346 ? 27.969 14.891 -3.488 1 60.03 346 ASN A O 1
ATOM 2835 N N . LYS A 1 347 ? 26.875 14.32 -1.618 1 56.38 347 LYS A N 1
ATOM 2836 C CA . LYS A 1 347 ? 27.625 15.273 -0.808 1 56.38 347 LYS A CA 1
ATOM 2837 C C . LYS A 1 347 ? 29.094 14.867 -0.685 1 56.38 347 LYS A C 1
ATOM 2839 O O . LYS A 1 347 ? 29.984 15.727 -0.66 1 56.38 347 LYS A O 1
ATOM 2844 N N . ASN A 1 348 ? 29.406 13.578 -0.658 1 46.06 348 ASN A N 1
ATOM 2845 C CA . ASN A 1 348 ? 30.781 13.094 -0.542 1 46.06 348 ASN A CA 1
ATOM 2846 C C . ASN A 1 348 ? 31.547 13.273 -1.849 1 46.06 348 ASN A C 1
ATOM 2848 O O . ASN A 1 348 ? 32.781 13.359 -1.845 1 46.06 348 ASN A O 1
ATOM 2852 N N . LYS A 1 349 ? 30.844 13.305 -2.973 1 47.12 349 LYS A N 1
ATOM 2853 C CA . LYS A 1 349 ? 31.578 13.531 -4.219 1 47.12 349 LYS A CA 1
ATOM 2854 C C . LYS A 1 349 ? 31.844 15.016 -4.438 1 47.12 349 LYS A C 1
ATOM 2856 O O . LYS A 1 349 ? 32.656 15.383 -5.289 1 47.12 349 LYS A O 1
ATOM 2861 N N . GLN A 1 350 ? 31.031 15.82 -3.963 1 38.75 350 GLN A N 1
ATOM 2862 C CA . GLN A 1 350 ? 31.25 17.25 -4.121 1 38.75 350 GLN A CA 1
ATOM 2863 C C . GLN A 1 350 ? 32.188 17.781 -3.053 1 38.75 350 GLN A C 1
ATOM 2865 O O . GLN A 1 350 ? 32.656 18.922 -3.143 1 38.75 350 GLN A O 1
ATOM 2870 N N . SER A 1 351 ? 32.406 17.109 -2.002 1 33.78 351 SER A N 1
ATOM 2871 C CA . SER A 1 351 ? 33.469 17.547 -1.129 1 33.78 351 SER A CA 1
ATOM 2872 C C . SER A 1 351 ? 34.812 17 -1.596 1 33.78 351 SER A C 1
ATOM 2874 O O . SER A 1 351 ? 34.906 15.844 -2.016 1 33.78 351 SER A O 1
ATOM 2876 N N . MET B 1 1 ? 24.938 4.551 -5.738 1 88.12 1 MET B N 1
ATOM 2877 C CA . MET B 1 1 ? 24.719 3.545 -4.703 1 88.12 1 MET B CA 1
ATOM 2878 C C . MET B 1 1 ? 25.547 2.289 -4.984 1 88.12 1 MET B C 1
ATOM 2880 O O . MET B 1 1 ? 25.469 1.733 -6.082 1 88.12 1 MET B O 1
ATOM 2884 N N . ASP B 1 2 ? 26.328 1.864 -4.117 1 90.69 2 ASP B N 1
ATOM 2885 C CA . ASP B 1 2 ? 27.188 0.701 -4.34 1 90.69 2 ASP B CA 1
ATOM 2886 C C . ASP B 1 2 ? 26.5 -0.583 -3.891 1 90.69 2 ASP B C 1
ATOM 2888 O O . ASP B 1 2 ? 25.406 -0.538 -3.32 1 90.69 2 ASP B O 1
ATOM 2892 N N . VAL B 1 3 ? 27.094 -1.637 -4.168 1 90.44 3 VAL B N 1
ATOM 2893 C CA . VAL B 1 3 ? 26.516 -2.961 -3.957 1 90.44 3 VAL B CA 1
ATOM 2894 C C . VAL B 1 3 ? 26.281 -3.191 -2.467 1 90.44 3 VAL B C 1
ATOM 2896 O O . VAL B 1 3 ? 25.281 -3.795 -2.076 1 90.44 3 VAL B O 1
ATOM 2899 N N . GLU B 1 4 ? 27.172 -2.699 -1.705 1 93.31 4 GLU B N 1
ATOM 2900 C CA . GLU B 1 4 ? 27.062 -2.877 -0.261 1 93.31 4 GLU B CA 1
ATOM 2901 C C . GLU B 1 4 ? 25.859 -2.102 0.295 1 93.31 4 GLU B C 1
ATOM 2903 O O . GLU B 1 4 ? 25.109 -2.621 1.122 1 93.31 4 GLU B O 1
ATOM 2908 N N . THR B 1 5 ? 25.75 -0.872 -0.151 1 95.31 5 THR B N 1
ATOM 2909 C CA . THR B 1 5 ? 24.609 -0.049 0.263 1 95.31 5 THR B CA 1
ATOM 2910 C C . THR B 1 5 ? 23.297 -0.668 -0.198 1 95.31 5 THR B C 1
ATOM 2912 O O . THR B 1 5 ? 22.312 -0.681 0.548 1 95.31 5 THR B O 1
ATOM 2915 N N . HIS B 1 6 ? 23.359 -1.162 -1.41 1 95.56 6 HIS B N 1
ATOM 2916 C CA . HIS B 1 6 ? 22.156 -1.815 -1.935 1 95.56 6 HIS B CA 1
ATOM 2917 C C . HIS B 1 6 ? 21.781 -3.029 -1.092 1 95.56 6 HIS B C 1
ATOM 2919 O O . HIS B 1 6 ? 20.609 -3.209 -0.746 1 95.56 6 HIS B O 1
ATOM 2925 N N . ALA B 1 7 ? 22.734 -3.857 -0.75 1 96 7 ALA B N 1
ATOM 2926 C CA . ALA B 1 7 ? 22.484 -5.043 0.07 1 96 7 ALA B CA 1
ATOM 2927 C C . ALA B 1 7 ? 21.922 -4.66 1.434 1 96 7 ALA B C 1
ATOM 2929 O O . ALA B 1 7 ? 21.047 -5.348 1.966 1 96 7 ALA B O 1
ATOM 2930 N N . GLN B 1 8 ? 22.453 -3.582 1.986 1 97.12 8 GLN B N 1
ATOM 2931 C CA . GLN B 1 8 ? 21.969 -3.1 3.277 1 97.12 8 GLN B CA 1
ATOM 2932 C C . GLN B 1 8 ? 20.516 -2.635 3.186 1 97.12 8 GLN B C 1
ATOM 2934 O O . GLN B 1 8 ? 19.719 -2.904 4.082 1 97.12 8 GLN B O 1
ATOM 2939 N N . LEU B 1 9 ? 20.219 -1.894 2.145 1 97.75 9 LEU B N 1
ATOM 2940 C CA . LEU B 1 9 ? 18.844 -1.411 1.942 1 97.75 9 LEU B CA 1
ATOM 2941 C C . LEU B 1 9 ? 17.875 -2.576 1.776 1 97.75 9 LEU B C 1
ATOM 2943 O O . LEU B 1 9 ? 16.75 -2.518 2.254 1 97.75 9 LEU B O 1
ATOM 2947 N N . VAL B 1 10 ? 18.297 -3.654 1.097 1 97.94 10 VAL B N 1
ATOM 2948 C CA . VAL B 1 10 ? 17.484 -4.848 0.924 1 97.94 10 VAL B CA 1
ATOM 2949 C C . VAL B 1 10 ? 17.281 -5.531 2.273 1 97.94 10 VAL B C 1
ATOM 2951 O O . VAL B 1 10 ? 16.172 -5.984 2.586 1 97.94 10 VAL B O 1
ATOM 2954 N N . ALA B 1 11 ? 18.312 -5.621 3.041 1 97.62 11 ALA B N 1
ATOM 2955 C CA . ALA B 1 11 ? 18.219 -6.199 4.379 1 97.62 11 ALA B CA 1
ATOM 2956 C C . ALA B 1 11 ? 17.219 -5.426 5.238 1 97.62 11 ALA B C 1
ATOM 2958 O O . ALA B 1 11 ? 16.422 -6.02 5.957 1 97.62 11 ALA B O 1
ATOM 2959 N N . GLU B 1 12 ? 17.281 -4.121 5.184 1 98.12 12 GLU B N 1
ATOM 2960 C CA . GLU B 1 12 ? 16.375 -3.273 5.957 1 98.12 12 GLU B CA 1
ATOM 2961 C C . GLU B 1 12 ? 14.93 -3.412 5.469 1 98.12 12 GLU B C 1
ATOM 2963 O O . GLU B 1 12 ? 13.992 -3.375 6.27 1 98.12 12 GLU B O 1
ATOM 2968 N N . LEU B 1 13 ? 14.789 -3.498 4.16 1 98.19 13 LEU B N 1
ATOM 2969 C CA . LEU B 1 13 ? 13.469 -3.756 3.596 1 98.19 13 LEU B CA 1
ATOM 2970 C C . LEU B 1 13 ? 12.875 -5.043 4.164 1 98.19 13 LEU B C 1
ATOM 2972 O O . LEU B 1 13 ? 11.711 -5.07 4.566 1 98.19 13 LEU B O 1
ATOM 2976 N N . ARG B 1 14 ? 13.656 -6.09 4.207 1 96.19 14 ARG B N 1
ATOM 2977 C CA . ARG B 1 14 ? 13.211 -7.371 4.738 1 96.19 14 ARG B CA 1
ATOM 2978 C C . ARG B 1 14 ? 12.836 -7.25 6.215 1 96.19 14 ARG B C 1
ATOM 2980 O O . ARG B 1 14 ? 11.852 -7.84 6.664 1 96.19 14 ARG B O 1
ATOM 2987 N N . GLU B 1 15 ? 13.602 -6.551 6.957 1 96.69 15 GLU B N 1
ATOM 2988 C CA . GLU B 1 15 ? 13.312 -6.332 8.367 1 96.69 15 GLU B CA 1
ATOM 2989 C C . GLU B 1 15 ? 11.977 -5.613 8.547 1 96.69 15 GLU B C 1
ATOM 2991 O O . GLU B 1 15 ? 11.18 -5.977 9.422 1 96.69 15 GLU B O 1
ATOM 2996 N N . ASP B 1 16 ? 11.766 -4.594 7.738 1 97.75 16 ASP B N 1
ATOM 2997 C CA . ASP B 1 16 ? 10.492 -3.869 7.801 1 97.75 16 ASP B CA 1
ATOM 2998 C C . ASP B 1 16 ? 9.32 -4.785 7.453 1 97.75 16 ASP B C 1
ATOM 3000 O O . ASP B 1 16 ? 8.25 -4.676 8.047 1 97.75 16 ASP B O 1
ATOM 3004 N N . VAL B 1 17 ? 9.5 -5.633 6.441 1 97.25 17 VAL B N 1
ATOM 3005 C CA . VAL B 1 17 ? 8.453 -6.566 6.035 1 97.25 17 VAL B CA 1
ATOM 3006 C C . VAL B 1 17 ? 8.102 -7.488 7.199 1 97.25 17 VAL B C 1
ATOM 3008 O O . VAL B 1 17 ? 6.922 -7.703 7.496 1 97.25 17 VAL B O 1
ATOM 3011 N N . ALA B 1 18 ? 9.078 -7.996 7.867 1 94.88 18 ALA B N 1
ATOM 3012 C CA . ALA B 1 18 ? 8.867 -8.891 9 1 94.88 18 ALA B CA 1
ATOM 3013 C C . ALA B 1 18 ? 8.164 -8.172 10.148 1 94.88 18 ALA B C 1
ATOM 3015 O O . ALA B 1 18 ? 7.324 -8.758 10.836 1 94.88 18 ALA B O 1
ATOM 3016 N N . ASP B 1 19 ? 8.484 -6.922 10.289 1 95.19 19 ASP B N 1
ATOM 3017 C CA . ASP B 1 19 ? 7.98 -6.168 11.438 1 95.19 19 ASP B CA 1
ATOM 3018 C C . ASP B 1 19 ? 6.559 -5.672 11.188 1 95.19 19 ASP B C 1
ATOM 3020 O O . ASP B 1 19 ? 5.758 -5.574 12.117 1 95.19 19 ASP B O 1
ATOM 3024 N N . PHE B 1 20 ? 6.215 -5.359 9.867 1 96.38 20 PHE B N 1
ATOM 3025 C CA . PHE B 1 20 ? 5.023 -4.543 9.688 1 96.38 20 PHE B CA 1
ATOM 3026 C C . PHE B 1 20 ? 4.082 -5.18 8.664 1 96.38 20 PHE B C 1
ATOM 3028 O O . PHE B 1 20 ? 2.953 -4.719 8.484 1 96.38 20 PHE B O 1
ATOM 3035 N N . TRP B 1 21 ? 4.441 -6.242 7.992 1 95.19 21 TRP B N 1
ATOM 3036 C CA . TRP B 1 21 ? 3.646 -6.641 6.836 1 95.19 21 TRP B CA 1
ATOM 3037 C C . TRP B 1 21 ? 3.406 -8.148 6.836 1 95.19 21 TRP B C 1
ATOM 3039 O O . TRP B 1 21 ? 2.279 -8.602 7.039 1 95.19 21 TRP B O 1
ATOM 3049 N N . GLN B 1 22 ? 4.457 -8.883 6.66 1 87.38 22 GLN B N 1
ATOM 3050 C CA . GLN B 1 22 ? 4.332 -10.32 6.488 1 87.38 22 GLN B CA 1
ATOM 3051 C C . GLN B 1 22 ? 4.035 -11.008 7.816 1 87.38 22 GLN B C 1
ATOM 3053 O O . GLN B 1 22 ? 4.602 -10.648 8.852 1 87.38 22 GLN B O 1
ATOM 3058 N N . PRO B 1 23 ? 3.082 -11.953 7.785 1 86 23 PRO B N 1
ATOM 3059 C CA . PRO B 1 23 ? 2.943 -12.766 9 1 86 23 PRO B CA 1
ATOM 3060 C C . PRO B 1 23 ? 4.25 -13.438 9.406 1 86 23 PRO B C 1
ATOM 3062 O O . PRO B 1 23 ? 5.035 -13.852 8.547 1 86 23 PRO B O 1
ATOM 3065 N N . LEU B 1 24 ? 4.602 -13.438 10.555 1 75.5 24 LEU B N 1
ATOM 3066 C CA . LEU B 1 24 ? 5.914 -13.883 11.008 1 75.5 24 LEU B CA 1
ATOM 3067 C C . LEU B 1 24 ? 6.031 -15.398 10.938 1 75.5 24 LEU B C 1
ATOM 3069 O O . LEU B 1 24 ? 7.055 -15.922 10.484 1 75.5 24 LEU B O 1
ATOM 3073 N N . GLN B 1 25 ? 5.035 -16.078 11.297 1 78.25 25 GLN B N 1
ATOM 3074 C CA . GLN B 1 25 ? 5.293 -17.516 11.414 1 78.25 25 GLN B CA 1
ATOM 3075 C C . GLN B 1 25 ? 4.426 -18.312 10.453 1 78.25 25 GLN B C 1
ATOM 3077 O O . GLN B 1 25 ? 4.898 -19.266 9.82 1 78.25 25 GLN B O 1
ATOM 3082 N N . SER B 1 26 ? 3.18 -17.984 10.367 1 90.31 26 SER B N 1
ATOM 3083 C CA . SER B 1 26 ? 2.266 -18.797 9.578 1 90.31 26 SER B CA 1
ATOM 3084 C C . SER B 1 26 ? 1.121 -17.953 9.016 1 90.31 26 SER B C 1
ATOM 3086 O O . SER B 1 26 ? 0.874 -16.844 9.492 1 90.31 26 SER B O 1
ATOM 3088 N N . ILE B 1 27 ? 0.583 -18.469 8.016 1 96.25 27 ILE B N 1
ATOM 3089 C CA . ILE B 1 27 ? -0.616 -17.859 7.453 1 96.25 27 ILE B CA 1
ATOM 3090 C C . ILE B 1 27 ? -1.809 -18.125 8.375 1 96.25 27 ILE B C 1
ATOM 3092 O O . ILE B 1 27 ? -2.082 -19.266 8.734 1 96.25 27 ILE B O 1
ATOM 3096 N N . ALA B 1 28 ? -2.484 -17.094 8.758 1 96.06 28 ALA B N 1
ATOM 3097 C CA . ALA B 1 28 ? -3.621 -17.219 9.664 1 96.06 28 ALA B CA 1
ATOM 3098 C C . ALA B 1 28 ? -4.762 -18 9.016 1 96.06 28 ALA B C 1
ATOM 3100 O O . ALA B 1 28 ? -4.949 -17.938 7.801 1 96.06 28 ALA B O 1
ATOM 3101 N N . ARG B 1 29 ? -5.473 -18.797 9.844 1 97.62 29 ARG B N 1
ATOM 3102 C CA . ARG B 1 29 ? -6.75 -19.406 9.484 1 97.62 29 ARG B CA 1
ATOM 3103 C C . ARG B 1 29 ? 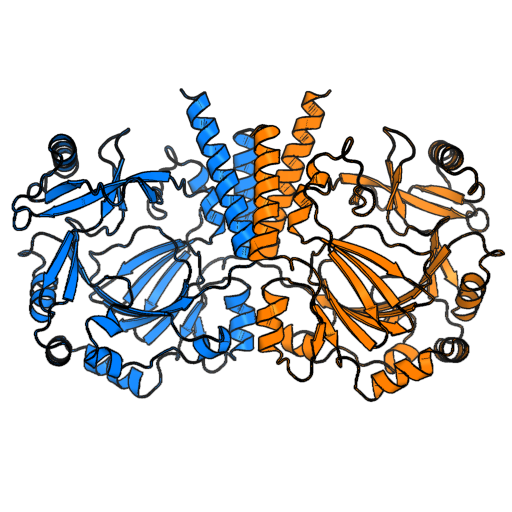-7.906 -18.688 10.18 1 97.62 29 ARG B C 1
ATOM 3105 O O . ARG B 1 29 ? -7.91 -18.547 11.406 1 97.62 29 ARG B O 1
ATOM 3112 N N . VAL B 1 30 ? -8.836 -18.203 9.359 1 98.12 30 VAL B N 1
ATOM 3113 C CA . VAL B 1 30 ? -9.898 -17.375 9.922 1 98.12 30 VAL B CA 1
ATOM 3114 C C . VAL B 1 30 ? -11.258 -17.938 9.516 1 98.12 30 VAL B C 1
ATOM 3116 O O . VAL B 1 30 ? -11.461 -18.312 8.359 1 98.12 30 VAL B O 1
ATOM 3119 N N . ASP B 1 31 ? -12.219 -17.953 10.477 1 98.5 31 ASP B N 1
ATOM 3120 C CA . ASP B 1 31 ? -13.609 -18.359 10.25 1 98.5 31 ASP B CA 1
ATOM 3121 C C . ASP B 1 31 ? -14.383 -17.25 9.539 1 98.5 31 ASP B C 1
ATOM 3123 O O . ASP B 1 31 ? -14.594 -16.172 10.102 1 98.5 31 ASP B O 1
ATOM 3127 N N . THR B 1 32 ? -14.844 -17.531 8.352 1 98.06 32 THR B N 1
ATOM 3128 C CA . THR B 1 32 ? -15.492 -16.5 7.551 1 98.06 32 THR B CA 1
ATOM 3129 C C . THR B 1 32 ? -16.812 -16.078 8.18 1 98.06 32 THR B C 1
ATOM 3131 O O . THR B 1 32 ? -17.344 -15.008 7.887 1 98.06 32 THR B O 1
ATOM 3134 N N . ARG B 1 33 ? -17.438 -16.938 9.062 1 96.5 33 ARG B N 1
ATOM 3135 C CA . ARG B 1 33 ? -18.719 -16.641 9.688 1 96.5 33 ARG B CA 1
ATOM 3136 C C . ARG B 1 33 ? -18.609 -15.461 10.641 1 96.5 33 ARG B C 1
ATOM 3138 O O . ARG B 1 33 ? -19.609 -14.805 10.945 1 96.5 33 ARG B O 1
ATOM 3145 N N . SER B 1 34 ? -17.406 -15.102 11.008 1 96.69 34 SER B N 1
ATOM 3146 C CA . SER B 1 34 ? -17.172 -13.992 11.922 1 96.69 34 SER B CA 1
ATOM 3147 C C . SER B 1 34 ? -16.438 -12.852 11.234 1 96.69 34 SER B C 1
ATOM 3149 O O . SER B 1 34 ? -15.867 -11.984 11.898 1 96.69 34 SER B O 1
ATOM 3151 N N . LEU B 1 35 ? -16.422 -12.914 9.961 1 97.88 35 LEU B N 1
ATOM 3152 C CA . LEU B 1 35 ? -15.617 -11.961 9.195 1 97.88 35 LEU B CA 1
ATOM 3153 C C . LEU B 1 35 ? -16.5 -11.164 8.234 1 97.88 35 LEU B C 1
ATOM 3155 O O . LEU B 1 35 ? -16.875 -11.672 7.168 1 97.88 35 LEU B O 1
ATOM 3159 N N . SER B 1 36 ? -16.812 -9.891 8.539 1 98.12 36 SER B N 1
ATOM 3160 C CA . SER B 1 36 ? -17.562 -9.047 7.629 1 98.12 36 SER B CA 1
ATOM 3161 C C . SER B 1 36 ? -16.719 -8.648 6.418 1 98.12 36 SER B C 1
ATOM 3163 O O . SER B 1 36 ? -15.492 -8.68 6.473 1 98.12 36 SER B O 1
ATOM 3165 N N . PRO B 1 37 ? -17.359 -8.289 5.301 1 98.44 37 PRO B N 1
ATOM 3166 C CA . PRO B 1 37 ? -16.594 -7.809 4.148 1 98.44 37 PRO B CA 1
ATOM 3167 C C . PRO B 1 37 ? -15.672 -6.645 4.496 1 98.44 37 PRO B C 1
ATOM 3169 O O . PRO B 1 37 ? -14.531 -6.59 4.02 1 98.44 37 PRO B O 1
ATOM 3172 N N . LEU B 1 38 ? -16.141 -5.719 5.324 1 98.62 38 LEU B N 1
ATOM 3173 C CA . LEU B 1 38 ? -15.312 -4.594 5.738 1 98.62 38 LEU B CA 1
ATOM 3174 C C . LEU B 1 38 ? -14.117 -5.07 6.551 1 98.62 38 LEU B C 1
ATOM 3176 O O . LEU B 1 38 ? -12.992 -4.613 6.34 1 98.62 38 LEU B O 1
ATOM 3180 N N . ALA B 1 39 ? -14.32 -5.977 7.496 1 98.31 39 ALA B N 1
ATOM 3181 C CA . ALA B 1 39 ? -13.227 -6.504 8.305 1 98.31 39 ALA B CA 1
ATOM 3182 C C . ALA B 1 39 ? -12.219 -7.254 7.445 1 98.31 39 ALA B C 1
ATOM 3184 O O . ALA B 1 39 ? -11.008 -7.117 7.633 1 98.31 39 ALA B O 1
ATOM 3185 N N . PHE B 1 40 ? -12.727 -8.109 6.512 1 98.69 40 PHE B N 1
ATOM 3186 C CA . PHE B 1 40 ? -11.867 -8.836 5.59 1 98.69 40 PHE B CA 1
ATOM 3187 C C . PHE B 1 40 ? -11.016 -7.883 4.766 1 98.69 40 PHE B C 1
ATOM 3189 O O . PHE B 1 40 ? -9.805 -8.078 4.625 1 98.69 40 PHE B O 1
ATOM 3196 N N . TYR B 1 41 ? -11.695 -6.84 4.238 1 98.5 41 TYR B N 1
ATOM 3197 C CA . TYR B 1 41 ? -10.984 -5.859 3.426 1 98.5 41 TYR B CA 1
ATOM 3198 C C . TYR B 1 41 ? -9.93 -5.137 4.25 1 98.5 41 TYR B C 1
ATOM 3200 O O . TYR B 1 41 ? -8.781 -4.996 3.816 1 98.5 41 TYR B O 1
ATOM 3208 N N . ARG B 1 42 ? -10.25 -4.668 5.418 1 97.69 42 ARG B N 1
ATOM 3209 C CA . ARG B 1 42 ? -9.383 -3.859 6.273 1 97.69 42 ARG B CA 1
ATOM 3210 C C . ARG B 1 42 ? -8.219 -4.684 6.812 1 97.69 42 ARG B C 1
ATOM 3212 O O . ARG B 1 42 ? -7.09 -4.207 6.867 1 97.69 42 ARG B O 1
ATOM 3219 N N . GLN B 1 43 ? -8.43 -5.961 7.125 1 96.75 43 GLN B N 1
ATOM 3220 C CA . GLN B 1 43 ? -7.441 -6.738 7.863 1 96.75 43 GLN B CA 1
ATOM 3221 C C . GLN B 1 43 ? -6.523 -7.504 6.914 1 96.75 43 GLN B C 1
ATOM 3223 O O . GLN B 1 43 ? -5.371 -7.789 7.25 1 96.75 43 GLN B O 1
ATOM 3228 N N . TYR B 1 44 ? -7.031 -7.773 5.699 1 97.62 44 TYR B N 1
ATOM 3229 C CA . TYR B 1 44 ? -6.242 -8.656 4.848 1 97.62 44 TYR B CA 1
ATOM 3230 C C . TYR B 1 44 ? -6.066 -8.055 3.455 1 97.62 44 TYR B C 1
ATOM 3232 O O . TYR B 1 44 ? -4.941 -7.906 2.977 1 97.62 44 TYR B O 1
ATOM 3240 N N . VAL B 1 45 ? -7.195 -7.609 2.781 1 98.19 45 VAL B N 1
ATOM 3241 C CA . VAL B 1 45 ? -7.129 -7.152 1.396 1 98.19 45 VAL B CA 1
ATOM 3242 C C . VAL B 1 45 ? -6.297 -5.875 1.313 1 98.19 45 VAL B C 1
ATOM 3244 O O . VAL B 1 45 ? -5.336 -5.797 0.542 1 98.19 45 VAL B O 1
ATOM 3247 N N . SER B 1 46 ? -6.621 -4.855 2.188 1 97.5 46 SER B N 1
ATOM 3248 C CA . SER B 1 46 ? -5.957 -3.555 2.162 1 97.5 46 SER B CA 1
ATOM 3249 C C . SER B 1 46 ? -4.488 -3.678 2.543 1 97.5 46 SER B C 1
ATOM 3251 O O . SER B 1 46 ? -3.641 -2.953 2.014 1 97.5 46 SER B O 1
ATOM 3253 N N . LYS B 1 47 ? -4.18 -4.609 3.412 1 96.88 47 LYS B N 1
ATOM 3254 C CA . LYS B 1 47 ? -2.818 -4.777 3.916 1 96.88 47 LYS B CA 1
ATOM 3255 C C . LYS B 1 47 ? -2.027 -5.75 3.047 1 96.88 47 LYS B C 1
ATOM 3257 O O . LYS B 1 47 ? -0.825 -5.93 3.244 1 96.88 47 LYS B O 1
ATOM 3262 N N . SER B 1 48 ? -2.729 -6.344 2.066 1 97.62 48 SER B N 1
ATOM 3263 C CA . SER B 1 48 ? -2.1 -7.32 1.183 1 97.62 48 SER B CA 1
ATOM 3264 C C . SER B 1 48 ? -1.467 -8.461 1.976 1 97.62 48 SER B C 1
ATOM 3266 O O . SER B 1 48 ? -0.274 -8.734 1.832 1 97.62 48 SER B O 1
ATOM 3268 N N . VAL B 1 49 ? -2.264 -9.109 2.762 1 97.69 49 VAL B N 1
ATOM 3269 C CA . VAL B 1 49 ? -1.809 -10.234 3.576 1 97.69 49 VAL B CA 1
ATOM 3270 C C . VAL B 1 49 ? -2.641 -11.477 3.26 1 97.69 49 VAL B C 1
ATOM 3272 O O . VAL B 1 49 ? -3.871 -11.438 3.318 1 97.69 49 VAL B O 1
ATOM 3275 N N . PRO B 1 50 ? -1.956 -12.578 2.889 1 98.44 50 PRO B N 1
ATOM 3276 C CA . PRO B 1 50 ? -2.717 -13.805 2.633 1 98.44 50 PRO B CA 1
ATOM 3277 C C . PRO B 1 50 ? -3.361 -14.375 3.895 1 98.44 50 PRO B C 1
ATOM 3279 O O . PRO B 1 50 ? -2.84 -14.188 4.996 1 98.44 50 PRO B O 1
ATOM 3282 N N . VAL B 1 51 ? -4.434 -15.055 3.723 1 98.62 51 VAL B N 1
ATOM 3283 C CA . VAL B 1 51 ? -5.133 -15.688 4.836 1 98.62 51 VAL B CA 1
ATOM 3284 C C . VAL B 1 51 ? -5.902 -16.906 4.34 1 98.62 51 VAL B C 1
ATOM 3286 O O . VAL B 1 51 ? -6.391 -16.922 3.211 1 98.62 51 VAL B O 1
ATOM 3289 N N . ILE B 1 52 ? -5.918 -17.953 5.109 1 98.81 52 ILE B N 1
ATOM 3290 C CA . ILE B 1 52 ? -6.754 -19.109 4.812 1 98.81 52 ILE B CA 1
ATOM 3291 C C . ILE B 1 52 ? -8.133 -18.938 5.449 1 98.81 52 ILE B C 1
ATOM 3293 O O . ILE B 1 52 ? -8.234 -18.719 6.66 1 98.81 52 ILE B O 1
ATOM 3297 N N . LEU B 1 53 ? -9.148 -18.953 4.652 1 98.88 53 LEU B N 1
ATOM 3298 C CA . LEU B 1 53 ? -10.539 -18.797 5.078 1 98.88 53 LEU B CA 1
ATOM 3299 C C . LEU B 1 53 ? -11.211 -20.156 5.266 1 98.88 53 LEU B C 1
ATOM 3301 O O . LEU B 1 53 ? -11.289 -20.953 4.328 1 98.88 53 LEU B O 1
ATOM 3305 N N . THR B 1 54 ? -11.648 -20.391 6.488 1 98.62 54 THR B N 1
ATOM 3306 C CA . THR B 1 54 ? -12.43 -21.578 6.773 1 98.62 54 THR B CA 1
ATOM 3307 C C . THR B 1 54 ? -13.922 -21.281 6.723 1 98.62 54 THR B C 1
ATOM 3309 O O . THR B 1 54 ? -14.336 -20.125 6.91 1 98.62 54 THR B O 1
ATOM 3312 N N . HIS B 1 55 ? -14.719 -22.234 6.273 1 97.88 55 HIS B N 1
ATOM 3313 C CA . HIS B 1 55 ? -16.172 -22.156 6.195 1 97.88 55 HIS B CA 1
ATOM 3314 C C . HIS B 1 55 ? -16.609 -21.203 5.09 1 97.88 55 HIS B C 1
ATOM 3316 O O . HIS B 1 55 ? -17.703 -20.625 5.156 1 97.88 55 HIS B O 1
ATOM 3322 N N . ALA B 1 56 ? -15.734 -20.984 4.09 1 98 56 ALA B N 1
ATOM 3323 C CA . ALA B 1 56 ? -16.109 -20.156 2.938 1 98 56 ALA B CA 1
ATOM 3324 C C . ALA B 1 56 ? -16.844 -20.984 1.896 1 98 56 ALA B C 1
ATOM 3326 O O . ALA B 1 56 ? -17.516 -20.438 1.014 1 98 56 ALA B O 1
ATOM 3327 N N . MET B 1 57 ? -16.734 -22.297 2.002 1 97.94 57 MET B N 1
ATOM 3328 C CA . MET B 1 57 ? -17.328 -23.219 1.04 1 97.94 57 MET B CA 1
ATOM 3329 C C . MET B 1 57 ? -18.453 -24.031 1.683 1 97.94 57 MET B C 1
ATOM 3331 O O . MET B 1 57 ? -18.469 -25.266 1.568 1 97.94 57 MET B O 1
ATOM 3335 N N . GLU B 1 58 ? -19.406 -23.328 2.236 1 95.62 58 GLU B N 1
ATOM 3336 C CA . GLU B 1 58 ? -20.406 -24.047 3.018 1 95.62 58 GLU B CA 1
ATOM 3337 C C . GLU B 1 58 ? -21.766 -24.031 2.314 1 95.62 58 GLU B C 1
ATOM 3339 O O . GLU B 1 58 ? -22.703 -24.703 2.754 1 95.62 58 GLU B O 1
ATOM 3344 N N . SER B 1 59 ? -21.891 -23.297 1.221 1 96.75 59 SER B N 1
ATOM 3345 C CA . SER B 1 59 ? -23.172 -23.281 0.515 1 96.75 59 SER B CA 1
ATOM 3346 C C . SER B 1 59 ? -23.562 -24.688 0.037 1 96.75 59 SER B C 1
ATOM 3348 O O . SER B 1 59 ? -22.719 -25.578 -0.006 1 96.75 59 SER B O 1
ATOM 3350 N N . GLU B 1 60 ? -24.797 -24.859 -0.317 1 97.31 60 GLU B N 1
ATOM 3351 C CA . GLU B 1 60 ? -25.281 -26.141 -0.829 1 97.31 60 GLU B CA 1
ATOM 3352 C C . GLU B 1 60 ? -24.5 -26.562 -2.074 1 97.31 60 GLU B C 1
ATOM 3354 O O . GLU B 1 60 ? -24.203 -27.75 -2.254 1 97.31 60 GLU B O 1
ATOM 3359 N N . GLN B 1 61 ? -24.219 -25.625 -2.896 1 97.75 61 GLN B N 1
ATOM 3360 C CA . GLN B 1 61 ? -23.453 -25.922 -4.109 1 97.75 61 GLN B CA 1
ATOM 3361 C C . GLN B 1 61 ? -22.078 -26.469 -3.777 1 97.75 61 GLN B C 1
ATOM 3363 O O . GLN B 1 61 ? -21.656 -27.469 -4.344 1 97.75 61 GLN B O 1
ATOM 3368 N N . TRP B 1 62 ? -21.438 -25.875 -2.881 1 98 62 TRP B N 1
ATOM 3369 C CA . TRP B 1 62 ? -20.109 -26.328 -2.494 1 98 62 TRP B CA 1
ATOM 3370 C C . TRP B 1 62 ? -20.156 -27.703 -1.837 1 98 62 TRP B C 1
ATOM 3372 O O . TRP B 1 62 ? -19.281 -28.547 -2.064 1 98 62 TRP B O 1
ATOM 3382 N N . GLN B 1 63 ? -21.141 -27.906 -1 1 96.69 63 GLN B N 1
ATOM 3383 C CA . GLN B 1 63 ? -21.281 -29.219 -0.361 1 96.69 63 GLN B CA 1
ATOM 3384 C C . GLN B 1 63 ? -21.453 -30.312 -1.399 1 96.69 63 GLN B C 1
ATOM 3386 O O . GLN B 1 63 ? -20.859 -31.391 -1.28 1 96.69 63 GLN B O 1
ATOM 3391 N N . HIS B 1 64 ? -22.266 -29.984 -2.332 1 97.94 64 HIS B N 1
ATOM 3392 C CA . HIS B 1 64 ? -22.453 -30.938 -3.416 1 97.94 64 HIS B CA 1
ATOM 3393 C C . HIS B 1 64 ? -21.156 -31.234 -4.145 1 97.94 64 HIS B C 1
ATOM 3395 O O . HIS B 1 64 ? -20.797 -32.375 -4.355 1 97.94 64 HIS B O 1
ATOM 3401 N N . VAL B 1 65 ? -20.469 -30.203 -4.508 1 98.06 65 VAL B N 1
ATOM 3402 C CA . VAL B 1 65 ? -19.234 -30.297 -5.297 1 98.06 65 VAL B CA 1
ATOM 3403 C C . VAL B 1 65 ? -18.172 -31.031 -4.504 1 98.06 65 VAL B C 1
ATOM 3405 O O . VAL B 1 65 ? -17.469 -31.891 -5.047 1 98.06 65 VAL B O 1
ATOM 3408 N N . ARG B 1 66 ? -18.031 -30.781 -3.266 1 96.62 66 ARG B N 1
ATOM 3409 C CA . ARG B 1 66 ? -17 -31.406 -2.422 1 96.62 66 ARG B CA 1
ATOM 3410 C C . ARG B 1 66 ? -17.25 -32.906 -2.268 1 96.62 66 ARG B C 1
ATOM 3412 O O . ARG B 1 66 ? -16.328 -33.656 -2.029 1 96.62 66 ARG B O 1
ATOM 3419 N N . THR B 1 67 ? -18.469 -33.281 -2.449 1 97.44 67 THR B N 1
ATOM 3420 C CA . THR B 1 67 ? -18.797 -34.719 -2.404 1 97.44 67 THR B CA 1
ATOM 3421 C C . THR B 1 67 ? -18.719 -35.344 -3.797 1 97.44 67 THR B C 1
ATOM 3423 O O . THR B 1 67 ? -17.969 -36.312 -4.008 1 97.44 67 THR B O 1
ATOM 3426 N N . ALA B 1 68 ? -19.375 -34.719 -4.762 1 98.25 68 ALA B N 1
ATOM 3427 C CA . ALA B 1 68 ? -19.516 -35.281 -6.102 1 98.25 68 ALA B CA 1
ATOM 3428 C C . ALA B 1 68 ? -18.188 -35.344 -6.828 1 98.25 68 ALA B C 1
ATOM 3430 O O . ALA B 1 68 ? -17.906 -36.281 -7.586 1 98.25 68 ALA B O 1
ATOM 3431 N N . TRP B 1 69 ? -17.328 -34.375 -6.617 1 98.5 69 TRP B N 1
ATOM 3432 C CA . TRP B 1 69 ? -16.094 -34.25 -7.379 1 98.5 69 TRP B CA 1
ATOM 3433 C C . TRP B 1 69 ? -15.023 -35.188 -6.84 1 98.5 69 TRP B C 1
ATOM 3435 O O . TRP B 1 69 ? -13.93 -35.312 -7.406 1 98.5 69 TRP B O 1
ATOM 3445 N N . GLN B 1 70 ? -15.352 -35.969 -5.781 1 97.69 70 GLN B N 1
ATOM 3446 C CA . GLN B 1 70 ? -14.453 -37.031 -5.301 1 97.69 70 GLN B CA 1
ATOM 3447 C C . GLN B 1 70 ? -14.398 -38.188 -6.277 1 97.69 70 GLN B C 1
ATOM 3449 O O . GLN B 1 70 ? -13.453 -38.969 -6.258 1 97.69 70 GLN B O 1
ATOM 3454 N N . ASP B 1 71 ? -15.383 -38.281 -7.082 1 97.75 71 ASP B N 1
ATOM 3455 C CA . ASP B 1 71 ? -15.508 -39.375 -8.039 1 97.75 71 ASP B CA 1
ATOM 3456 C C . ASP B 1 71 ? -15.062 -38.938 -9.438 1 97.75 71 ASP B C 1
ATOM 3458 O O . ASP B 1 71 ? -15.789 -38.219 -10.117 1 97.75 71 ASP B O 1
ATOM 3462 N N . ASP B 1 72 ? -13.977 -39.5 -9.93 1 97.19 72 ASP B N 1
ATOM 3463 C CA . ASP B 1 72 ? -13.438 -39.156 -11.234 1 97.19 72 ASP B CA 1
ATOM 3464 C C . ASP B 1 72 ? -14.438 -39.469 -12.344 1 97.19 72 ASP B C 1
ATOM 3466 O O . ASP B 1 72 ? -14.531 -38.75 -13.336 1 97.19 72 ASP B O 1
ATOM 3470 N N . GLU B 1 73 ? -15.109 -40.562 -12.18 1 97.69 73 GLU B N 1
ATOM 3471 C CA . GLU B 1 73 ? -16.078 -40.938 -13.195 1 97.69 73 GLU B CA 1
ATOM 3472 C C . GLU B 1 73 ? -17.203 -39.906 -13.289 1 97.69 73 GLU B C 1
ATOM 3474 O O . GLU B 1 73 ? -17.734 -39.656 -14.375 1 97.69 73 GLU B O 1
ATOM 3479 N N . TYR B 1 74 ? -17.609 -39.406 -12.164 1 98.44 74 TYR B N 1
ATOM 3480 C CA . TYR B 1 74 ? -18.609 -38.344 -12.156 1 98.44 74 TYR B CA 1
ATOM 3481 C C . TYR B 1 74 ? -18.125 -37.156 -12.953 1 98.44 74 TYR B C 1
ATOM 3483 O O . TYR B 1 74 ? -18.859 -36.594 -13.766 1 98.44 74 TYR B O 1
ATOM 3491 N N . LEU B 1 75 ? -16.891 -36.75 -12.727 1 98.5 75 LEU B N 1
ATOM 3492 C CA . LEU B 1 75 ? -16.312 -35.594 -13.422 1 98.5 75 LEU B CA 1
ATOM 3493 C C . LEU B 1 75 ? -16.266 -35.844 -14.93 1 98.5 75 LEU B C 1
ATOM 3495 O O . LEU B 1 75 ? -16.594 -34.938 -15.711 1 98.5 75 LEU B O 1
ATOM 3499 N N . VAL B 1 76 ? -15.883 -37.031 -15.305 1 98.31 76 VAL B N 1
ATOM 3500 C CA . VAL B 1 76 ? -15.797 -37.375 -16.703 1 98.31 76 VAL B CA 1
ATOM 3501 C C . VAL B 1 76 ? -17.172 -37.312 -17.359 1 98.31 76 VAL B C 1
ATOM 3503 O O . VAL B 1 76 ? -17.312 -36.781 -18.469 1 98.31 76 VAL B O 1
ATOM 3506 N N . GLN B 1 77 ? -18.125 -37.812 -16.641 1 98.06 77 GLN B N 1
ATOM 3507 C CA . GLN B 1 77 ? -19.5 -37.781 -17.156 1 98.06 77 GLN B CA 1
ATOM 3508 C C . GLN B 1 77 ? -19.984 -36.344 -17.328 1 98.06 77 GLN B C 1
ATOM 3510 O O . GLN B 1 77 ? -20.641 -36.031 -18.312 1 98.06 77 GLN B O 1
ATOM 3515 N N . GLN B 1 78 ? -19.703 -35.562 -16.375 1 97.69 78 GLN B N 1
ATOM 3516 C CA . GLN B 1 78 ? -20.141 -34.156 -16.422 1 97.69 78 GLN B CA 1
ATOM 3517 C C . GLN B 1 78 ? -19.406 -33.375 -17.5 1 97.69 78 GLN B C 1
ATOM 3519 O O . GLN B 1 78 ? -19.984 -32.5 -18.141 1 97.69 78 GLN B O 1
ATOM 3524 N N . ALA B 1 79 ? -18.141 -33.656 -17.688 1 96.06 79 ALA B N 1
ATOM 3525 C CA . ALA B 1 79 ? -17.328 -32.938 -18.672 1 96.06 79 ALA B CA 1
ATOM 3526 C C . ALA B 1 79 ? -17.719 -33.344 -20.094 1 96.06 79 ALA B C 1
ATOM 3528 O O . ALA B 1 79 ? -17.594 -32.562 -21.016 1 96.06 79 ALA B O 1
ATOM 3529 N N . GLY B 1 80 ? -18.141 -34.562 -20.203 1 93.38 80 GLY B N 1
ATOM 3530 C CA . GLY B 1 80 ? -18.453 -35.062 -21.531 1 93.38 80 GLY B CA 1
ATOM 3531 C C . GLY B 1 80 ? -17.219 -35.406 -22.344 1 93.38 80 GLY B C 1
ATOM 3532 O O . GLY B 1 80 ? -16.172 -35.719 -21.781 1 93.38 80 GLY B O 1
ATOM 3533 N N . ASP B 1 81 ? -17.375 -35.406 -23.734 1 92 81 ASP B N 1
ATOM 3534 C CA . ASP B 1 81 ? -16.297 -35.875 -24.594 1 92 81 ASP B CA 1
ATOM 3535 C C . ASP B 1 81 ? -15.547 -34.719 -25.234 1 92 81 ASP B C 1
ATOM 3537 O O . ASP B 1 81 ? -14.695 -34.906 -26.109 1 92 81 ASP B O 1
ATOM 3541 N N . GLY B 1 82 ? -15.922 -33.562 -24.781 1 94.19 82 GLY B N 1
ATOM 3542 C CA . GLY B 1 82 ? -15.195 -32.406 -25.281 1 94.19 82 GLY B CA 1
ATOM 3543 C C . GLY B 1 82 ? -13.727 -32.406 -24.906 1 94.19 82 GLY B C 1
ATOM 3544 O O . GLY B 1 82 ? -13.359 -32.906 -23.844 1 94.19 82 GLY B O 1
ATOM 3545 N N . GLU B 1 83 ? -12.875 -31.797 -25.719 1 96.31 83 GLU B N 1
ATOM 3546 C CA . GLU B 1 83 ? -11.445 -31.75 -25.438 1 96.31 83 GLU B CA 1
ATOM 3547 C C . GLU B 1 83 ? -11.109 -30.594 -24.5 1 96.31 83 GLU B C 1
ATOM 3549 O O . GLU B 1 83 ? -11.734 -29.531 -24.562 1 96.31 83 GLU B O 1
ATOM 3554 N N . ILE B 1 84 ? -10.164 -30.828 -23.672 1 96.81 84 ILE B N 1
ATOM 3555 C CA . ILE B 1 84 ? -9.641 -29.844 -22.75 1 96.81 84 ILE B CA 1
ATOM 3556 C C . ILE B 1 84 ? -8.141 -29.656 -22.969 1 96.81 84 ILE B C 1
ATOM 3558 O O . ILE B 1 84 ? -7.504 -30.5 -23.625 1 96.81 84 ILE B O 1
ATOM 3562 N N . THR B 1 85 ? -7.637 -28.562 -22.516 1 97.38 85 THR B N 1
ATOM 3563 C CA . THR B 1 85 ? -6.215 -28.25 -22.641 1 97.38 85 THR B CA 1
ATOM 3564 C C . THR B 1 85 ? -5.445 -28.75 -21.406 1 97.38 85 THR B C 1
ATOM 3566 O O . THR B 1 85 ? -5.777 -28.391 -20.281 1 97.38 85 THR B O 1
ATOM 3569 N N . VAL B 1 86 ? -4.457 -29.562 -21.656 1 97.94 86 VAL B N 1
ATOM 3570 C CA . VAL B 1 86 ? -3.656 -30.109 -20.562 1 97.94 86 VAL B CA 1
ATOM 3571 C C . VAL B 1 86 ? -2.184 -29.766 -20.781 1 97.94 86 VAL B C 1
ATOM 3573 O O . VAL B 1 86 ? -1.654 -29.953 -21.875 1 97.94 86 VAL B O 1
ATOM 3576 N N . ASP B 1 87 ? -1.602 -29.25 -19.75 1 97.88 87 ASP B N 1
ATOM 3577 C CA . ASP B 1 87 ? -0.162 -29 -19.766 1 97.88 87 ASP B CA 1
ATOM 3578 C C . ASP B 1 87 ? 0.611 -30.266 -19.406 1 97.88 87 ASP B C 1
ATOM 3580 O O . ASP B 1 87 ? 0.277 -30.953 -18.438 1 97.88 87 ASP B O 1
ATOM 3584 N N . ILE B 1 88 ? 1.629 -30.594 -20.188 1 98.19 88 ILE B N 1
ATOM 3585 C CA . ILE B 1 88 ? 2.484 -31.75 -19.922 1 98.19 88 ILE B CA 1
ATOM 3586 C C . ILE B 1 88 ? 3.947 -31.312 -19.906 1 98.19 88 ILE B C 1
ATOM 3588 O O . ILE B 1 88 ? 4.398 -30.594 -20.797 1 98.19 88 ILE B O 1
ATOM 3592 N N . THR B 1 89 ? 4.648 -31.688 -18.922 1 98 89 THR B N 1
ATOM 3593 C CA . THR B 1 89 ? 6.078 -31.422 -18.812 1 98 89 THR B CA 1
ATOM 3594 C C . THR B 1 89 ? 6.848 -32.719 -18.547 1 98 89 THR B C 1
ATOM 3596 O O . THR B 1 89 ? 6.262 -33.719 -18.125 1 98 89 THR B O 1
ATOM 3599 N N . PRO B 1 90 ? 8.133 -32.719 -18.812 1 97.69 90 PRO B N 1
ATOM 3600 C CA . PRO B 1 90 ? 8.898 -33.938 -18.625 1 97.69 90 PRO B CA 1
ATOM 3601 C C . PRO B 1 90 ? 8.992 -34.375 -17.156 1 97.69 90 PRO B C 1
ATOM 3603 O O . PRO B 1 90 ? 8.969 -35.562 -16.828 1 97.69 90 PRO B O 1
ATOM 3606 N N . PHE B 1 91 ? 9.117 -33.344 -16.266 1 96.38 91 PHE B N 1
ATOM 3607 C CA . PHE B 1 91 ? 9.375 -33.719 -14.883 1 96.38 91 PHE B CA 1
ATOM 3608 C C . PHE B 1 91 ? 8.617 -32.812 -13.922 1 96.38 91 PHE B C 1
ATOM 3610 O O . PHE B 1 91 ? 9.047 -32.625 -12.781 1 96.38 91 PHE B O 1
ATOM 3617 N N . GLY B 1 92 ? 7.57 -32.094 -14.367 1 97.12 92 GLY B N 1
ATOM 3618 C CA . GLY B 1 92 ? 6.582 -31.547 -13.453 1 97.12 92 GLY B CA 1
ATOM 3619 C C . GLY B 1 92 ? 6.633 -30.031 -13.344 1 97.12 92 GLY B C 1
ATOM 3620 O O . GLY B 1 92 ? 5.66 -29.391 -12.938 1 97.12 92 GLY B O 1
ATOM 3621 N N . TYR B 1 93 ? 7.695 -29.344 -13.695 1 95.5 93 TYR B N 1
ATOM 3622 C CA . TYR B 1 93 ? 7.824 -27.906 -13.547 1 95.5 93 TYR B CA 1
ATOM 3623 C C . TYR B 1 93 ? 7.152 -27.172 -14.703 1 95.5 93 TYR B C 1
ATOM 3625 O O . TYR B 1 93 ? 7.625 -27.234 -15.844 1 95.5 93 TYR B O 1
ATOM 3633 N N . GLY B 1 94 ? 5.961 -26.547 -14.312 1 93 94 GLY B N 1
ATOM 3634 C CA . GLY B 1 94 ? 5.293 -25.703 -15.281 1 93 94 GLY B CA 1
ATOM 3635 C C . GLY B 1 94 ? 5.863 -24.297 -15.336 1 93 94 GLY B C 1
ATOM 3636 O O . GLY B 1 94 ? 6.242 -23.734 -14.305 1 93 94 GLY B O 1
ATOM 3637 N N . ASP B 1 95 ? 5.949 -23.594 -16.547 1 93.69 95 ASP B N 1
ATOM 3638 C CA . ASP B 1 95 ? 6.598 -22.297 -16.703 1 93.69 95 ASP B CA 1
ATOM 3639 C C . ASP B 1 95 ? 7.797 -22.172 -15.773 1 93.69 95 ASP B C 1
ATOM 3641 O O . ASP B 1 95 ? 7.633 -21.969 -14.57 1 93.69 95 ASP B O 1
ATOM 3645 N N . ALA B 1 96 ? 8.914 -22.359 -16.234 1 96.12 96 ALA B N 1
ATOM 3646 C CA . ALA B 1 96 ? 10.094 -22.391 -15.375 1 96.12 96 ALA B CA 1
ATOM 3647 C C . ALA B 1 96 ? 11.344 -21.969 -16.156 1 96.12 96 ALA B C 1
ATOM 3649 O O . ALA B 1 96 ? 11.367 -22.062 -17.391 1 96.12 96 ALA B O 1
ATOM 3650 N N . VAL B 1 97 ? 12.273 -21.531 -15.422 1 95.75 97 VAL B N 1
ATOM 3651 C CA . VAL B 1 97 ? 13.602 -21.312 -15.992 1 95.75 97 VAL B CA 1
ATOM 3652 C C . VAL B 1 97 ? 14.367 -22.641 -16 1 95.75 97 VAL B C 1
ATOM 3654 O O . VAL B 1 97 ? 14.477 -23.312 -14.977 1 95.75 97 VAL B O 1
ATOM 3657 N N . LEU B 1 98 ? 14.797 -23 -17.125 1 95.12 98 LEU B N 1
ATOM 3658 C CA . LEU B 1 98 ? 15.641 -24.188 -17.297 1 95.12 98 LEU B CA 1
ATOM 3659 C C . LEU B 1 98 ? 17.094 -23.781 -17.469 1 95.12 98 LEU B C 1
ATOM 3661 O O . LEU B 1 98 ? 17.438 -23.031 -18.391 1 95.12 98 LEU B O 1
ATOM 3665 N N . GLU B 1 99 ? 17.844 -24.266 -16.594 1 92.06 99 GLU B N 1
ATOM 3666 C CA . GLU B 1 99 ? 19.281 -24.031 -16.688 1 92.06 99 GLU B CA 1
ATOM 3667 C C . GLU B 1 99 ? 19.969 -25.141 -17.5 1 92.06 99 GLU B C 1
ATOM 3669 O O . GLU B 1 99 ? 19.953 -26.297 -17.094 1 92.06 99 GLU B O 1
ATOM 3674 N N . LEU B 1 100 ? 20.531 -24.75 -18.594 1 91.88 100 LEU B N 1
ATOM 3675 C CA . LEU B 1 100 ? 21.219 -25.734 -19.438 1 91.88 100 LEU B CA 1
ATOM 3676 C C . LEU B 1 100 ? 22.719 -25.75 -19.125 1 91.88 100 LEU B C 1
ATOM 3678 O O . LEU B 1 100 ? 23.359 -26.797 -19.188 1 91.88 100 LEU B O 1
ATOM 3682 N N . ASP B 1 101 ? 23.234 -24.609 -18.891 1 83.62 101 ASP B N 1
ATOM 3683 C CA . ASP B 1 101 ? 24.594 -24.422 -18.406 1 83.62 101 ASP B CA 1
ATOM 3684 C C . ASP B 1 101 ? 24.766 -23.047 -17.766 1 83.62 101 ASP B C 1
ATOM 3686 O O . ASP B 1 101 ? 23.781 -22.375 -17.453 1 83.62 101 ASP B O 1
ATOM 3690 N N . ARG B 1 102 ? 25.953 -22.703 -17.438 1 75.88 102 ARG B N 1
ATOM 3691 C CA . ARG B 1 102 ? 26.219 -21.5 -16.656 1 75.88 102 ARG B CA 1
ATOM 3692 C C . ARG B 1 102 ? 25.734 -20.25 -17.422 1 75.88 102 ARG B C 1
ATOM 3694 O O . ARG B 1 102 ? 25.344 -19.266 -16.797 1 75.88 102 ARG B O 1
ATOM 3701 N N . GLU B 1 103 ? 25.625 -20.391 -18.656 1 79.5 103 GLU B N 1
ATOM 3702 C CA . GLU B 1 103 ? 25.359 -19.188 -19.422 1 79.5 103 GLU B CA 1
ATOM 3703 C C . GLU B 1 103 ? 24.062 -19.312 -20.219 1 79.5 103 GLU B C 1
ATOM 3705 O O . GLU B 1 103 ? 23.562 -18.328 -20.75 1 79.5 103 GLU B O 1
ATOM 3710 N N . ASN B 1 104 ? 23.594 -20.516 -20.188 1 88.31 104 ASN B N 1
ATOM 3711 C CA . ASN B 1 104 ? 22.422 -20.75 -21.031 1 88.31 104 ASN B CA 1
ATOM 3712 C C . ASN B 1 104 ? 21.188 -21.125 -20.203 1 88.31 104 ASN B C 1
ATOM 3714 O O . ASN B 1 104 ? 21.109 -22.219 -19.656 1 88.31 104 ASN B O 1
ATOM 3718 N N . GLU B 1 105 ? 20.312 -20.141 -20.125 1 94.12 105 GLU B N 1
ATOM 3719 C CA . GLU B 1 105 ? 19.031 -20.344 -19.438 1 94.12 105 GLU B CA 1
ATOM 3720 C C . GLU B 1 105 ? 17.859 -19.984 -20.344 1 94.12 105 GLU B C 1
ATOM 3722 O O . GLU B 1 105 ? 17.953 -19.062 -21.172 1 94.12 105 GLU B O 1
ATOM 3727 N N . LEU B 1 106 ? 16.797 -20.766 -20.203 1 95.06 106 LEU B N 1
ATOM 3728 C CA . LEU B 1 106 ? 15.586 -20.578 -21 1 95.06 106 LEU B CA 1
ATOM 3729 C C . LEU B 1 106 ? 14.344 -20.594 -20.125 1 95.06 106 LEU B C 1
ATOM 3731 O O . LEU B 1 106 ? 14.328 -21.25 -19.078 1 95.06 106 LEU B O 1
ATOM 3735 N N . PHE B 1 107 ? 13.43 -19.734 -20.547 1 97 107 PHE B N 1
ATOM 3736 C CA . PHE B 1 107 ? 12.078 -19.922 -20.016 1 97 107 PHE B CA 1
ATOM 3737 C C . PHE B 1 107 ? 11.312 -20.953 -20.828 1 97 107 PHE B C 1
ATOM 3739 O O . PHE B 1 107 ? 11.062 -20.766 -22.016 1 97 107 PHE B O 1
ATOM 3746 N N . VAL B 1 108 ? 10.961 -22.031 -20.234 1 97 108 VAL B N 1
ATOM 3747 C CA . VAL B 1 108 ? 10.336 -23.125 -20.984 1 97 108 VAL B CA 1
ATOM 3748 C C . VAL B 1 108 ? 8.914 -23.344 -20.484 1 97 108 VAL B C 1
ATOM 3750 O O . VAL B 1 108 ? 8.695 -23.516 -19.281 1 97 108 VAL B O 1
ATOM 3753 N N . MET B 1 109 ? 7.988 -23.312 -21.359 1 96.88 109 MET B N 1
ATOM 3754 C CA . MET B 1 109 ? 6.578 -23.562 -21.062 1 96.88 109 MET B CA 1
ATOM 3755 C C . MET B 1 109 ? 6.223 -25.031 -21.312 1 96.88 109 MET B C 1
ATOM 3757 O O . MET B 1 109 ? 6.91 -25.719 -22.062 1 96.88 109 MET B O 1
ATOM 3761 N N . PRO B 1 110 ? 5.227 -25.531 -20.672 1 97.12 110 PRO B N 1
ATOM 3762 C CA . PRO B 1 110 ? 4.773 -26.906 -20.922 1 97.12 110 PRO B CA 1
ATOM 3763 C C . PRO B 1 110 ? 4.305 -27.125 -22.359 1 97.12 110 PRO B C 1
ATOM 3765 O O . PRO B 1 110 ? 3.961 -26.156 -23.047 1 97.12 110 PRO B O 1
ATOM 3768 N N . GLU B 1 111 ? 4.367 -28.406 -22.734 1 96.75 111 GLU B N 1
ATOM 3769 C CA . GLU B 1 111 ? 3.586 -28.781 -23.906 1 96.75 111 GLU B CA 1
ATOM 3770 C C . GLU B 1 111 ? 2.088 -28.75 -23.625 1 96.75 111 GLU B C 1
ATOM 3772 O O . GLU B 1 111 ? 1.644 -29.25 -22.578 1 96.75 111 GLU B O 1
ATOM 3777 N N . GLU B 1 112 ? 1.348 -28.094 -24.438 1 95.75 112 GLU B N 1
ATOM 3778 C CA . GLU B 1 112 ? -0.107 -28.109 -24.312 1 95.75 112 GLU B CA 1
ATOM 3779 C C . GLU B 1 112 ? -0.728 -29.156 -25.234 1 95.75 112 GLU B C 1
ATOM 3781 O O . GLU B 1 112 ? -0.518 -29.141 -26.438 1 95.75 112 GLU B O 1
ATOM 3786 N N . ARG B 1 113 ? -1.474 -30.062 -24.625 1 96.88 113 ARG B N 1
ATOM 3787 C CA . ARG B 1 113 ? -2.162 -31.094 -25.391 1 96.88 113 ARG B CA 1
ATOM 3788 C C . ARG B 1 113 ? -3.674 -30.984 -25.234 1 96.88 113 ARG B C 1
ATOM 3790 O O . ARG B 1 113 ? -4.16 -30.609 -24.156 1 96.88 113 ARG B O 1
ATOM 3797 N N . ARG B 1 114 ? -4.309 -31.281 -26.312 1 97.38 114 ARG B N 1
ATOM 3798 C CA . ARG B 1 114 ? -5.762 -31.422 -26.266 1 97.38 114 ARG B CA 1
ATOM 3799 C C . ARG B 1 114 ? -6.168 -32.875 -26.062 1 97.38 114 ARG B C 1
ATOM 3801 O O . ARG B 1 114 ? -5.684 -33.781 -26.766 1 97.38 114 ARG B O 1
ATOM 3808 N N . MET B 1 115 ? -7.043 -33.125 -25.078 1 97.62 115 MET B N 1
ATOM 3809 C CA . MET B 1 115 ? -7.543 -34.469 -24.812 1 97.62 115 MET B CA 1
ATOM 3810 C C . MET B 1 115 ? -8.844 -34.438 -24.016 1 97.62 115 MET B C 1
ATOM 3812 O O . MET B 1 115 ? -9.242 -33.375 -23.531 1 97.62 115 MET B O 1
ATOM 3816 N N . THR B 1 116 ? -9.508 -35.531 -23.922 1 98 116 THR B N 1
ATOM 3817 C CA . THR B 1 116 ? -10.703 -35.594 -23.094 1 98 116 THR B CA 1
ATOM 3818 C C . THR B 1 116 ? -10.336 -35.719 -21.625 1 98 116 THR B C 1
ATOM 3820 O O . THR B 1 116 ? -9.211 -36.094 -21.281 1 98 116 THR B O 1
ATOM 3823 N N . LEU B 1 117 ? -11.297 -35.406 -20.781 1 98.5 117 LEU B N 1
ATOM 3824 C CA . LEU B 1 117 ? -11.031 -35.531 -19.359 1 98.5 117 LEU B CA 1
ATOM 3825 C C . LEU B 1 117 ? -10.758 -36.969 -18.984 1 98.5 117 LEU B C 1
ATOM 3827 O O . LEU B 1 117 ? -9.945 -37.25 -18.094 1 98.5 117 LEU B O 1
ATOM 3831 N N . ARG B 1 118 ? -11.43 -37.906 -19.641 1 98.19 118 ARG B N 1
ATOM 3832 C CA . ARG B 1 118 ? -11.195 -39.344 -19.422 1 98.19 118 ARG B CA 1
ATOM 3833 C C . ARG B 1 118 ? -9.742 -39.688 -19.719 1 98.19 118 ARG B C 1
ATOM 3835 O O . ARG B 1 118 ? -9.094 -40.375 -18.922 1 98.19 118 ARG B O 1
ATOM 3842 N N . GLU B 1 119 ? -9.312 -39.25 -20.859 1 98.06 119 GLU B N 1
ATOM 3843 C CA . GLU B 1 119 ? -7.926 -39.531 -21.219 1 98.06 119 GLU B CA 1
ATOM 3844 C C . GLU B 1 119 ? -6.961 -38.875 -20.219 1 98.06 119 GLU B C 1
ATOM 3846 O O . GLU B 1 119 ? -5.926 -39.469 -19.891 1 98.06 119 GLU B O 1
ATOM 3851 N N . PHE B 1 120 ? -7.262 -37.719 -19.781 1 98.56 120 PHE B N 1
ATOM 3852 C CA . PHE B 1 120 ? -6.434 -37.031 -18.797 1 98.56 120 PHE B CA 1
ATOM 3853 C C . PHE B 1 120 ? -6.289 -37.844 -17.531 1 98.56 120 PHE B C 1
ATOM 3855 O O . PHE B 1 120 ? -5.18 -38.062 -17.047 1 98.56 120 PHE B O 1
ATOM 3862 N N . PHE B 1 121 ? -7.438 -38.25 -16.984 1 98.38 121 PHE B N 1
ATOM 3863 C CA . PHE B 1 121 ? -7.371 -39.062 -15.758 1 98.38 121 PHE B CA 1
ATOM 3864 C C . PHE B 1 121 ? -6.605 -40.344 -16 1 98.38 121 PHE B C 1
ATOM 3866 O O . PHE B 1 121 ? -5.91 -40.844 -15.109 1 98.38 121 PHE B O 1
ATOM 3873 N N . ARG B 1 122 ? -6.746 -40.906 -17.188 1 97.88 122 ARG B N 1
ATOM 3874 C CA . ARG B 1 122 ? -5.984 -42.094 -17.516 1 97.88 122 ARG B CA 1
ATOM 3875 C C . ARG B 1 122 ? -4.484 -41.844 -17.422 1 97.88 122 ARG B C 1
ATOM 3877 O O . ARG B 1 122 ? -3.764 -42.594 -16.75 1 97.88 122 ARG B O 1
ATOM 3884 N N . VAL B 1 123 ? -4.023 -40.844 -18.078 1 97.44 123 VAL B N 1
ATOM 3885 C CA . VAL B 1 123 ? -2.59 -40.562 -18.109 1 97.44 123 VAL B CA 1
ATOM 3886 C C . VAL B 1 123 ? -2.117 -40.094 -16.75 1 97.44 123 VAL B C 1
ATOM 3888 O O . VAL B 1 123 ? -0.99 -40.375 -16.328 1 97.44 123 VAL B O 1
ATOM 3891 N N . LEU B 1 124 ? -2.953 -39.312 -16 1 98 124 LEU B N 1
ATOM 3892 C CA . LEU B 1 124 ? -2.619 -38.844 -14.656 1 98 124 LEU B CA 1
ATOM 3893 C C . LEU B 1 124 ? -2.359 -40.031 -13.727 1 98 124 LEU B C 1
ATOM 3895 O O . LEU B 1 124 ? -1.437 -40 -12.914 1 98 124 LEU B O 1
ATOM 3899 N N . ASN B 1 125 ? -3.107 -41.062 -13.891 1 97.06 125 ASN B N 1
ATOM 3900 C CA . ASN B 1 125 ? -3.037 -42.219 -13 1 97.06 125 ASN B CA 1
ATOM 3901 C C . ASN B 1 125 ? -1.988 -43.219 -13.469 1 97.06 125 ASN B C 1
ATOM 3903 O O . ASN B 1 125 ? -1.544 -44.062 -12.688 1 97.06 125 ASN B O 1
ATOM 3907 N N . ASP B 1 126 ? -1.659 -43.156 -14.742 1 97.06 126 ASP B N 1
ATOM 3908 C CA . ASP B 1 126 ? -0.633 -44.062 -15.273 1 97.06 126 ASP B CA 1
ATOM 3909 C C . ASP B 1 126 ? 0.762 -43.469 -15.078 1 97.06 126 ASP B C 1
ATOM 3911 O O . ASP B 1 126 ? 1.459 -43.156 -16.047 1 97.06 126 ASP B O 1
ATOM 3915 N N . ARG B 1 127 ? 1.288 -43.406 -13.969 1 93.88 127 ARG B N 1
ATOM 3916 C CA . ARG B 1 127 ? 2.514 -42.719 -13.578 1 93.88 127 ARG B CA 1
ATOM 3917 C C . ARG B 1 127 ? 3.734 -43.344 -14.219 1 93.88 127 ARG B C 1
ATOM 3919 O O . ARG B 1 127 ? 4.699 -42.656 -14.555 1 93.88 127 ARG B O 1
ATOM 3926 N N . GLU B 1 128 ? 3.691 -44.625 -14.344 1 93.88 128 GLU B N 1
ATOM 3927 C CA . GLU B 1 128 ? 4.832 -45.344 -14.898 1 93.88 128 GLU B CA 1
ATOM 3928 C C . GLU B 1 128 ? 4.754 -45.438 -16.422 1 93.88 128 GLU B C 1
ATOM 3930 O O . GLU B 1 128 ? 5.781 -45.406 -17.094 1 93.88 128 GLU B O 1
ATOM 3935 N N . GLY B 1 129 ? 3.57 -45.469 -16.906 1 95.06 129 GLY B N 1
ATOM 3936 C CA . GLY B 1 129 ? 3.389 -45.75 -18.328 1 95.06 129 GLY B CA 1
ATOM 3937 C C . GLY B 1 129 ? 3.332 -44.469 -19.172 1 95.06 129 GLY B C 1
ATOM 3938 O O . GLY B 1 129 ? 3.586 -44.5 -20.375 1 95.06 129 GLY B O 1
ATOM 3939 N N . PHE B 1 130 ? 2.98 -43.438 -18.625 1 96.94 130 PHE B N 1
ATOM 3940 C CA . PHE B 1 130 ? 2.9 -42.188 -19.359 1 96.94 130 PHE B CA 1
ATOM 3941 C C . PHE B 1 130 ? 4.176 -41.375 -19.172 1 96.94 130 PHE B C 1
ATOM 3943 O O . PHE B 1 130 ? 4.574 -41.062 -18.047 1 96.94 130 PHE B O 1
ATOM 3950 N N . ASP B 1 131 ? 4.84 -41 -20.266 1 97.38 131 ASP B N 1
ATOM 3951 C CA . ASP B 1 131 ? 6.07 -40.188 -20.219 1 97.38 131 ASP B CA 1
ATOM 3952 C C . ASP B 1 131 ? 5.77 -38.719 -20.125 1 97.38 131 ASP B C 1
ATOM 3954 O O . ASP B 1 131 ? 5.57 -38.031 -21.141 1 97.38 131 ASP B O 1
ATOM 3958 N N . GLY B 1 132 ? 5.863 -38.25 -18.953 1 97.69 132 GLY B N 1
ATOM 3959 C CA . GLY B 1 132 ? 5.562 -36.844 -18.672 1 97.69 132 GLY B CA 1
ATOM 3960 C C . GLY B 1 132 ? 4.676 -36.656 -17.453 1 97.69 132 GLY B C 1
ATOM 3961 O O . GLY B 1 132 ? 4.168 -37.625 -16.891 1 97.69 132 GLY B O 1
ATOM 3962 N N . VAL B 1 133 ? 4.508 -35.438 -17 1 98.31 133 VAL B N 1
ATOM 3963 C CA . VAL B 1 133 ? 3.654 -35.062 -15.883 1 98.31 133 VAL B CA 1
ATOM 3964 C C . VAL B 1 133 ? 2.498 -34.188 -16.375 1 98.31 133 VAL B C 1
ATOM 3966 O O . VAL B 1 133 ? 2.697 -33.031 -16.75 1 98.31 133 VAL B O 1
ATOM 3969 N N . PRO B 1 134 ? 1.294 -34.75 -16.391 1 98.31 134 PRO B N 1
ATOM 3970 C CA . PRO B 1 134 ? 0.142 -33.938 -16.812 1 98.31 134 PRO B CA 1
ATOM 3971 C C . PRO B 1 134 ? -0.396 -33.062 -15.695 1 98.31 134 PRO B C 1
ATOM 3973 O O . PRO B 1 134 ? -0.395 -33.469 -14.523 1 98.31 134 PRO B O 1
ATOM 3976 N N . TYR B 1 135 ? -0.825 -31.922 -15.984 1 98.38 135 TYR B N 1
ATOM 3977 C CA . TYR B 1 135 ? -1.438 -30.969 -15.07 1 98.38 135 TYR B CA 1
ATOM 3978 C C . TYR B 1 135 ? -2.488 -30.125 -15.789 1 98.38 135 TYR B C 1
ATOM 3980 O O . TYR B 1 135 ? -2.176 -29.406 -16.75 1 98.38 135 TYR B O 1
ATOM 3988 N N . LEU B 1 136 ? -3.77 -30.312 -15.422 1 98 136 LEU B N 1
ATOM 3989 C CA . LEU B 1 136 ? -4.809 -29.422 -15.93 1 98 136 LEU B CA 1
ATOM 3990 C C . LEU B 1 136 ? -4.711 -28.047 -15.273 1 98 136 LEU B C 1
ATOM 3992 O O . LEU B 1 136 ? -5.25 -27.828 -14.195 1 98 136 LEU B O 1
ATOM 3996 N N . SER B 1 137 ? -4.016 -27.141 -15.977 1 94.88 137 SER B N 1
ATOM 3997 C CA . SER B 1 137 ? -3.619 -25.891 -15.336 1 94.88 137 SER B CA 1
ATOM 3998 C C . SER B 1 137 ? -3.811 -24.703 -16.281 1 94.88 137 SER B C 1
ATOM 4000 O O . SER B 1 137 ? -3.162 -23.656 -16.125 1 94.88 137 SER B O 1
ATOM 4002 N N . HIS B 1 138 ? -4.559 -24.938 -17.375 1 90.75 138 HIS B N 1
ATOM 4003 C CA . HIS B 1 138 ? -4.812 -23.828 -18.281 1 90.75 138 HIS B CA 1
ATOM 4004 C C . HIS B 1 138 ? -5.465 -22.656 -17.562 1 90.75 138 HIS B C 1
ATOM 4006 O O . HIS B 1 138 ? -6.469 -22.844 -16.859 1 90.75 138 HIS B O 1
ATOM 4012 N N . GLN B 1 139 ? -4.641 -21.594 -17.734 1 85.31 139 GLN B N 1
ATOM 4013 C CA . GLN B 1 139 ? -5.184 -20.375 -17.141 1 85.31 139 GLN B CA 1
ATOM 4014 C C . GLN B 1 139 ? -6.031 -19.609 -18.156 1 85.31 139 GLN B C 1
ATOM 4016 O O . GLN B 1 139 ? -6.121 -19.984 -19.312 1 85.31 139 GLN B O 1
ATOM 4021 N N . ASN B 1 140 ? -6.957 -18.859 -17.906 1 87.31 140 ASN B N 1
ATOM 4022 C CA . ASN B 1 140 ? -7.793 -18.078 -18.812 1 87.31 140 ASN B CA 1
ATOM 4023 C C . ASN B 1 140 ? -9.258 -18.5 -18.734 1 87.31 140 ASN B C 1
ATOM 4025 O O . ASN B 1 140 ? -9.852 -18.875 -19.75 1 87.31 140 ASN B O 1
ATOM 4029 N N . ASP B 1 141 ? -9.688 -18.578 -17.688 1 97.19 141 ASP B N 1
ATOM 4030 C CA . ASP B 1 141 ? -11.094 -18.859 -17.422 1 97.19 141 ASP B CA 1
ATOM 4031 C C . ASP B 1 141 ? -11.461 -20.281 -17.812 1 97.19 141 ASP B C 1
ATOM 4033 O O . ASP B 1 141 ? -12.547 -20.531 -18.328 1 97.19 141 ASP B O 1
ATOM 4037 N N . SER B 1 142 ? -10.625 -21.281 -17.531 1 97.38 142 SER B N 1
ATOM 4038 C CA . SER B 1 142 ? -10.695 -22.656 -18.016 1 97.38 142 SER B CA 1
ATOM 4039 C C . SER B 1 142 ? -11.969 -23.344 -17.547 1 97.38 142 SER B C 1
ATOM 4041 O O . SER B 1 142 ? -12.57 -24.125 -18.281 1 97.38 142 SER B O 1
ATOM 4043 N N . LEU B 1 143 ? -12.391 -23.094 -16.297 1 98.19 143 LEU B N 1
ATOM 4044 C CA . LEU B 1 143 ? -13.578 -23.781 -15.797 1 98.19 143 LEU B CA 1
ATOM 4045 C C . LEU B 1 143 ? -14.812 -23.391 -16.594 1 98.19 143 LEU B C 1
ATOM 4047 O O . LEU B 1 143 ? -15.586 -24.25 -17.016 1 98.19 143 LEU B O 1
ATOM 4051 N N . ARG B 1 144 ? -14.992 -22.094 -16.844 1 97.12 144 ARG B N 1
ATOM 4052 C CA . ARG B 1 144 ? -16.156 -21.641 -17.594 1 97.12 144 ARG B CA 1
ATOM 4053 C C . ARG B 1 144 ? -16.062 -22.078 -19.047 1 97.12 144 ARG B C 1
ATOM 4055 O O . ARG B 1 144 ? -17.062 -22.484 -19.656 1 97.12 144 ARG B O 1
ATOM 4062 N N . ASP B 1 145 ? -14.93 -22.078 -19.609 1 96.44 145 ASP B N 1
ATOM 4063 C CA . ASP B 1 145 ? -14.766 -22.266 -21.047 1 96.44 145 ASP B CA 1
ATOM 4064 C C . ASP B 1 145 ? -14.734 -23.75 -21.422 1 96.44 145 ASP B C 1
ATOM 4066 O O . ASP B 1 145 ? -15.328 -24.156 -22.422 1 96.44 145 ASP B O 1
ATOM 4070 N N . GLU B 1 146 ? -14.078 -24.578 -20.609 1 96.81 146 GLU B N 1
ATOM 4071 C CA . GLU B 1 146 ? -13.836 -25.953 -21.016 1 96.81 146 GLU B CA 1
ATOM 4072 C C . GLU B 1 146 ? -14.75 -26.922 -20.266 1 96.81 146 GLU B C 1
ATOM 4074 O O . GLU B 1 146 ? -14.93 -28.062 -20.672 1 96.81 146 GLU B O 1
ATOM 4079 N N . PHE B 1 147 ? -15.344 -26.406 -19.141 1 97.25 147 PHE B N 1
ATOM 4080 C CA . PHE B 1 147 ? -16.188 -27.266 -18.328 1 97.25 147 PHE B CA 1
ATOM 4081 C C . PHE B 1 147 ? -17.484 -26.547 -17.938 1 97.25 147 PHE B C 1
ATOM 4083 O O . PHE B 1 147 ? -17.797 -26.422 -16.75 1 97.25 147 PHE B O 1
ATOM 4090 N N . PRO B 1 148 ? -18.312 -26.172 -18.859 1 97.06 148 PRO B N 1
ATOM 4091 C CA . PRO B 1 148 ? -19.5 -25.375 -18.516 1 97.06 148 PRO B CA 1
ATOM 4092 C C . PRO B 1 148 ? -20.438 -26.125 -17.578 1 97.06 148 PRO B C 1
ATOM 4094 O O . PRO B 1 148 ? -21.062 -25.5 -16.719 1 97.06 148 PRO B O 1
ATOM 4097 N N . ARG B 1 149 ? -20.578 -27.453 -17.688 1 97.56 149 ARG B N 1
ATOM 4098 C CA . ARG B 1 149 ? -21.484 -28.203 -16.812 1 97.56 149 ARG B CA 1
ATOM 4099 C C . ARG B 1 149 ? -20.938 -28.281 -15.398 1 97.56 149 ARG B C 1
ATOM 4101 O O . ARG B 1 149 ? -21.703 -28.266 -14.43 1 97.56 149 ARG B O 1
ATOM 4108 N N . LEU B 1 150 ? -19.656 -28.375 -15.242 1 98.19 150 LEU B N 1
ATOM 4109 C CA . LEU B 1 150 ? -19.047 -28.359 -13.914 1 98.19 150 LEU B CA 1
ATOM 4110 C C . LEU B 1 150 ? -19.125 -26.969 -13.305 1 98.19 150 LEU B C 1
ATOM 4112 O O . LEU B 1 150 ? -19.359 -26.812 -12.102 1 98.19 150 LEU B O 1
ATOM 4116 N N . TYR B 1 151 ? -18.938 -25.969 -14.188 1 98.31 151 TYR B N 1
ATOM 4117 C CA . TYR B 1 151 ? -19.047 -24.594 -13.703 1 98.31 151 TYR B CA 1
ATOM 4118 C C . TYR B 1 151 ? -20.422 -24.328 -13.117 1 98.31 151 TYR B C 1
ATOM 4120 O O . TYR B 1 151 ? -20.547 -23.625 -12.117 1 98.31 151 TYR B O 1
ATOM 4128 N N . ALA B 1 152 ? -21.406 -24.891 -13.695 1 98.19 152 ALA B N 1
ATOM 4129 C CA . ALA B 1 152 ? -22.781 -24.688 -13.25 1 98.19 152 ALA B CA 1
ATOM 4130 C C . ALA B 1 152 ? -23 -25.219 -11.844 1 98.19 152 ALA B C 1
ATOM 4132 O O . ALA B 1 152 ? -24 -24.906 -11.188 1 98.19 152 ALA B O 1
ATOM 4133 N N . GLN B 1 153 ? -22.047 -26.031 -11.359 1 98.44 153 GLN B N 1
ATOM 4134 C CA . GLN B 1 153 ? -22.219 -26.672 -10.062 1 98.44 153 GLN B CA 1
ATOM 4135 C C . GLN B 1 153 ? -21.578 -25.844 -8.945 1 98.44 153 GLN B C 1
ATOM 4137 O O . GLN B 1 153 ? -21.875 -26.062 -7.766 1 98.44 153 GLN B O 1
ATOM 4142 N N . VAL B 1 154 ? -20.672 -24.938 -9.273 1 98.38 154 VAL B N 1
ATOM 4143 C CA . VAL B 1 154 ? -20.031 -24.125 -8.242 1 98.38 154 VAL B CA 1
ATOM 4144 C C . VAL B 1 154 ? -20.641 -22.719 -8.25 1 98.38 154 VAL B C 1
ATOM 4146 O O . VAL B 1 154 ? -21.156 -22.266 -9.273 1 98.38 154 VAL B O 1
ATOM 4149 N N . PRO B 1 155 ? -20.578 -22.047 -7.098 1 98.31 155 PRO B N 1
ATOM 4150 C CA . PRO B 1 155 ? -21.016 -20.641 -7.125 1 98.31 155 PRO B CA 1
ATOM 4151 C C . PRO B 1 155 ? -20.172 -19.781 -8.062 1 98.31 155 PRO B C 1
ATOM 4153 O O . PRO B 1 155 ? -18.984 -20.078 -8.281 1 98.31 155 PRO B O 1
ATOM 4156 N N . PRO B 1 156 ? -20.781 -18.766 -8.633 1 98 156 PRO B N 1
ATOM 4157 C CA . PRO B 1 156 ? -20.031 -17.906 -9.562 1 98 156 PRO B CA 1
ATOM 4158 C C . PRO B 1 156 ? -18.906 -17.125 -8.891 1 98 156 PRO B C 1
ATOM 4160 O O . PRO B 1 156 ? -18.047 -16.562 -9.57 1 98 156 PRO B O 1
ATOM 4163 N N . CYS B 1 157 ? -18.938 -17.016 -7.535 1 98.31 157 CYS B N 1
ATOM 4164 C CA . CYS B 1 157 ? -17.906 -16.328 -6.75 1 98.31 157 CYS B CA 1
ATOM 4165 C C . CYS B 1 157 ? -17.969 -16.766 -5.289 1 98.31 157 CYS B C 1
ATOM 4167 O O . CYS B 1 157 ? -18.859 -17.5 -4.891 1 98.31 157 CYS B O 1
ATOM 4169 N N . ILE B 1 158 ? -16.969 -16.422 -4.531 1 98.56 158 ILE B N 1
ATOM 4170 C CA . ILE B 1 158 ? -17.062 -16.406 -3.074 1 98.56 158 ILE B CA 1
ATOM 4171 C C . ILE B 1 158 ? -17.688 -15.094 -2.609 1 98.56 158 ILE B C 1
ATOM 4173 O O . ILE B 1 158 ? -17.125 -14.016 -2.83 1 98.56 158 ILE B O 1
ATOM 4177 N N . GLU B 1 159 ? -18.781 -15.188 -1.996 1 97.88 159 GLU B N 1
ATOM 4178 C CA . GLU B 1 159 ? -19.578 -14.008 -1.668 1 97.88 159 GLU B CA 1
ATOM 4179 C C . GLU B 1 159 ? -18.766 -12.984 -0.891 1 97.88 159 GLU B C 1
ATOM 4181 O O . GLU B 1 159 ? -18.859 -11.781 -1.146 1 97.88 159 GLU B O 1
ATOM 4186 N N . LEU B 1 160 ? -18.01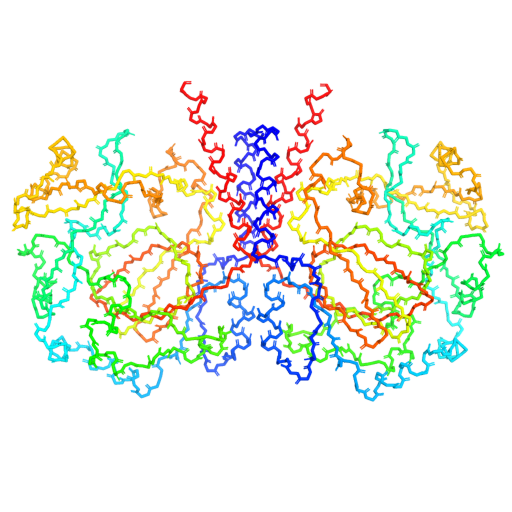6 -13.43 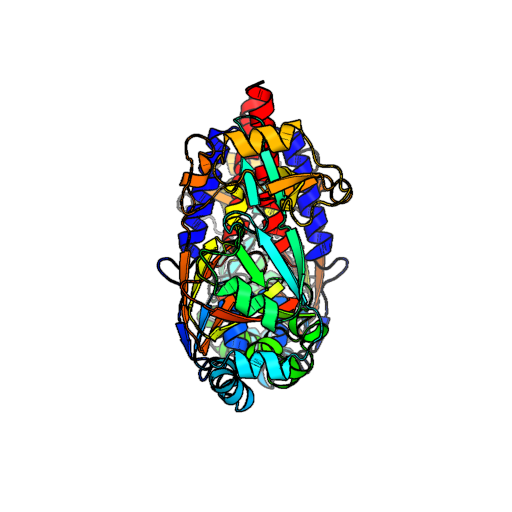0.084 1 98.44 160 LEU B N 1
ATOM 4187 C CA . LEU B 1 160 ? -17.156 -12.539 0.851 1 98.44 160 LEU B CA 1
ATOM 4188 C C . LEU B 1 160 ? -16.25 -11.734 -0.073 1 98.44 160 LEU B C 1
ATOM 4190 O O . LEU B 1 160 ? -16.094 -10.523 0.107 1 98.44 160 LEU B O 1
ATOM 4194 N N . GLY B 1 161 ? -15.633 -12.414 -1.064 1 98.31 161 GLY B N 1
ATOM 4195 C CA . GLY B 1 161 ? -14.773 -11.742 -2.021 1 98.31 161 GLY B CA 1
ATOM 4196 C C . GLY B 1 161 ? -15.508 -10.742 -2.889 1 98.31 161 GLY B C 1
ATOM 4197 O O . GLY B 1 161 ? -15.062 -9.602 -3.043 1 98.31 161 GLY B O 1
ATOM 4198 N N . LYS B 1 162 ? -16.625 -11.18 -3.408 1 98.19 162 LYS B N 1
ATOM 4199 C CA . LYS B 1 162 ? -17.422 -10.305 -4.262 1 98.19 162 LYS B CA 1
ATOM 4200 C C . LYS B 1 162 ? -17.797 -9.016 -3.529 1 98.19 162 LYS B C 1
ATOM 4202 O O . LYS B 1 162 ? -17.656 -7.918 -4.078 1 98.19 162 LYS B O 1
ATOM 4207 N N . GLU B 1 163 ? -18.266 -9.133 -2.311 1 98 163 GLU B N 1
ATOM 4208 C CA . GLU B 1 163 ? -18.672 -7.969 -1.526 1 98 163 GLU B CA 1
ATOM 4209 C C . GLU B 1 163 ? -17.469 -7.094 -1.176 1 98 163 GLU B C 1
ATOM 4211 O O . GLU B 1 163 ? -17.531 -5.867 -1.263 1 98 163 GLU B O 1
ATOM 4216 N N . ALA B 1 164 ? -16.391 -7.684 -0.793 1 98.31 164 ALA B N 1
ATOM 4217 C CA . ALA B 1 164 ? -15.211 -6.945 -0.359 1 98.31 164 ALA B CA 1
ATOM 4218 C C . ALA B 1 164 ? -14.562 -6.219 -1.531 1 98.31 164 ALA B C 1
ATOM 4220 O O . ALA B 1 164 ? -14.25 -5.027 -1.438 1 98.31 164 ALA B O 1
ATOM 4221 N N . PHE B 1 165 ? -14.43 -6.934 -2.625 1 98.19 165 PHE B N 1
ATOM 4222 C CA . PHE B 1 165 ? -13.727 -6.375 -3.775 1 98.19 165 PHE B CA 1
ATOM 4223 C C . PHE B 1 165 ? -14.641 -5.438 -4.562 1 98.19 165 PHE B C 1
ATOM 4225 O O . PHE B 1 165 ? -14.156 -4.543 -5.262 1 98.19 165 PHE B O 1
ATOM 4232 N N . GLY B 1 166 ? -15.938 -5.684 -4.48 1 97.31 166 GLY B N 1
ATOM 4233 C CA . GLY B 1 166 ? -16.891 -4.855 -5.191 1 97.31 166 GLY B CA 1
ATOM 4234 C C . GLY B 1 166 ? -17 -5.188 -6.672 1 97.31 166 GLY B C 1
ATOM 4235 O O . GLY B 1 166 ? -17.344 -4.328 -7.484 1 97.31 166 GLY B O 1
ATOM 4236 N N . ASN B 1 167 ? -16.547 -6.387 -7.043 1 97.81 167 ASN B N 1
ATOM 4237 C CA . ASN B 1 167 ? -16.594 -6.797 -8.445 1 97.81 167 ASN B CA 1
ATOM 4238 C C . ASN B 1 167 ? -16.828 -8.297 -8.578 1 97.81 167 ASN B C 1
ATOM 4240 O O . ASN B 1 167 ? -16.812 -9.023 -7.586 1 97.81 167 ASN B O 1
ATOM 4244 N N . ASP B 1 168 ? -17.125 -8.734 -9.789 1 98.06 168 ASP B N 1
ATOM 4245 C CA . ASP B 1 168 ? -17.234 -10.156 -10.125 1 98.06 168 ASP B CA 1
ATOM 4246 C C . ASP B 1 168 ? -15.898 -10.711 -10.586 1 98.06 168 ASP B C 1
ATOM 4248 O O . ASP B 1 168 ? -15.039 -9.961 -11.062 1 98.06 168 ASP B O 1
ATOM 4252 N N . PRO B 1 169 ? -15.672 -12.031 -10.43 1 98.25 169 PRO B N 1
ATOM 4253 C CA . PRO B 1 169 ? -14.43 -12.602 -10.953 1 98.25 169 PRO B CA 1
ATOM 4254 C C . PRO B 1 169 ? -14.312 -12.445 -12.469 1 98.25 169 PRO B C 1
ATOM 4256 O O . PRO B 1 169 ? -15.281 -12.672 -13.195 1 98.25 169 PRO B O 1
ATOM 4259 N N . ASP B 1 170 ? -13.156 -12.039 -12.852 1 97.81 170 ASP B N 1
ATOM 4260 C CA . ASP B 1 170 ? -12.836 -11.945 -14.273 1 97.81 170 ASP B CA 1
ATOM 4261 C C . ASP B 1 170 ? -12.648 -13.328 -14.891 1 97.81 170 ASP B C 1
ATOM 4263 O O . ASP B 1 170 ? -12.906 -13.523 -16.078 1 97.81 170 ASP B O 1
ATOM 4267 N N . ALA B 1 171 ? -12.148 -14.211 -14.078 1 98.25 171 ALA B N 1
ATOM 4268 C CA . ALA B 1 171 ? -11.891 -15.578 -14.539 1 98.25 171 ALA B CA 1
ATOM 4269 C C . ALA B 1 171 ? -12.141 -16.594 -13.422 1 98.25 171 ALA B C 1
ATOM 4271 O O . ALA B 1 171 ? -11.922 -16.281 -12.242 1 98.25 171 ALA B O 1
ATOM 4272 N N . VAL B 1 172 ? -12.633 -17.703 -13.742 1 98.62 172 VAL B N 1
ATOM 4273 C CA . VAL B 1 172 ? -12.789 -18.875 -12.883 1 98.62 172 VAL B CA 1
ATOM 4274 C C . VAL B 1 172 ? -12.062 -20.062 -13.5 1 98.62 172 VAL B C 1
ATOM 4276 O O . VAL B 1 172 ? -12.414 -20.516 -14.586 1 98.62 172 VAL B O 1
ATOM 4279 N N . ASN B 1 173 ? -11.039 -20.531 -12.797 1 98.5 173 ASN B N 1
ATOM 4280 C CA . ASN B 1 173 ? -10.203 -21.609 -13.32 1 98.5 173 ASN B CA 1
ATOM 4281 C C . ASN B 1 173 ? -10.32 -22.875 -12.484 1 98.5 173 ASN B C 1
ATOM 4283 O O . ASN B 1 173 ? -10.656 -22.812 -11.297 1 98.5 173 ASN B O 1
ATOM 4287 N N . ILE B 1 174 ? -10.055 -23.953 -13.094 1 98.56 174 ILE B N 1
ATOM 4288 C CA . ILE B 1 174 ? -9.984 -25.25 -12.414 1 98.56 174 ILE B CA 1
ATOM 4289 C C . ILE B 1 174 ? -8.586 -25.844 -12.586 1 98.56 174 ILE B C 1
ATOM 4291 O O . ILE B 1 174 ? -7.957 -25.672 -13.633 1 98.56 174 ILE B O 1
ATOM 4295 N N . TRP B 1 175 ? -8.086 -26.422 -11.555 1 98.5 175 TRP B N 1
ATOM 4296 C CA . TRP B 1 175 ? -6.777 -27.062 -11.516 1 98.5 175 TRP B CA 1
ATOM 4297 C C . TRP B 1 175 ? -6.891 -28.516 -11.055 1 98.5 175 TRP B C 1
ATOM 4299 O O . TRP B 1 175 ? -7.48 -28.797 -10.008 1 98.5 175 TRP B O 1
ATOM 4309 N N . ILE B 1 176 ? -6.367 -29.438 -11.789 1 98.62 176 ILE B N 1
ATOM 4310 C CA . ILE B 1 176 ? -6.363 -30.844 -11.398 1 98.62 176 ILE B CA 1
ATOM 4311 C C . ILE B 1 176 ? -4.977 -31.438 -11.641 1 98.62 176 ILE B C 1
ATOM 4313 O O . ILE B 1 176 ? -4.453 -31.391 -12.75 1 98.62 176 ILE B O 1
ATOM 4317 N N . GLY B 1 177 ? -4.406 -31.938 -10.688 1 98.25 177 GLY B N 1
ATOM 4318 C CA . GLY B 1 177 ? -3.102 -32.562 -10.789 1 98.25 177 GLY B CA 1
ATOM 4319 C C . GLY B 1 177 ? -2.672 -33.25 -9.516 1 98.25 177 GLY B C 1
ATOM 4320 O O . GLY B 1 177 ? -3.449 -33.344 -8.562 1 98.25 177 GLY B O 1
ATOM 4321 N N . ASP B 1 178 ? -1.486 -33.875 -9.508 1 98.06 178 ASP B N 1
ATOM 4322 C CA . ASP B 1 178 ? -0.958 -34.531 -8.328 1 98.06 178 ASP B CA 1
ATOM 4323 C C . ASP B 1 178 ? 0.388 -33.938 -7.91 1 98.06 178 ASP B C 1
ATOM 4325 O O . ASP B 1 178 ? 0.735 -32.844 -8.312 1 98.06 178 ASP B O 1
ATOM 4329 N N . GLU B 1 179 ? 1.042 -34.531 -6.988 1 98 179 GLU B N 1
ATOM 4330 C CA . GLU B 1 179 ? 2.195 -33.969 -6.297 1 98 179 GLU B CA 1
ATOM 4331 C C . GLU B 1 179 ? 3.369 -33.781 -7.254 1 98 179 GLU B C 1
ATOM 4333 O O . GLU B 1 179 ? 4.328 -33.062 -6.93 1 98 179 GLU B O 1
ATOM 4338 N N . ARG B 1 180 ? 3.348 -34.344 -8.438 1 97.69 180 ARG B N 1
ATOM 4339 C CA . ARG B 1 180 ? 4.465 -34.25 -9.375 1 97.69 180 ARG B CA 1
ATOM 4340 C C . ARG B 1 180 ? 4.52 -32.875 -10.023 1 97.69 180 ARG B C 1
ATOM 4342 O O . ARG B 1 180 ? 5.582 -32.406 -10.453 1 97.69 180 ARG B O 1
ATOM 4349 N N . ALA B 1 181 ? 3.391 -32.156 -10.141 1 97.62 181 ALA B N 1
ATOM 4350 C CA . ALA B 1 181 ? 3.309 -30.875 -10.82 1 97.62 181 ALA B CA 1
ATOM 4351 C C . ALA B 1 181 ? 3.693 -29.734 -9.891 1 97.62 181 ALA B C 1
ATOM 4353 O O . ALA B 1 181 ? 3.254 -29.688 -8.734 1 97.62 181 ALA B O 1
ATOM 4354 N N . VAL B 1 182 ? 4.531 -28.859 -10.391 1 97.19 182 VAL B N 1
ATOM 4355 C CA . VAL B 1 182 ? 4.996 -27.703 -9.625 1 97.19 182 VAL B CA 1
ATOM 4356 C C . VAL B 1 182 ? 4.871 -26.438 -10.469 1 97.19 182 VAL B C 1
ATOM 4358 O O . VAL B 1 182 ? 5.328 -26.406 -11.617 1 97.19 182 VAL B O 1
ATOM 4361 N N . SER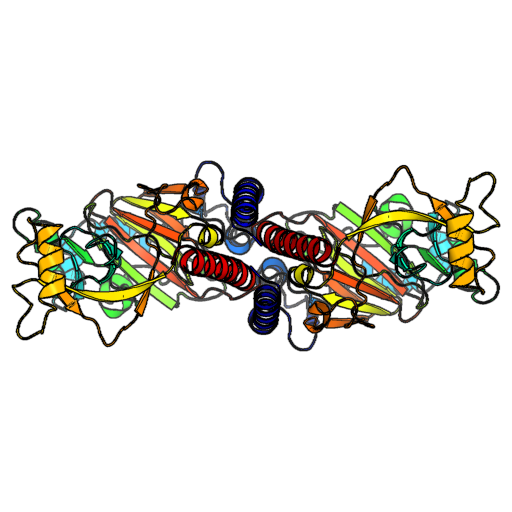 B 1 183 ? 4.172 -25.453 -10 1 96.62 183 SER B N 1
ATOM 4362 C CA . SER B 1 183 ? 4.254 -24.109 -10.555 1 96.62 183 SER B CA 1
ATOM 4363 C C . SER B 1 183 ? 5.348 -23.297 -9.867 1 96.62 183 SER B C 1
ATOM 4365 O O . SER B 1 183 ? 5.293 -23.062 -8.656 1 96.62 183 SER B O 1
ATOM 4367 N N . THR B 1 184 ? 6.305 -22.859 -10.648 1 97.19 184 THR B N 1
ATOM 4368 C CA . THR B 1 184 ? 7.457 -22.172 -10.062 1 97.19 184 THR B CA 1
ATOM 4369 C C . THR B 1 184 ? 7.094 -20.766 -9.633 1 97.19 184 THR B C 1
ATOM 4371 O O . THR B 1 184 ? 5.969 -20.312 -9.852 1 97.19 184 THR B O 1
ATOM 4374 N N . MET B 1 185 ? 8.023 -20.109 -8.984 1 97.62 185 MET B N 1
ATOM 4375 C CA . MET B 1 185 ? 7.789 -18.812 -8.367 1 97.62 185 MET B CA 1
ATOM 4376 C C . MET B 1 185 ? 7.328 -17.797 -9.406 1 97.62 185 MET B C 1
ATOM 4378 O O . MET B 1 185 ? 8 -17.594 -10.414 1 97.62 185 MET B O 1
ATOM 4382 N N . HIS B 1 186 ? 6.164 -17.203 -9.188 1 97.69 186 HIS B N 1
ATOM 4383 C CA . HIS B 1 186 ? 5.609 -16.156 -10.039 1 97.69 186 HIS B CA 1
ATOM 4384 C C . HIS B 1 186 ? 4.555 -15.336 -9.297 1 97.69 186 HIS B C 1
ATOM 4386 O O . HIS B 1 186 ? 4.25 -15.617 -8.133 1 97.69 186 HIS B O 1
ATOM 4392 N N . LYS B 1 187 ? 4.105 -14.281 -9.875 1 98 187 LYS B N 1
ATOM 4393 C CA . LYS B 1 187 ? 3.039 -13.461 -9.312 1 98 187 LYS B CA 1
ATOM 4394 C C . LYS B 1 187 ? 1.925 -13.234 -10.328 1 98 187 LYS B C 1
ATOM 4396 O O . LYS B 1 187 ? 2.146 -13.344 -11.539 1 98 187 LYS B O 1
ATOM 4401 N N . ASP B 1 188 ? 0.744 -13.016 -9.859 1 96.69 188 ASP B N 1
ATOM 4402 C CA . ASP B 1 188 ? -0.398 -12.664 -10.695 1 96.69 188 ASP B CA 1
ATOM 4403 C C . ASP B 1 188 ? -0.942 -11.281 -10.328 1 96.69 188 ASP B C 1
ATOM 4405 O O . ASP B 1 188 ? -0.739 -10.812 -9.203 1 96.69 188 ASP B O 1
ATOM 4409 N N . HIS B 1 189 ? -1.663 -10.664 -11.273 1 97.12 189 HIS B N 1
ATOM 4410 C CA . HIS B 1 189 ? -2.266 -9.352 -11.055 1 97.12 189 HIS B CA 1
ATOM 4411 C C . HIS B 1 189 ? -3.754 -9.477 -10.75 1 97.12 189 HIS B C 1
ATOM 4413 O O . HIS B 1 189 ? -4.57 -8.742 -11.312 1 97.12 189 HIS B O 1
ATOM 4419 N N . TYR B 1 190 ? -4.098 -10.453 -9.836 1 98 190 TYR B N 1
ATOM 4420 C CA . TYR B 1 190 ? -5.484 -10.688 -9.453 1 98 190 TYR B CA 1
ATOM 4421 C C . TYR B 1 190 ? -5.598 -10.922 -7.949 1 98 190 TYR B C 1
ATOM 4423 O O . TYR B 1 190 ? -4.719 -11.539 -7.344 1 98 190 TYR B O 1
ATOM 4431 N N . GLU B 1 191 ? -6.668 -10.359 -7.379 1 98.69 191 GLU B N 1
ATOM 4432 C CA . GLU B 1 191 ? -7.098 -10.898 -6.09 1 98.69 191 GLU B CA 1
ATOM 4433 C C . GLU B 1 191 ? -7.652 -12.312 -6.242 1 98.69 191 GLU B C 1
ATOM 4435 O O . GLU B 1 191 ? -8.625 -12.523 -6.969 1 98.69 191 GLU B O 1
ATOM 4440 N N . ASN B 1 192 ? -6.941 -13.258 -5.586 1 98.69 192 ASN B N 1
ATOM 4441 C CA . ASN B 1 192 ? -7.215 -14.664 -5.863 1 98.69 192 ASN B CA 1
ATOM 4442 C C . ASN B 1 192 ? -7.895 -15.352 -4.676 1 98.69 192 ASN B C 1
ATOM 4444 O O . ASN B 1 192 ? -7.359 -15.352 -3.566 1 98.69 192 ASN B O 1
ATOM 4448 N N . MET B 1 193 ? -9.117 -15.844 -4.852 1 98.94 193 MET B N 1
ATOM 4449 C CA . MET B 1 193 ? -9.773 -16.766 -3.924 1 98.94 193 MET B CA 1
ATOM 4450 C C . MET B 1 193 ? -9.602 -18.203 -4.383 1 98.94 193 MET B C 1
ATOM 4452 O O . MET B 1 193 ? -10.359 -18.688 -5.23 1 98.94 193 MET B O 1
ATOM 4456 N N . TYR B 1 194 ? -8.609 -18.859 -3.807 1 98.88 194 TYR B N 1
ATOM 4457 C CA . TYR B 1 194 ? -8.211 -20.203 -4.238 1 98.88 194 TYR B CA 1
ATOM 4458 C C . TYR B 1 194 ? -8.867 -21.266 -3.373 1 98.88 194 TYR B C 1
ATOM 4460 O O . TYR B 1 194 ? -8.461 -21.484 -2.234 1 98.88 194 TYR B O 1
ATOM 4468 N N . CYS B 1 195 ? -9.773 -22.016 -3.936 1 98.88 195 CYS B N 1
ATOM 4469 C CA . CYS B 1 195 ? -10.57 -22.984 -3.205 1 98.88 195 CYS B CA 1
ATOM 4470 C C . CYS B 1 195 ? -10.094 -24.406 -3.482 1 98.88 195 CYS B C 1
ATOM 4472 O O . CYS B 1 195 ? -10.102 -24.85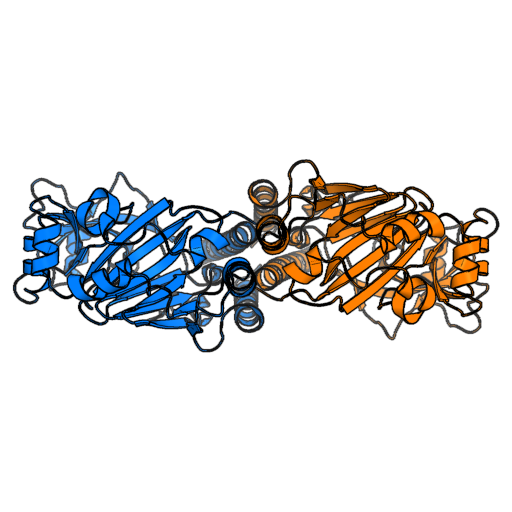9 -4.629 1 98.88 195 CYS B O 1
ATOM 4474 N N . VAL B 1 196 ? -9.742 -25.109 -2.465 1 98.88 196 VAL B N 1
ATOM 4475 C CA . VAL B 1 196 ? -9.383 -26.5 -2.645 1 98.88 196 VAL B CA 1
ATOM 4476 C C . VAL B 1 196 ? -10.625 -27.375 -2.441 1 98.88 196 VAL B C 1
ATOM 4478 O O . VAL B 1 196 ? -11.195 -27.406 -1.35 1 98.88 196 VAL B O 1
ATOM 4481 N N . VAL B 1 197 ? -11.016 -28.062 -3.471 1 98.69 197 VAL B N 1
ATOM 4482 C CA . VAL B 1 197 ? -12.227 -28.875 -3.451 1 98.69 197 VAL B CA 1
ATOM 4483 C C . VAL B 1 197 ? -11.898 -30.297 -2.986 1 98.69 197 VAL B C 1
ATOM 4485 O O . VAL B 1 197 ? -12.648 -30.891 -2.211 1 98.69 197 VAL B O 1
ATOM 4488 N N . LYS B 1 198 ? -10.844 -30.859 -3.477 1 98.44 198 LYS B N 1
ATOM 4489 C CA . LYS B 1 198 ? -10.328 -32.188 -3.186 1 98.44 198 LYS B CA 1
ATOM 4490 C C . LYS B 1 198 ? -8.82 -32.156 -2.973 1 98.44 198 LYS B C 1
ATOM 4492 O O . LYS B 1 198 ? -8.102 -31.438 -3.674 1 98.44 198 LYS B O 1
ATOM 4497 N N . GLY B 1 199 ? -8.344 -32.938 -1.957 1 98.56 199 GLY B N 1
ATOM 4498 C CA . GLY B 1 199 ? -6.914 -33.062 -1.745 1 98.56 199 GLY B CA 1
ATOM 4499 C C . GLY B 1 199 ? -6.332 -31.938 -0.908 1 98.56 199 GLY B C 1
ATOM 4500 O O . GLY B 1 199 ? -6.938 -31.516 0.078 1 98.56 199 GLY B O 1
ATOM 4501 N N . ARG B 1 200 ? -5.027 -31.609 -1.191 1 98.75 200 ARG B N 1
ATOM 4502 C CA . ARG B 1 200 ? -4.242 -30.656 -0.416 1 98.75 200 ARG B CA 1
ATOM 4503 C C . ARG B 1 200 ? -3.262 -29.906 -1.307 1 98.75 200 ARG B C 1
ATOM 4505 O O . ARG B 1 200 ? -2.467 -30.516 -2.021 1 98.75 200 ARG B O 1
ATOM 4512 N N . LYS B 1 201 ? -3.383 -28.562 -1.249 1 98.75 201 LYS B N 1
ATOM 4513 C CA . LYS B 1 201 ? -2.479 -27.719 -2.02 1 98.75 201 LYS B CA 1
ATOM 4514 C C . LYS B 1 201 ? -1.43 -27.078 -1.118 1 98.75 201 LYS B C 1
ATOM 4516 O O . LYS B 1 201 ? -1.75 -26.594 -0.029 1 98.75 201 LYS B O 1
ATOM 4521 N N . HIS B 1 202 ? -0.176 -27.156 -1.548 1 98.38 202 HIS B N 1
ATOM 4522 C CA . HIS B 1 202 ? 0.927 -26.547 -0.816 1 98.38 202 HIS B CA 1
ATOM 4523 C C . HIS B 1 202 ? 1.412 -25.281 -1.511 1 98.38 202 HIS B C 1
ATOM 4525 O O . HIS B 1 202 ? 1.684 -25.297 -2.715 1 98.38 202 HIS B O 1
ATOM 4531 N N . PHE B 1 203 ? 1.52 -24.172 -0.757 1 98.5 203 PHE B N 1
ATOM 4532 C CA . PHE B 1 203 ? 2.002 -22.906 -1.282 1 98.5 203 PHE B CA 1
ATOM 4533 C C . PHE B 1 203 ? 3.26 -22.453 -0.548 1 98.5 203 PHE B C 1
ATOM 4535 O O . PHE B 1 203 ? 3.375 -22.641 0.665 1 98.5 203 PHE B O 1
ATOM 4542 N N . THR B 1 204 ? 4.195 -21.953 -1.294 1 97.94 204 THR B N 1
ATOM 4543 C CA . THR B 1 204 ? 5.273 -21.109 -0.788 1 97.94 204 THR B CA 1
ATOM 4544 C C . THR B 1 204 ? 5.086 -19.672 -1.231 1 97.94 204 THR B C 1
ATOM 4546 O O . THR B 1 204 ? 5.012 -19.391 -2.43 1 97.94 204 THR B O 1
ATOM 4549 N N . LEU B 1 205 ? 4.996 -18.766 -0.268 1 98.12 205 LEU B N 1
ATOM 4550 C CA . LEU B 1 205 ? 4.586 -17.391 -0.559 1 98.12 205 LEU B CA 1
ATOM 4551 C C . LEU B 1 205 ? 5.684 -16.406 -0.179 1 98.12 205 LEU B C 1
ATOM 4553 O O . LEU B 1 205 ? 6.371 -16.594 0.829 1 98.12 205 LEU B O 1
ATOM 4557 N N . LEU B 1 206 ? 5.863 -15.406 -0.959 1 97.5 206 LEU B N 1
ATOM 4558 C CA . LEU B 1 206 ? 6.723 -14.266 -0.686 1 97.5 206 LEU B CA 1
ATOM 4559 C C . LEU B 1 206 ? 5.988 -12.953 -0.958 1 97.5 206 LEU B C 1
ATOM 4561 O O . LEU B 1 206 ? 5.25 -12.844 -1.939 1 97.5 206 LEU B O 1
ATOM 4565 N N . PRO B 1 207 ? 6.121 -11.961 -0.111 1 97.94 207 PRO B N 1
ATOM 4566 C CA . PRO B 1 207 ? 5.488 -10.672 -0.394 1 97.94 207 PRO B CA 1
ATOM 4567 C C . PRO B 1 207 ? 6.047 -10 -1.649 1 97.94 207 PRO B C 1
ATOM 4569 O O . PRO B 1 207 ? 7.18 -10.281 -2.051 1 97.94 207 PRO B O 1
ATOM 4572 N N . PRO B 1 208 ? 5.285 -9.094 -2.238 1 98.38 208 PRO B N 1
ATOM 4573 C CA . PRO B 1 208 ? 5.707 -8.445 -3.479 1 98.38 208 PRO B CA 1
ATOM 4574 C C . PRO B 1 208 ? 7.051 -7.73 -3.34 1 98.38 208 PRO B C 1
ATOM 4576 O O . PRO B 1 208 ? 7.816 -7.656 -4.305 1 98.38 208 PRO B O 1
ATOM 4579 N N . SER B 1 209 ? 7.379 -7.242 -2.17 1 98.38 209 SER B N 1
ATOM 4580 C CA . SER B 1 209 ? 8.609 -6.488 -1.965 1 98.38 209 SER B CA 1
ATOM 4581 C C . SER B 1 209 ? 9.836 -7.367 -2.195 1 98.38 209 SER B C 1
ATOM 4583 O O . SER B 1 209 ? 10.938 -6.855 -2.42 1 98.38 209 SER B O 1
ATOM 4585 N N . ASP B 1 210 ? 9.695 -8.672 -2.123 1 97.94 210 ASP B N 1
ATOM 4586 C CA . ASP B 1 210 ? 10.812 -9.602 -2.246 1 97.94 210 ASP B CA 1
ATOM 4587 C C . ASP B 1 210 ? 11.344 -9.641 -3.678 1 97.94 210 ASP B C 1
ATOM 4589 O O . ASP B 1 210 ? 12.383 -10.25 -3.947 1 97.94 210 ASP B O 1
ATOM 4593 N N . VAL B 1 211 ? 10.664 -8.906 -4.605 1 98.06 211 VAL B N 1
ATOM 4594 C CA . VAL B 1 211 ? 11.18 -8.742 -5.961 1 98.06 211 VAL B CA 1
ATOM 4595 C C . VAL B 1 211 ? 12.617 -8.211 -5.902 1 98.06 211 VAL B C 1
ATOM 4597 O O . VAL B 1 211 ? 13.422 -8.484 -6.793 1 98.06 211 VAL B O 1
ATOM 4600 N N . ALA B 1 212 ? 13.008 -7.562 -4.812 1 97.81 212 ALA B N 1
ATOM 4601 C CA . ALA B 1 212 ? 14.336 -7.004 -4.613 1 97.81 212 ALA B CA 1
ATOM 4602 C C . ALA B 1 212 ? 15.391 -8.109 -4.535 1 97.81 212 ALA B C 1
ATOM 4604 O O . ALA B 1 212 ? 16.578 -7.855 -4.723 1 97.81 212 ALA B O 1
ATOM 4605 N N . CYS B 1 213 ? 14.898 -9.398 -4.316 1 96.81 213 CYS B N 1
ATOM 4606 C CA . CYS B 1 213 ? 15.82 -10.5 -4.039 1 96.81 213 CYS B CA 1
ATOM 4607 C C . CYS B 1 213 ? 15.578 -11.664 -4.988 1 96.81 213 CYS B C 1
ATOM 4609 O O . CYS B 1 213 ? 16.141 -12.742 -4.805 1 96.81 213 CYS B O 1
ATOM 4611 N N . LEU B 1 214 ? 14.773 -11.469 -5.977 1 97.69 214 LEU B N 1
ATOM 4612 C CA . LEU B 1 214 ? 14.305 -12.633 -6.723 1 97.69 214 LEU B CA 1
ATOM 4613 C C . LEU B 1 214 ? 14.984 -12.711 -8.086 1 97.69 214 LEU B C 1
ATOM 4615 O O . LEU B 1 214 ? 14.852 -13.719 -8.789 1 97.69 214 LEU B O 1
ATOM 4619 N N . TYR B 1 215 ? 15.766 -11.633 -8.477 1 96.31 215 TYR B N 1
ATOM 4620 C CA . TYR B 1 215 ? 16.594 -11.609 -9.672 1 96.31 215 TYR B CA 1
ATOM 4621 C C . TYR B 1 215 ? 15.773 -11.898 -10.922 1 96.31 215 TYR B C 1
ATOM 4623 O O . TYR B 1 215 ? 16.156 -12.719 -11.758 1 96.31 215 TYR B O 1
ATOM 4631 N N . GLU B 1 216 ? 14.578 -11.266 -10.961 1 96.62 216 GLU B N 1
ATOM 4632 C CA . GLU B 1 216 ? 13.773 -11.406 -12.172 1 96.62 216 GLU B CA 1
ATOM 4633 C C . GLU B 1 216 ? 14.555 -10.953 -13.406 1 96.62 216 GLU B C 1
ATOM 4635 O O . GLU B 1 216 ? 15.188 -9.898 -13.391 1 96.62 216 GLU B O 1
ATOM 4640 N N . ARG B 1 217 ? 14.523 -11.789 -14.469 1 93.75 217 ARG B N 1
ATOM 4641 C CA . ARG B 1 217 ? 15.242 -11.508 -15.711 1 93.75 217 ARG B CA 1
ATOM 4642 C C . ARG B 1 217 ? 14.445 -11.969 -16.922 1 93.75 217 ARG B C 1
ATOM 4644 O O . ARG B 1 217 ? 13.453 -12.68 -16.781 1 93.75 217 ARG B O 1
ATOM 4651 N N . GLU B 1 218 ? 14.898 -11.469 -18.047 1 94.81 218 GLU B N 1
ATOM 4652 C CA . GLU B 1 218 ? 14.305 -11.883 -19.312 1 94.81 218 GLU B CA 1
ATOM 4653 C C . GLU B 1 218 ? 14.969 -13.148 -19.844 1 94.81 218 GLU B C 1
ATOM 4655 O O . GLU B 1 218 ? 16.203 -13.242 -19.859 1 94.81 218 GLU B O 1
ATOM 4660 N N . TYR B 1 219 ? 14.172 -14.086 -20.25 1 95.69 219 TYR B N 1
ATOM 4661 C CA . TYR B 1 219 ? 14.664 -15.344 -20.797 1 95.69 219 TYR B CA 1
ATOM 4662 C C . TYR B 1 219 ? 14.062 -15.617 -22.172 1 95.69 219 TYR B C 1
ATOM 4664 O O . TYR B 1 219 ? 12.891 -15.32 -22.406 1 95.69 219 TYR B O 1
ATOM 4672 N N . PRO B 1 220 ? 14.898 -16.203 -23.078 1 95.5 220 PRO B N 1
ATOM 4673 C CA . PRO B 1 220 ? 14.258 -16.688 -24.297 1 95.5 220 PRO B CA 1
ATOM 4674 C C . PRO B 1 220 ? 13.164 -17.719 -24.016 1 95.5 220 PRO B C 1
ATOM 4676 O O . PRO B 1 220 ? 13.352 -18.609 -23.172 1 95.5 220 PRO B O 1
ATOM 4679 N N . SER B 1 221 ? 12.094 -17.609 -24.75 1 96.56 221 SER B N 1
ATOM 4680 C CA . SER B 1 221 ? 10.938 -18.453 -24.484 1 96.56 221 SER B CA 1
ATOM 4681 C C . SER B 1 221 ? 10.984 -19.719 -25.344 1 96.56 221 SER B C 1
ATOM 4683 O O . SER B 1 221 ? 11.375 -19.672 -26.516 1 96.56 221 SER B O 1
ATOM 4685 N N . ALA B 1 222 ? 10.664 -20.781 -24.75 1 96.31 222 ALA B N 1
ATOM 4686 C CA . ALA B 1 222 ? 10.57 -22.078 -25.438 1 96.31 222 ALA B CA 1
ATOM 4687 C C . ALA B 1 222 ? 9.453 -22.938 -24.859 1 96.31 222 ALA B C 1
ATOM 4689 O O . ALA B 1 222 ? 8.781 -22.531 -23.906 1 96.31 222 ALA B O 1
ATOM 4690 N N . ARG B 1 223 ? 9.219 -24.031 -25.469 1 96.38 223 ARG B N 1
ATOM 4691 C CA . ARG B 1 223 ? 8.211 -24.984 -25.016 1 96.38 223 ARG B CA 1
ATOM 4692 C C . ARG B 1 223 ? 8.719 -26.422 -25.141 1 96.38 223 ARG B C 1
ATOM 4694 O O . ARG B 1 223 ? 9.461 -26.75 -26.078 1 96.38 223 ARG B O 1
ATOM 4701 N N . TYR B 1 224 ? 8.336 -27.219 -24.25 1 96.94 224 TYR B N 1
ATOM 4702 C CA . TYR B 1 224 ? 8.594 -28.656 -24.391 1 96.94 224 TYR B CA 1
ATOM 4703 C C . TYR B 1 224 ? 7.723 -29.25 -25.484 1 96.94 224 TYR B C 1
ATOM 4705 O O . TYR B 1 224 ? 6.598 -28.797 -25.719 1 96.94 224 TYR B O 1
ATOM 4713 N N . ARG B 1 225 ? 8.273 -30.203 -26.109 1 97.38 225 ARG B N 1
ATOM 4714 C CA . ARG B 1 225 ? 7.508 -31.047 -27.016 1 97.38 225 ARG B CA 1
ATOM 4715 C C . ARG B 1 225 ? 7.977 -32.5 -26.953 1 97.38 225 ARG B C 1
ATOM 4717 O O . ARG B 1 225 ? 9.18 -32.781 -27.016 1 97.38 225 ARG B O 1
ATOM 4724 N N . HIS B 1 226 ? 7.043 -33.375 -26.766 1 97.69 226 HIS B N 1
ATOM 4725 C CA . HIS B 1 226 ? 7.375 -34.781 -26.734 1 97.69 226 HIS B CA 1
ATOM 4726 C C . HIS B 1 226 ? 7.531 -35.344 -28.156 1 97.69 226 HIS B C 1
ATOM 4728 O O . HIS B 1 226 ? 6.91 -34.844 -29.094 1 97.69 226 HIS B O 1
ATOM 4734 N N . GLU B 1 227 ? 8.281 -36.406 -28.25 1 96.19 227 GLU B N 1
ATOM 4735 C CA . GLU B 1 227 ? 8.539 -37 -29.562 1 96.19 227 GLU B CA 1
ATOM 4736 C C . GLU B 1 227 ? 7.238 -37.438 -30.234 1 96.19 227 GLU B C 1
ATOM 4738 O O . GLU B 1 227 ? 7.113 -37.375 -31.453 1 96.19 227 GLU B O 1
ATOM 4743 N N . SER B 1 228 ? 6.309 -37.844 -29.453 1 94.31 228 SER B N 1
ATOM 4744 C CA . SER B 1 228 ? 5.055 -38.375 -29.984 1 94.31 228 SER B CA 1
ATOM 4745 C C . SER B 1 228 ? 4.191 -37.25 -30.562 1 94.31 228 SER B C 1
ATOM 4747 O O . SER B 1 228 ? 3.271 -37.5 -31.344 1 94.31 228 SER B O 1
ATOM 4749 N N . THR B 1 229 ? 4.5 -36 -30.266 1 93.19 229 THR B N 1
ATOM 4750 C CA . THR B 1 229 ? 3.682 -34.875 -30.719 1 93.19 229 THR B CA 1
ATOM 4751 C C . THR B 1 229 ? 4.512 -33.906 -31.547 1 93.19 229 THR B C 1
ATOM 4753 O O . THR B 1 229 ? 3.992 -32.906 -32.031 1 93.19 229 THR B O 1
ATOM 4756 N N . LEU B 1 230 ? 5.711 -34.094 -31.641 1 89.94 230 LEU B N 1
ATOM 4757 C CA . LEU B 1 230 ? 6.637 -33.156 -32.281 1 89.94 230 LEU B CA 1
ATOM 4758 C C . LEU B 1 230 ? 6.25 -32.938 -33.75 1 89.94 230 LEU B C 1
ATOM 4760 O O . LEU B 1 230 ? 6.359 -31.828 -34.25 1 89.94 230 LEU B O 1
ATOM 4764 N N . GLY B 1 231 ? 5.715 -33.938 -34.375 1 82.88 231 GLY B N 1
ATOM 4765 C CA . GLY B 1 231 ? 5.375 -33.812 -35.781 1 82.88 231 GLY B CA 1
ATOM 4766 C C . GLY B 1 231 ? 6.473 -33.156 -36.594 1 82.88 231 GLY B C 1
ATOM 4767 O O . GLY B 1 231 ? 7.633 -33.562 -36.531 1 82.88 231 GLY B O 1
ATOM 4768 N N . GLN B 1 232 ? 6.082 -32.094 -37.312 1 75.19 232 GLN B N 1
ATOM 4769 C CA . GLN B 1 232 ? 6.992 -31.406 -38.188 1 75.19 232 GLN B CA 1
ATOM 4770 C C . GLN B 1 232 ? 7.555 -30.156 -37.562 1 75.19 232 GLN B C 1
ATOM 4772 O O . GLN B 1 232 ? 8.258 -29.375 -38.188 1 75.19 232 GLN B O 1
ATOM 4777 N N . ASP B 1 233 ? 7.242 -30.047 -36.312 1 79.38 233 ASP B N 1
ATOM 4778 C CA . ASP B 1 233 ? 7.754 -28.859 -35.625 1 79.38 233 ASP B CA 1
ATOM 4779 C C . ASP B 1 233 ? 9.281 -28.859 -35.594 1 79.38 233 ASP B C 1
ATOM 4781 O O . ASP B 1 233 ? 9.906 -29.891 -35.406 1 79.38 233 ASP B O 1
ATOM 4785 N N . ALA B 1 234 ? 9.789 -27.703 -35.906 1 85.12 234 ALA B N 1
ATOM 4786 C CA . ALA B 1 234 ? 11.234 -27.547 -35.781 1 85.12 234 ALA B CA 1
ATOM 4787 C C . ALA B 1 234 ? 11.648 -27.344 -34.344 1 85.12 234 ALA B C 1
ATOM 4789 O O . ALA B 1 234 ? 10.969 -26.641 -33.594 1 85.12 234 ALA B O 1
ATOM 4790 N N . TYR B 1 235 ? 12.492 -28.141 -33.875 1 91.25 235 TYR B N 1
ATOM 4791 C CA . TYR B 1 235 ? 13.055 -27.953 -32.562 1 91.25 235 TYR B CA 1
ATOM 4792 C C . TYR B 1 235 ? 14.492 -27.453 -32.625 1 91.25 235 TYR B C 1
ATOM 4794 O O . TYR B 1 235 ? 15.117 -27.484 -33.688 1 91.25 235 TYR B O 1
ATOM 4802 N N . ASP B 1 236 ? 14.945 -26.844 -31.672 1 92 236 ASP B N 1
ATOM 4803 C CA . ASP B 1 236 ? 16.312 -26.375 -31.578 1 92 236 ASP B CA 1
ATOM 4804 C C . ASP B 1 236 ? 17.266 -27.5 -31.219 1 92 236 ASP B C 1
ATOM 4806 O O . ASP B 1 236 ? 17.328 -27.938 -30.062 1 92 236 ASP B O 1
ATOM 4810 N N . GLU B 1 237 ? 18.094 -27.891 -32.156 1 94.69 237 GLU B N 1
ATOM 4811 C CA . GLU B 1 237 ? 18.938 -29.078 -31.984 1 94.69 237 GLU B CA 1
ATOM 4812 C C . GLU B 1 237 ? 19.953 -28.875 -30.859 1 94.69 237 GLU B C 1
ATOM 4814 O O . GLU B 1 237 ? 20.125 -29.75 -30.016 1 94.69 237 GLU B O 1
ATOM 4819 N N . ALA B 1 238 ? 20.547 -27.703 -30.938 1 94 238 ALA B N 1
ATOM 4820 C CA . ALA B 1 238 ? 21.594 -27.438 -29.953 1 94 238 ALA B CA 1
ATOM 4821 C C . ALA B 1 238 ? 21.016 -27.359 -28.531 1 94 238 ALA B C 1
ATOM 4823 O O . ALA B 1 238 ? 21.578 -27.922 -27.594 1 94 238 ALA B O 1
ATOM 4824 N N . THR B 1 239 ? 19.953 -26.672 -28.422 1 94.88 239 THR B N 1
ATOM 4825 C CA . THR B 1 239 ? 19.312 -26.516 -27.125 1 94.88 239 THR B CA 1
ATOM 4826 C C . THR B 1 239 ? 18.766 -27.844 -26.625 1 94.88 239 THR B C 1
ATOM 4828 O O . THR B 1 239 ? 18.859 -28.156 -25.438 1 94.88 239 THR B O 1
ATOM 4831 N N . THR B 1 240 ? 18.172 -28.609 -27.5 1 96.44 240 THR B N 1
ATOM 4832 C CA . THR B 1 240 ? 17.656 -29.922 -27.141 1 96.44 240 THR B CA 1
ATOM 4833 C C . THR B 1 240 ? 18.781 -30.844 -26.703 1 96.44 240 THR B C 1
ATOM 4835 O O . THR B 1 240 ? 18.625 -31.609 -25.75 1 96.44 240 THR B O 1
ATOM 4838 N N . ALA B 1 241 ? 19.891 -30.781 -27.375 1 96.06 241 ALA B N 1
ATOM 4839 C CA . ALA B 1 241 ? 21.047 -31.594 -27 1 96.06 241 ALA B CA 1
ATOM 4840 C C . ALA B 1 241 ? 21.547 -31.219 -25.609 1 96.06 241 ALA B C 1
ATOM 4842 O O . ALA B 1 241 ? 21.906 -32.094 -24.812 1 96.06 241 ALA B O 1
ATOM 4843 N N . ALA B 1 242 ? 21.594 -29.953 -25.406 1 95.88 242 ALA B N 1
ATOM 4844 C CA . ALA B 1 242 ? 22.016 -29.484 -24.094 1 95.88 242 ALA B CA 1
ATOM 4845 C C . ALA B 1 242 ? 21.047 -29.953 -23.016 1 95.88 242 ALA B C 1
ATOM 4847 O O . ALA B 1 242 ? 21.469 -30.344 -21.922 1 95.88 242 ALA B O 1
ATOM 4848 N N . PHE B 1 243 ? 19.781 -29.922 -23.312 1 96.69 243 PHE B N 1
ATOM 4849 C CA . PHE B 1 243 ? 18.75 -30.391 -22.406 1 96.69 243 PHE B CA 1
ATOM 4850 C C . PHE B 1 243 ? 18.938 -31.875 -22.078 1 96.69 243 PHE B C 1
ATOM 4852 O O . PHE B 1 243 ? 18.906 -32.25 -20.922 1 96.69 243 PHE B O 1
ATOM 4859 N N . HIS B 1 244 ? 19.25 -32.688 -23.062 1 96.81 244 HIS B N 1
ATOM 4860 C CA . HIS B 1 244 ? 19.438 -34.125 -22.859 1 96.81 244 HIS B CA 1
ATOM 4861 C C . HIS B 1 244 ? 20.688 -34.406 -22.047 1 96.81 244 HIS B C 1
ATOM 4863 O O . HIS B 1 244 ? 20.734 -35.406 -21.312 1 96.81 244 HIS B O 1
ATOM 4869 N N . SER B 1 245 ? 21.656 -33.562 -22.188 1 95.62 245 SER B N 1
ATOM 4870 C CA . SER B 1 245 ? 22.875 -33.719 -21.391 1 95.62 245 SER B CA 1
ATOM 4871 C C . SER B 1 245 ? 22.594 -33.469 -19.906 1 95.62 245 SER B C 1
ATOM 4873 O O . SER B 1 245 ? 23.188 -34.125 -19.047 1 95.62 245 SER B O 1
ATOM 4875 N N . CYS B 1 246 ? 21.75 -32.531 -19.625 1 94 246 CYS B N 1
ATOM 4876 C CA . CYS B 1 246 ? 21.422 -32.188 -18.25 1 94 246 CYS B CA 1
ATOM 4877 C C . CYS B 1 246 ? 20.391 -33.156 -17.672 1 94 246 CYS B C 1
ATOM 4879 O O . CYS B 1 246 ? 20.375 -33.406 -16.469 1 94 246 CYS B O 1
ATOM 4881 N N . HIS B 1 247 ? 19.5 -33.688 -18.578 1 95 247 HIS B N 1
ATOM 4882 C CA . HIS B 1 247 ? 18.438 -34.594 -18.203 1 95 247 HIS B CA 1
ATOM 4883 C C . HIS B 1 247 ? 18.438 -35.812 -19.109 1 95 247 HIS B C 1
ATOM 4885 O O . HIS B 1 247 ? 17.516 -36.031 -19.891 1 95 247 HIS B O 1
ATOM 4891 N N . PRO B 1 248 ? 19.312 -36.719 -18.812 1 95.62 248 PRO B N 1
ATOM 4892 C CA . PRO B 1 248 ? 19.5 -37.844 -19.719 1 95.62 248 PRO B CA 1
ATOM 4893 C C . PRO B 1 248 ? 18.312 -38.812 -19.719 1 95.62 248 PRO B C 1
ATOM 4895 O O . PRO B 1 248 ? 18.156 -39.594 -20.641 1 95.62 248 PRO B O 1
ATOM 4898 N N . GLU B 1 249 ? 17.5 -38.719 -18.734 1 94.81 249 GLU B N 1
ATOM 4899 C CA . GLU B 1 249 ? 16.328 -39.594 -18.656 1 94.81 249 GLU B CA 1
ATOM 4900 C C . GLU B 1 249 ? 15.188 -39.094 -19.516 1 94.81 249 GLU B C 1
ATOM 4902 O O . GLU B 1 249 ? 14.234 -39.812 -19.797 1 94.81 249 GLU B O 1
ATOM 4907 N N . ASP B 1 250 ? 15.273 -37.875 -20.031 1 96.94 250 ASP B N 1
ATOM 4908 C CA . ASP B 1 250 ? 14.18 -37.25 -20.75 1 96.94 250 ASP B CA 1
ATOM 4909 C C . ASP B 1 250 ? 14.516 -37.094 -22.234 1 96.94 250 ASP B C 1
ATOM 4911 O O . ASP B 1 250 ? 14.281 -36.031 -22.828 1 96.94 250 ASP B O 1
ATOM 4915 N N . THR B 1 251 ? 14.992 -38.156 -22.844 1 95.94 251 THR B N 1
ATOM 4916 C CA . THR B 1 251 ? 15.484 -38.094 -24.219 1 95.94 251 THR B CA 1
ATOM 4917 C C . THR B 1 251 ? 14.336 -37.969 -25.203 1 95.94 251 THR B C 1
ATOM 4919 O O . THR B 1 251 ? 14.539 -37.594 -26.359 1 95.94 251 THR B O 1
ATOM 4922 N N . SER B 1 252 ? 13.117 -38.312 -24.812 1 97.06 252 SER B N 1
ATOM 4923 C CA . SER B 1 252 ? 11.961 -38.281 -25.703 1 97.06 252 SER B CA 1
ATOM 4924 C C . SER B 1 252 ? 11.391 -36.875 -25.797 1 97.06 252 SER B C 1
ATOM 4926 O O . SER B 1 252 ? 10.445 -36.625 -26.547 1 97.06 252 SER B O 1
ATOM 4928 N N . TRP B 1 253 ? 11.953 -35.938 -25.062 1 97.69 253 TRP B N 1
ATOM 4929 C CA . TRP B 1 253 ? 11.438 -34.562 -25 1 97.69 253 TRP B CA 1
ATOM 4930 C C . TRP B 1 253 ? 12.367 -33.594 -25.734 1 97.69 253 TRP B C 1
ATOM 4932 O O . TRP B 1 253 ? 13.586 -33.719 -25.641 1 97.69 253 TRP B O 1
ATOM 4942 N N . PHE B 1 254 ? 11.781 -32.625 -26.422 1 97.12 254 PHE B N 1
ATOM 4943 C CA . PHE B 1 254 ? 12.508 -31.656 -27.219 1 97.12 254 PHE B CA 1
ATOM 4944 C C . PHE B 1 254 ? 12.164 -30.234 -26.797 1 97.12 254 PHE B C 1
ATOM 4946 O O . PHE B 1 254 ? 11.102 -30 -26.203 1 97.12 254 PHE B O 1
ATOM 4953 N N . ILE B 1 255 ? 13.078 -29.344 -27.016 1 96.19 255 ILE B N 1
ATOM 4954 C CA . ILE B 1 255 ? 12.875 -27.922 -26.75 1 96.19 255 ILE B CA 1
ATOM 4955 C C . ILE B 1 255 ? 12.57 -27.188 -28.047 1 96.19 255 ILE B C 1
ATOM 4957 O O . ILE B 1 255 ? 13.406 -27.156 -28.969 1 96.19 255 ILE B O 1
ATOM 4961 N N . VAL B 1 256 ? 11.406 -26.625 -28.109 1 95.62 256 VAL B N 1
ATOM 4962 C CA . VAL B 1 256 ? 10.977 -25.891 -29.281 1 95.62 256 VAL B CA 1
ATOM 4963 C C . VAL B 1 256 ? 10.93 -24.391 -28.984 1 95.62 256 VAL B C 1
ATOM 4965 O O . VAL B 1 256 ? 10.219 -23.969 -28.078 1 95.62 256 VAL B O 1
ATOM 4968 N N . PRO B 1 257 ? 11.664 -23.672 -29.781 1 92.06 257 PRO B N 1
ATOM 4969 C CA . PRO B 1 257 ? 11.625 -22.234 -29.547 1 92.06 257 PRO B CA 1
ATOM 4970 C C . PRO B 1 257 ? 10.234 -21.641 -29.75 1 92.06 257 PRO B C 1
ATOM 4972 O O . PRO B 1 257 ? 9.516 -22.031 -30.672 1 92.06 257 PRO B O 1
ATOM 4975 N N . SER B 1 258 ? 9.891 -20.75 -28.859 1 88.31 258 SER B N 1
ATOM 4976 C CA . SER B 1 258 ? 8.656 -19.984 -29.016 1 88.31 258 SER B CA 1
ATOM 4977 C C . SER B 1 258 ? 8.953 -18.562 -29.484 1 88.31 258 SER B C 1
ATOM 4979 O O . SER B 1 258 ? 8.906 -17.609 -28.688 1 88.31 258 SER B O 1
ATOM 4981 N N . GLU B 1 259 ? 9.164 -18.359 -30.734 1 76.75 259 GLU B N 1
ATOM 4982 C CA . GLU B 1 259 ? 9.539 -17.078 -31.312 1 76.75 259 GLU B CA 1
ATOM 4983 C C . GLU B 1 259 ? 8.438 -16.031 -31.125 1 76.75 259 GLU B C 1
ATOM 4985 O O . GLU B 1 259 ? 8.719 -14.836 -31 1 76.75 259 GLU B O 1
ATOM 4990 N N . GLU B 1 260 ? 7.328 -16.5 -31.125 1 76.19 260 GLU B N 1
ATOM 4991 C CA . GLU B 1 260 ? 6.195 -15.586 -30.969 1 76.19 260 GLU B CA 1
ATOM 4992 C C . GLU B 1 260 ? 6.219 -14.898 -29.609 1 76.19 260 GLU B C 1
ATOM 4994 O O . GLU B 1 260 ? 5.891 -13.711 -29.5 1 76.19 260 GLU B O 1
ATOM 4999 N N . THR B 1 261 ? 6.656 -15.594 -28.609 1 78.25 261 THR B N 1
ATOM 5000 C CA . THR B 1 261 ? 6.676 -15.055 -27.266 1 78.25 261 THR B CA 1
ATOM 5001 C C . THR B 1 261 ? 7.934 -14.219 -27.031 1 78.25 261 THR B C 1
ATOM 5003 O O . THR B 1 261 ? 7.91 -13.242 -26.281 1 78.25 261 THR B O 1
ATOM 5006 N N . GLY B 1 262 ? 8.984 -14.602 -27.719 1 89.12 262 GLY B N 1
ATOM 5007 C CA . GLY B 1 262 ? 10.227 -13.859 -27.578 1 89.12 262 GLY B CA 1
ATOM 5008 C C . GLY B 1 262 ? 10.867 -14.016 -26.219 1 89.12 262 GLY B C 1
ATOM 5009 O O . GLY B 1 262 ? 11.156 -15.125 -25.781 1 89.12 262 GLY B O 1
ATOM 5010 N N . MET B 1 263 ? 11.055 -12.891 -25.531 1 93.88 263 MET B N 1
ATOM 5011 C CA . MET B 1 263 ? 11.633 -12.891 -24.188 1 93.88 263 MET B CA 1
ATOM 5012 C C . MET B 1 263 ? 10.547 -12.828 -23.125 1 93.88 263 MET B C 1
ATOM 5014 O O . MET B 1 263 ? 9.547 -12.125 -23.297 1 93.88 263 MET B O 1
ATOM 5018 N N . THR B 1 264 ? 10.727 -13.617 -22.078 1 95.56 264 THR B N 1
ATOM 5019 C CA . THR B 1 264 ? 9.773 -13.625 -20.969 1 95.56 264 THR B CA 1
ATOM 5020 C C . THR B 1 264 ? 10.477 -13.352 -19.641 1 95.56 264 THR B C 1
ATOM 5022 O O . THR B 1 264 ? 11.469 -14.008 -19.312 1 95.56 264 THR B O 1
ATOM 5025 N N . PRO B 1 265 ? 9.977 -12.305 -18.953 1 95.75 265 PRO B N 1
ATOM 5026 C CA . PRO B 1 265 ? 10.523 -12.148 -17.594 1 95.75 265 PRO B CA 1
ATOM 5027 C C . PRO B 1 265 ? 10.109 -13.281 -16.656 1 95.75 265 PRO B C 1
ATOM 5029 O O . PRO B 1 265 ? 8.953 -13.719 -16.672 1 95.75 265 PRO B O 1
ATOM 5032 N N . TRP B 1 266 ? 11.039 -13.828 -15.914 1 97.12 266 TRP B N 1
ATOM 5033 C CA . TRP B 1 266 ? 10.727 -14.867 -14.938 1 97.12 266 TRP B CA 1
ATOM 5034 C C . TRP B 1 266 ? 11.727 -14.859 -13.789 1 97.12 266 TRP B C 1
ATOM 5036 O O . TRP B 1 266 ? 12.719 -14.125 -13.828 1 97.12 266 TRP B O 1
ATOM 5046 N N . ILE B 1 267 ? 11.406 -15.57 -12.734 1 97.19 267 ILE B N 1
ATOM 5047 C CA . ILE B 1 267 ? 12.188 -15.609 -11.5 1 97.19 267 ILE B CA 1
ATOM 5048 C C . ILE B 1 267 ? 13.07 -16.859 -11.492 1 97.19 267 ILE B C 1
ATOM 5050 O O . ILE B 1 267 ? 12.562 -17.984 -11.523 1 97.19 267 ILE B O 1
ATOM 5054 N N . PRO B 1 268 ? 14.344 -16.734 -11.453 1 95.06 268 PRO B N 1
ATOM 5055 C CA . PRO B 1 268 ? 15.227 -17.906 -11.453 1 95.06 268 PRO B CA 1
ATOM 5056 C C . PRO B 1 268 ? 15.422 -18.484 -10.055 1 95.06 268 PRO B C 1
ATOM 5058 O O . PRO B 1 268 ? 15.906 -19.609 -9.914 1 95.06 268 PRO B O 1
ATOM 5061 N N . VAL B 1 269 ? 15.062 -17.75 -9 1 95.88 269 VAL B N 1
ATOM 5062 C CA . VAL B 1 269 ? 15.32 -18.172 -7.629 1 95.88 269 VAL B CA 1
ATOM 5063 C C . VAL B 1 269 ? 14.234 -19.141 -7.172 1 95.88 269 VAL B C 1
ATOM 5065 O O . VAL B 1 269 ? 13.039 -18.859 -7.309 1 95.88 269 VAL B O 1
ATOM 5068 N N . ASP B 1 270 ? 14.641 -20.281 -6.727 1 94.69 270 ASP B N 1
ATOM 5069 C CA . ASP B 1 270 ? 13.758 -21.203 -6.012 1 94.69 270 ASP B CA 1
ATOM 5070 C C . ASP B 1 270 ? 13.852 -20.984 -4.5 1 94.69 270 ASP B C 1
ATOM 5072 O O . ASP B 1 270 ? 14.867 -21.312 -3.885 1 94.69 270 ASP B O 1
ATOM 5076 N N . PRO B 1 271 ? 12.836 -20.5 -3.906 1 94.75 271 PRO B N 1
ATOM 5077 C CA . PRO B 1 271 ? 12.914 -20.172 -2.482 1 94.75 271 PRO B CA 1
ATOM 5078 C C . PRO B 1 271 ? 13.141 -21.391 -1.599 1 94.75 271 PRO B C 1
ATOM 5080 O O . PRO B 1 271 ? 13.516 -21.25 -0.432 1 94.75 271 PRO B O 1
ATOM 5083 N N . LEU B 1 272 ? 12.867 -22.594 -2.096 1 94.69 272 LEU B N 1
ATOM 5084 C CA . LEU B 1 272 ? 13.047 -23.812 -1.313 1 94.69 272 LEU B CA 1
ATOM 5085 C C . LEU B 1 272 ? 14.453 -24.359 -1.493 1 94.69 272 LEU B C 1
ATOM 5087 O O . LEU B 1 272 ? 14.891 -25.219 -0.724 1 94.69 272 LEU B O 1
ATOM 5091 N N . ARG B 1 273 ? 15.164 -23.906 -2.494 1 92.94 273 ARG B N 1
ATOM 5092 C CA . ARG B 1 273 ? 16.531 -24.297 -2.785 1 92.94 273 ARG B CA 1
ATOM 5093 C C . ARG B 1 273 ? 17.344 -23.125 -3.312 1 92.94 273 ARG B C 1
ATOM 5095 O O . ARG B 1 273 ? 17.781 -23.125 -4.469 1 92.94 273 ARG B O 1
ATOM 5102 N N . ILE B 1 274 ? 17.719 -22.281 -2.426 1 94.56 274 ILE B N 1
ATOM 5103 C CA . ILE B 1 274 ? 18.359 -21.031 -2.82 1 94.56 274 ILE B CA 1
ATOM 5104 C C . ILE B 1 274 ? 19.844 -21.266 -3.08 1 94.56 274 ILE B C 1
ATOM 5106 O O . ILE B 1 274 ? 20.531 -21.891 -2.266 1 94.56 274 ILE B O 1
ATOM 5110 N N . ASN B 1 275 ? 20.281 -20.859 -4.191 1 92.62 275 ASN B N 1
ATOM 5111 C CA . ASN B 1 275 ? 21.703 -20.797 -4.5 1 92.62 275 ASN B CA 1
ATOM 5112 C C . ASN B 1 275 ? 22.312 -19.438 -4.117 1 92.62 275 ASN B C 1
ATOM 5114 O O . ASN B 1 275 ? 22.453 -18.562 -4.961 1 92.62 275 ASN B O 1
ATOM 5118 N N . ILE B 1 276 ? 22.828 -19.312 -2.963 1 94.25 276 ILE B N 1
ATOM 5119 C CA . ILE B 1 276 ? 23.25 -18.031 -2.389 1 94.25 276 ILE B CA 1
ATOM 5120 C C . ILE B 1 276 ? 24.453 -17.5 -3.15 1 94.25 276 ILE B C 1
ATOM 5122 O O . ILE B 1 276 ? 24.625 -16.281 -3.275 1 94.25 276 ILE B O 1
ATOM 5126 N N . LYS B 1 277 ? 25.297 -18.406 -3.58 1 93.38 277 LYS B N 1
ATOM 5127 C CA . LYS B 1 277 ? 26.469 -17.969 -4.34 1 93.38 277 LYS B CA 1
ATOM 5128 C C . LYS B 1 277 ? 26.062 -17.234 -5.613 1 93.38 277 LYS B C 1
ATOM 5130 O O . LYS B 1 277 ? 26.656 -16.219 -5.969 1 93.38 277 LYS B O 1
ATOM 5135 N N . ARG B 1 278 ? 25.016 -17.734 -6.25 1 91.25 278 ARG B N 1
ATOM 5136 C CA . ARG B 1 278 ? 24.547 -17.141 -7.5 1 91.25 278 ARG B CA 1
ATOM 5137 C C . ARG B 1 278 ? 23.625 -15.961 -7.242 1 91.25 278 ARG B C 1
ATOM 5139 O O . ARG B 1 278 ? 23.625 -14.992 -8 1 91.25 278 ARG B O 1
ATOM 5146 N N . TYR B 1 279 ? 22.922 -16.094 -6.172 1 94.5 279 TYR B N 1
ATOM 5147 C CA . TYR B 1 279 ? 21.938 -15.078 -5.812 1 94.5 279 TYR B CA 1
ATOM 5148 C C . TYR B 1 279 ? 22.109 -14.641 -4.359 1 94.5 279 TYR B C 1
ATOM 5150 O O . TYR B 1 279 ? 21.25 -14.938 -3.514 1 94.5 279 TYR B O 1
ATOM 5158 N N . PRO B 1 280 ? 23.047 -13.844 -4.086 1 95.56 280 PRO B N 1
ATOM 5159 C CA . PRO B 1 280 ? 23.391 -13.539 -2.697 1 95.56 280 PRO B CA 1
ATOM 5160 C C . PRO B 1 280 ? 22.281 -12.789 -1.965 1 95.56 280 PRO B C 1
ATOM 5162 O O . PRO B 1 280 ? 22.094 -12.984 -0.761 1 95.56 280 PRO B O 1
ATOM 5165 N N . LEU B 1 281 ? 21.516 -11.922 -2.625 1 96.38 281 LEU B N 1
ATOM 5166 C CA . LEU B 1 281 ? 20.469 -11.172 -1.955 1 96.38 281 LEU B CA 1
ATOM 5167 C C . LEU B 1 281 ? 19.312 -12.086 -1.555 1 96.38 281 LEU B C 1
ATOM 5169 O O . LEU B 1 281 ? 18.484 -11.711 -0.728 1 96.38 281 LEU B O 1
ATOM 5173 N N . ALA B 1 282 ? 19.234 -13.289 -2.168 1 96.69 282 ALA B N 1
ATOM 5174 C CA . ALA B 1 282 ? 18.156 -14.227 -1.861 1 96.69 282 ALA B CA 1
ATOM 5175 C C . ALA B 1 282 ? 18.281 -14.766 -0.442 1 96.69 282 ALA B C 1
ATOM 5177 O O . ALA B 1 282 ? 17.344 -15.352 0.093 1 96.69 282 ALA B O 1
ATOM 5178 N N . ASP B 1 283 ? 19.391 -14.531 0.141 1 94.31 283 ASP B N 1
ATOM 5179 C CA . ASP B 1 283 ? 19.609 -14.922 1.531 1 94.31 283 ASP B CA 1
ATOM 5180 C C . ASP B 1 283 ? 18.641 -14.18 2.461 1 94.31 283 ASP B C 1
ATOM 5182 O O . ASP B 1 283 ? 18.406 -14.617 3.586 1 94.31 283 ASP B O 1
ATOM 5186 N N . HIS B 1 284 ? 18.078 -13.062 1.994 1 93.06 284 HIS B N 1
ATOM 5187 C CA . HIS B 1 284 ? 17.188 -12.258 2.811 1 93.06 284 HIS B CA 1
ATOM 5188 C C . HIS B 1 284 ? 15.75 -12.758 2.699 1 93.06 284 HIS B C 1
ATOM 5190 O O . HIS B 1 284 ? 14.867 -12.297 3.434 1 93.06 284 HIS B O 1
ATOM 5196 N N . LEU B 1 285 ? 15.484 -13.703 1.842 1 94.62 285 LEU B N 1
ATOM 5197 C CA . LEU B 1 285 ? 14.133 -14.211 1.665 1 94.62 285 LEU B CA 1
ATOM 5198 C C . LEU B 1 285 ? 13.688 -15.008 2.887 1 94.62 285 LEU B C 1
ATOM 5200 O O . LEU B 1 285 ? 14.492 -15.711 3.5 1 94.62 285 LEU B O 1
ATOM 5204 N N . ASN B 1 286 ? 12.477 -14.852 3.279 1 93.44 286 ASN B N 1
ATOM 5205 C CA . ASN B 1 286 ? 11.812 -15.633 4.316 1 93.44 286 ASN B CA 1
ATOM 5206 C C . ASN B 1 286 ? 10.469 -16.172 3.828 1 93.44 286 ASN B C 1
ATOM 5208 O O . ASN B 1 286 ? 9.414 -15.695 4.234 1 93.44 286 ASN B O 1
ATOM 5212 N N . PRO B 1 287 ? 10.523 -17.219 3.045 1 95.06 287 PRO B N 1
ATOM 5213 C CA . PRO B 1 287 ? 9.297 -17.734 2.449 1 95.06 287 PRO B CA 1
ATOM 5214 C C . PRO B 1 287 ? 8.312 -18.266 3.492 1 95.06 287 PRO B C 1
ATOM 5216 O O . PRO B 1 287 ? 8.727 -18.875 4.484 1 95.06 287 PRO B O 1
ATOM 5219 N N . LEU B 1 288 ? 7.008 -18 3.268 1 96.19 288 LEU B N 1
ATOM 5220 C CA . LEU B 1 288 ? 5.922 -18.578 4.055 1 96.19 288 LEU B CA 1
ATOM 5221 C C . LEU B 1 288 ? 5.367 -19.828 3.379 1 96.19 288 LEU B C 1
ATOM 5223 O O . LEU B 1 288 ? 5.188 -19.844 2.158 1 96.19 288 LEU B O 1
ATOM 5227 N N . GLN B 1 289 ? 5.188 -20.828 4.172 1 96.25 289 GLN B N 1
ATOM 5228 C CA . GLN B 1 289 ? 4.605 -22.047 3.633 1 96.25 289 GLN B CA 1
ATOM 5229 C C . GLN B 1 289 ? 3.262 -22.359 4.285 1 96.25 289 GLN B C 1
ATOM 5231 O O . GLN B 1 289 ? 3.076 -22.125 5.48 1 96.25 289 GLN B O 1
ATOM 5236 N N . CYS B 1 290 ? 2.354 -22.828 3.457 1 97.81 290 CYS B N 1
ATOM 5237 C CA . CYS B 1 290 ? 1.068 -23.25 4.004 1 97.81 290 CYS B CA 1
ATOM 5238 C C . CYS B 1 290 ? 0.454 -24.359 3.152 1 97.81 290 CYS B C 1
ATOM 5240 O O . CYS B 1 290 ? 0.819 -24.531 1.987 1 97.81 290 CYS B O 1
ATOM 5242 N N . VAL B 1 291 ? -0.342 -25.141 3.779 1 98.62 291 VAL B N 1
ATOM 5243 C CA . VAL B 1 291 ? -1.157 -26.156 3.111 1 98.62 291 VAL B CA 1
ATOM 5244 C C . VAL B 1 291 ? -2.631 -25.766 3.184 1 98.62 291 VAL B C 1
ATOM 5246 O O . VAL B 1 291 ? -3.148 -25.469 4.262 1 98.62 291 VAL B O 1
ATOM 5249 N N . VAL B 1 292 ? -3.246 -25.641 2.102 1 98.81 292 VAL B N 1
ATOM 5250 C CA . VAL B 1 292 ? -4.684 -25.406 2.021 1 98.81 292 VAL B CA 1
ATOM 5251 C C . VAL B 1 292 ? -5.418 -26.734 1.883 1 98.81 292 VAL B C 1
ATOM 5253 O O . VAL B 1 292 ? -5.23 -27.453 0.899 1 98.81 292 VAL B O 1
ATOM 5256 N N . GLU B 1 293 ? -6.246 -27.062 2.838 1 98.69 293 GLU B N 1
ATOM 5257 C CA . GLU B 1 293 ? -6.961 -28.328 2.875 1 98.69 293 GLU B CA 1
ATOM 5258 C C . GLU B 1 293 ? -8.258 -28.266 2.074 1 98.69 293 GLU B C 1
ATOM 5260 O O . GLU B 1 293 ? -8.773 -27.172 1.815 1 98.69 293 GLU B O 1
ATOM 5265 N N . ALA B 1 294 ? -8.742 -29.5 1.727 1 98.5 294 ALA B N 1
ATOM 5266 C CA . ALA B 1 294 ? -10.062 -29.547 1.102 1 98.5 294 ALA B CA 1
ATOM 5267 C C . ALA B 1 294 ? -11.102 -28.812 1.949 1 98.5 294 ALA B C 1
ATOM 5269 O O . ALA B 1 294 ? -11.18 -29.016 3.162 1 98.5 294 ALA B O 1
ATOM 5270 N N . GLY B 1 295 ? -11.797 -27.859 1.297 1 98.44 295 GLY B N 1
ATOM 5271 C CA . GLY B 1 295 ? -12.82 -27.109 1.999 1 98.44 295 GLY B CA 1
ATOM 5272 C C . GLY B 1 295 ? -12.352 -25.734 2.445 1 98.44 295 GLY B C 1
ATOM 5273 O O . GLY B 1 295 ? -13.156 -24.906 2.893 1 98.44 295 GLY B O 1
ATOM 5274 N N . GLU B 1 296 ? -11.07 -25.5 2.305 1 98.69 296 GLU B N 1
ATOM 5275 C CA . GLU B 1 296 ? -10.516 -24.203 2.678 1 98.69 296 GLU B CA 1
ATOM 5276 C C . GLU B 1 296 ? -10.273 -23.344 1.449 1 98.69 296 GLU B C 1
ATOM 5278 O O . GLU B 1 296 ? -10.188 -23.844 0.329 1 98.69 296 GLU B O 1
ATOM 5283 N N . THR B 1 297 ? -10.258 -22.062 1.678 1 98.94 297 THR B N 1
ATOM 5284 C CA . THR B 1 297 ? -9.953 -21.094 0.641 1 98.94 297 THR B CA 1
ATOM 5285 C C . THR B 1 297 ? -8.766 -20.219 1.045 1 98.94 297 THR B C 1
ATOM 5287 O O . THR B 1 297 ? -8.734 -19.672 2.145 1 98.94 297 THR B O 1
ATOM 5290 N N . LEU B 1 298 ? -7.797 -20.156 0.196 1 98.94 298 LEU B N 1
ATOM 5291 C CA . LEU B 1 298 ? -6.703 -19.219 0.394 1 98.94 298 LEU B CA 1
ATOM 5292 C C . LEU B 1 298 ? -6.992 -17.891 -0.314 1 98.94 298 LEU B C 1
ATOM 5294 O O . LEU B 1 298 ? -7.191 -17.875 -1.53 1 98.94 298 LEU B O 1
ATOM 5298 N N . TYR B 1 299 ? -7.133 -16.844 0.417 1 98.88 299 TYR B N 1
ATOM 5299 C CA . TYR B 1 299 ? -7.004 -15.531 -0.21 1 98.88 299 TYR B CA 1
ATOM 5300 C C . TYR B 1 299 ? -5.543 -15.195 -0.482 1 98.88 299 TYR B C 1
ATOM 5302 O O . TYR B 1 299 ? -4.754 -15.031 0.451 1 98.88 299 TYR B O 1
ATOM 5310 N N . LEU B 1 300 ? -5.18 -15.18 -1.649 1 98.81 300 LEU B N 1
ATOM 5311 C CA . LEU B 1 300 ? -3.854 -14.797 -2.117 1 98.81 300 LEU B CA 1
ATOM 5312 C C . LEU B 1 300 ? -3.883 -13.414 -2.764 1 98.81 300 LEU B C 1
ATOM 5314 O O . LEU B 1 300 ? -4.402 -13.258 -3.871 1 98.81 300 LEU B O 1
ATOM 5318 N N . PRO B 1 301 ? -3.326 -12.414 -2.094 1 98.5 301 PRO B N 1
ATOM 5319 C CA . PRO B 1 301 ? -3.418 -11.062 -2.641 1 98.5 301 PRO B CA 1
ATOM 5320 C C . PRO B 1 301 ? -2.684 -10.906 -3.971 1 98.5 301 PRO B C 1
ATOM 5322 O O . PRO B 1 301 ? -1.681 -11.586 -4.207 1 98.5 301 PRO B O 1
ATOM 5325 N N . ALA B 1 302 ? -3.172 -9.992 -4.766 1 98.5 302 ALA B N 1
ATOM 5326 C CA . ALA B 1 302 ? -2.504 -9.648 -6.02 1 98.5 302 ALA B CA 1
ATOM 5327 C C . ALA B 1 302 ? -1.026 -9.344 -5.789 1 98.5 302 ALA B C 1
ATOM 5329 O O . ALA B 1 302 ? -0.664 -8.727 -4.781 1 98.5 302 ALA B O 1
ATOM 5330 N N . MET B 1 303 ? -0.186 -9.859 -6.648 1 98.38 303 MET B N 1
ATOM 5331 C CA . MET B 1 303 ? 1.228 -9.516 -6.781 1 98.38 303 MET B CA 1
ATOM 5332 C C . MET B 1 303 ? 2.074 -10.32 -5.797 1 98.38 303 MET B C 1
ATOM 5334 O O . MET B 1 303 ? 3.305 -10.25 -5.832 1 98.38 303 MET B O 1
ATOM 5338 N N . TRP B 1 304 ? 1.487 -11.078 -4.863 1 98.69 304 TRP B N 1
ATOM 5339 C CA . TRP B 1 304 ? 2.289 -11.969 -4.035 1 98.69 304 TRP B CA 1
ATOM 5340 C C . TRP B 1 304 ? 2.939 -13.062 -4.883 1 98.69 304 TRP B C 1
ATOM 5342 O O . TRP B 1 304 ? 2.285 -13.672 -5.734 1 98.69 304 TRP B O 1
ATOM 5352 N N . TYR B 1 305 ? 4.172 -13.25 -4.684 1 98.5 305 TYR B N 1
ATOM 5353 C CA . TYR B 1 305 ? 4.859 -14.367 -5.332 1 98.5 305 TYR B CA 1
ATOM 5354 C C . TYR B 1 305 ? 4.469 -15.695 -4.695 1 98.5 305 TYR B C 1
ATOM 5356 O O . TYR B 1 305 ? 4.312 -15.781 -3.477 1 98.5 305 TYR B O 1
ATOM 5364 N N . HIS B 1 306 ? 4.332 -16.688 -5.582 1 98.56 306 HIS B N 1
ATOM 5365 C CA . HIS B 1 306 ? 3.941 -17.984 -5.035 1 98.56 306 HIS B CA 1
ATOM 5366 C C . HIS B 1 306 ? 4.469 -19.125 -5.895 1 98.56 306 HIS B C 1
ATOM 5368 O O . HIS B 1 306 ? 4.602 -18.984 -7.113 1 98.56 306 HIS B O 1
ATOM 5374 N N . ARG B 1 307 ? 4.926 -20.094 -5.262 1 98.06 307 ARG B N 1
ATOM 5375 C CA . ARG B 1 307 ? 5.203 -21.438 -5.75 1 98.06 307 ARG B CA 1
ATOM 5376 C C . ARG B 1 307 ? 4.16 -22.422 -5.25 1 98.06 307 ARG B C 1
ATOM 5378 O O . ARG B 1 307 ? 3.826 -22.438 -4.066 1 98.06 307 ARG B O 1
ATOM 5385 N N . ALA B 1 308 ? 3.582 -23.203 -6.168 1 97.88 308 ALA B N 1
ATOM 5386 C CA . ALA B 1 308 ? 2.475 -24.078 -5.777 1 97.88 308 ALA B CA 1
ATOM 5387 C C . ALA B 1 308 ? 2.725 -25.516 -6.219 1 97.88 308 ALA B C 1
ATOM 5389 O O . ALA B 1 308 ? 3.248 -25.75 -7.309 1 97.88 308 ALA B O 1
ATOM 5390 N N . THR B 1 309 ? 2.391 -26.422 -5.387 1 97.19 309 THR B N 1
ATOM 5391 C CA . THR B 1 309 ? 2.391 -27.844 -5.691 1 97.19 309 THR B CA 1
ATOM 5392 C C . THR B 1 309 ? 1.273 -28.562 -4.938 1 97.19 309 THR B C 1
ATOM 5394 O O . THR B 1 309 ? 0.653 -27.984 -4.043 1 97.19 309 THR B O 1
ATOM 5397 N N . GLN B 1 310 ? 0.896 -29.719 -5.441 1 97.5 310 GLN B N 1
ATOM 5398 C CA . GLN B 1 310 ? -0.078 -30.562 -4.746 1 97.5 310 GLN B CA 1
ATOM 5399 C C . GLN B 1 310 ? 0.614 -31.594 -3.865 1 97.5 310 GLN B C 1
ATOM 5401 O O . GLN B 1 310 ? 1.734 -32.031 -4.156 1 97.5 310 GLN B O 1
ATOM 5406 N N . LEU B 1 311 ? -0.083 -31.969 -2.822 1 97.88 311 LEU B N 1
ATOM 5407 C CA . LEU B 1 311 ? 0.5 -33 -1.965 1 97.88 311 LEU B CA 1
ATOM 5408 C C . LEU B 1 311 ? -0.074 -34.375 -2.295 1 97.88 311 LEU B C 1
ATOM 5410 O O . LEU B 1 311 ? 0.431 -35.406 -1.817 1 97.88 311 LEU B O 1
ATOM 5414 N N . CYS B 1 312 ? -1.112 -34.5 -3.053 1 97.94 312 CYS B N 1
ATOM 5415 C CA . CYS B 1 312 ? -1.859 -35.656 -3.557 1 97.94 312 CYS B CA 1
ATOM 5416 C C . CYS B 1 312 ? -2.766 -35.25 -4.711 1 97.94 312 CYS B C 1
ATOM 5418 O O . CYS B 1 312 ? -2.752 -34.094 -5.145 1 97.94 312 CYS B O 1
ATOM 5420 N N . PRO B 1 313 ? -3.402 -36.25 -5.316 1 98 313 PRO B N 1
ATOM 5421 C CA . PRO B 1 313 ? -4.375 -35.781 -6.312 1 98 313 PRO B CA 1
ATOM 5422 C C . PRO B 1 313 ? -5.312 -34.719 -5.777 1 98 313 PRO B C 1
ATOM 5424 O O . PRO B 1 313 ? -5.98 -34.906 -4.762 1 98 313 PRO B O 1
ATOM 5427 N N . THR B 1 314 ? -5.305 -33.562 -6.406 1 98.62 314 THR B N 1
ATOM 5428 C CA . THR B 1 314 ? -5.965 -32.344 -5.898 1 98.62 314 THR B CA 1
ATOM 5429 C C . THR B 1 314 ? -6.773 -31.672 -7 1 98.62 314 THR B C 1
ATOM 5431 O O . THR B 1 314 ? -6.352 -31.641 -8.156 1 98.62 314 THR B O 1
ATOM 5434 N N . ILE B 1 315 ? -7.973 -31.25 -6.668 1 98.75 315 ILE B N 1
ATOM 5435 C CA . ILE B 1 315 ? -8.812 -30.406 -7.52 1 98.75 315 ILE B CA 1
ATOM 5436 C C . ILE B 1 315 ? -9.07 -29.062 -6.828 1 98.75 315 ILE B C 1
ATOM 5438 O O . ILE B 1 315 ? -9.508 -29.031 -5.672 1 98.75 315 ILE B O 1
ATOM 5442 N N . SER B 1 316 ? -8.789 -27.984 -7.523 1 98.62 316 SER B N 1
ATOM 5443 C CA . SER B 1 316 ? -9.047 -26.656 -6.977 1 98.62 316 SER B CA 1
ATOM 5444 C C . SER B 1 316 ? -9.781 -25.781 -7.984 1 98.62 316 SER B C 1
ATOM 5446 O O . SER B 1 316 ? -9.68 -26 -9.195 1 98.62 316 SER B O 1
ATOM 5448 N N . VAL B 1 317 ? -10.5 -24.906 -7.512 1 98.69 317 VAL B N 1
ATOM 5449 C CA . VAL B 1 317 ? -11.156 -23.844 -8.266 1 98.69 317 VAL B CA 1
ATOM 5450 C C . VAL B 1 317 ? -10.719 -22.484 -7.719 1 98.69 317 VAL B C 1
ATOM 5452 O O . VAL B 1 317 ? -10.695 -22.266 -6.504 1 98.69 317 VAL B O 1
ATOM 5455 N N . ASN B 1 318 ? -10.297 -21.609 -8.555 1 98.31 318 ASN B N 1
ATOM 5456 C CA . ASN B 1 318 ? -10.023 -20.297 -8 1 98.31 318 ASN B CA 1
ATOM 5457 C C . ASN B 1 318 ? -10.773 -19.203 -8.758 1 98.31 318 ASN B C 1
ATOM 5459 O O . ASN B 1 318 ? -11.148 -19.391 -9.914 1 98.31 318 ASN B O 1
ATOM 5463 N N . TYR B 1 319 ? -11.148 -18.219 -8.094 1 98.81 319 TYR B N 1
ATOM 5464 C CA . TYR B 1 319 ? -11.805 -17.016 -8.586 1 98.81 319 TYR B CA 1
ATOM 5465 C C . TYR B 1 319 ? -10.828 -15.844 -8.656 1 98.81 319 TYR B C 1
ATOM 5467 O O . TYR B 1 319 ? -10.328 -15.383 -7.629 1 98.81 319 TYR B O 1
ATOM 5475 N N . TRP B 1 320 ? -10.547 -15.367 -9.898 1 98.62 320 TRP B N 1
ATOM 5476 C CA . TRP B 1 320 ? -9.641 -14.242 -10.125 1 98.62 320 TRP B CA 1
ATOM 5477 C C . TRP B 1 320 ? -10.422 -12.938 -10.258 1 98.62 320 TRP B C 1
ATOM 5479 O O . TRP B 1 320 ? -11.18 -12.75 -11.211 1 98.62 320 TRP B O 1
ATOM 5489 N N . HIS B 1 321 ? -10.227 -12.117 -9.273 1 98.62 321 HIS B N 1
ATOM 5490 C CA . HIS B 1 321 ? -10.797 -10.773 -9.312 1 98.62 321 HIS B CA 1
ATOM 5491 C C . HIS B 1 321 ? -9.758 -9.742 -9.742 1 98.62 321 HIS B C 1
ATOM 5493 O O . HIS B 1 321 ? -8.617 -9.766 -9.266 1 98.62 321 HIS B O 1
ATOM 5499 N N . ASP B 1 322 ? -10.156 -8.922 -10.617 1 96.75 322 ASP B N 1
ATOM 5500 C CA . ASP B 1 322 ? -9.227 -7.883 -11.055 1 96.75 322 ASP B CA 1
ATOM 5501 C C . ASP B 1 322 ? -8.727 -7.062 -9.875 1 96.75 322 ASP B C 1
ATOM 5503 O O . ASP B 1 322 ? -9.5 -6.715 -8.977 1 96.75 322 ASP B O 1
ATOM 5507 N N . MET B 1 323 ? -7.398 -6.781 -9.867 1 95.69 323 MET B N 1
ATOM 5508 C CA . MET B 1 323 ? -6.875 -5.957 -8.781 1 95.69 323 MET B CA 1
ATOM 5509 C C . MET B 1 323 ? -7.051 -4.473 -9.094 1 95.69 323 MET B C 1
ATOM 5511 O O . MET B 1 323 ? -7.246 -4.098 -10.25 1 95.69 323 MET B O 1
ATOM 5515 N N . ASP B 1 324 ? -7.012 -3.654 -8.117 1 93.31 324 ASP B N 1
ATOM 5516 C CA . ASP B 1 324 ? -6.906 -2.207 -8.281 1 93.31 324 ASP B CA 1
ATOM 5517 C C . ASP B 1 324 ? -5.445 -1.762 -8.297 1 93.31 324 ASP B C 1
ATOM 5519 O O . ASP B 1 324 ? -4.66 -2.154 -7.434 1 93.31 324 ASP B O 1
ATOM 5523 N N . PHE B 1 325 ? -5.168 -1.079 -9.312 1 95.88 325 PHE B N 1
ATOM 5524 C CA . PHE B 1 325 ? -3.852 -0.451 -9.312 1 95.88 325 PHE B CA 1
ATOM 5525 C C . PHE B 1 325 ? -3.852 0.801 -8.445 1 95.88 325 PHE B C 1
ATOM 5527 O O . PHE B 1 325 ? -4.715 1.667 -8.594 1 95.88 325 PHE B O 1
ATOM 5534 N N . ASP B 1 326 ? -2.994 0.8 -7.48 1 97.06 326 ASP B N 1
ATOM 5535 C CA . ASP B 1 326 ? -2.93 1.901 -6.523 1 97.06 326 ASP B CA 1
ATOM 5536 C C . ASP B 1 326 ? -1.502 2.111 -6.023 1 97.06 326 ASP B C 1
ATOM 5538 O O . ASP B 1 326 ? -0.54 1.799 -6.73 1 97.06 326 ASP B O 1
ATOM 5542 N N . CYS B 1 327 ? -1.357 2.711 -4.852 1 97.88 327 CYS B N 1
ATOM 5543 C CA . CYS B 1 327 ? -0.045 3.062 -4.32 1 97.88 327 CYS B CA 1
ATOM 5544 C C . CYS B 1 327 ? 0.827 1.824 -4.152 1 97.88 327 CYS B C 1
ATOM 5546 O O . CYS B 1 327 ? 2.047 1.894 -4.309 1 97.88 327 CYS B O 1
ATOM 5548 N N . ARG B 1 328 ? 0.236 0.645 -3.846 1 97.69 328 ARG B N 1
ATOM 5549 C CA . ARG B 1 328 ? 0.999 -0.585 -3.662 1 97.69 328 ARG B CA 1
ATOM 5550 C C . ARG B 1 328 ? 1.699 -0.995 -4.953 1 97.69 328 ARG B C 1
ATOM 5552 O O . ARG B 1 328 ? 2.857 -1.413 -4.93 1 97.69 328 ARG B O 1
ATOM 5559 N N . TYR B 1 329 ? 0.977 -0.819 -6.086 1 98.44 329 TYR B N 1
ATOM 5560 C CA . TYR B 1 329 ? 1.565 -1.122 -7.387 1 98.44 329 TYR B CA 1
ATOM 5561 C C . TYR B 1 329 ? 2.68 -0.138 -7.723 1 98.44 329 TYR B C 1
ATOM 5563 O O . TYR B 1 329 ? 3.717 -0.526 -8.266 1 98.44 329 TYR B O 1
ATOM 5571 N N . VAL B 1 330 ? 2.486 1.127 -7.434 1 98.56 330 VAL B N 1
ATOM 5572 C CA . VAL B 1 330 ? 3.473 2.176 -7.672 1 98.56 330 VAL B CA 1
ATOM 5573 C C . VAL B 1 330 ? 4.762 1.857 -6.918 1 98.56 330 VAL B C 1
ATOM 5575 O O . VAL B 1 330 ? 5.852 1.896 -7.492 1 98.56 330 VAL B O 1
ATOM 5578 N N . TYR B 1 331 ? 4.652 1.5 -5.637 1 98.69 331 TYR B N 1
ATOM 5579 C CA . TYR B 1 331 ? 5.801 1.198 -4.789 1 98.69 331 TYR B CA 1
ATOM 5580 C C . TYR B 1 331 ? 6.504 -0.071 -5.254 1 98.69 331 TYR B C 1
ATOM 5582 O O . TYR B 1 331 ? 7.734 -0.136 -5.27 1 98.69 331 TYR B O 1
ATOM 5590 N N . TYR B 1 332 ? 5.684 -1.061 -5.602 1 98.62 332 TYR B N 1
ATOM 5591 C CA . TYR B 1 332 ? 6.254 -2.295 -6.129 1 98.62 332 TYR B CA 1
ATOM 5592 C C . TYR B 1 332 ? 7.129 -2.016 -7.344 1 98.62 332 TYR B C 1
ATOM 5594 O O . TYR B 1 332 ? 8.25 -2.523 -7.441 1 98.62 332 TYR B O 1
ATOM 5602 N N . ASN B 1 333 ? 6.598 -1.226 -8.32 1 98.56 333 ASN B N 1
ATOM 5603 C CA . ASN B 1 333 ? 7.344 -0.891 -9.523 1 98.56 333 ASN B CA 1
ATOM 5604 C C . ASN B 1 333 ? 8.672 -0.218 -9.195 1 98.56 333 ASN B C 1
ATOM 5606 O O . ASN B 1 333 ? 9.688 -0.481 -9.844 1 98.56 333 ASN B O 1
ATOM 5610 N N . TYR B 1 334 ? 8.648 0.653 -8.234 1 98.75 334 TYR B N 1
ATOM 5611 C CA . TYR B 1 334 ? 9.867 1.351 -7.848 1 98.75 334 TYR B CA 1
ATOM 5612 C C . TYR B 1 334 ? 10.914 0.372 -7.32 1 98.75 334 TYR B C 1
ATOM 5614 O O . TYR B 1 334 ? 12.078 0.419 -7.723 1 98.75 334 TYR B O 1
ATOM 5622 N N . VAL B 1 335 ? 10.516 -0.559 -6.387 1 98.62 335 VAL B N 1
ATOM 5623 C CA . VAL B 1 335 ? 11.43 -1.558 -5.84 1 98.62 335 VAL B CA 1
ATOM 5624 C C . VAL B 1 335 ? 11.977 -2.428 -6.969 1 98.62 335 VAL B C 1
ATOM 5626 O O . VAL B 1 335 ? 13.18 -2.711 -7.012 1 98.62 335 VAL B O 1
ATOM 5629 N N . HIS B 1 336 ? 11.078 -2.793 -7.848 1 98.25 336 HIS B N 1
ATOM 5630 C CA . HIS B 1 336 ? 11.43 -3.641 -8.984 1 98.25 336 HIS B CA 1
ATOM 5631 C C . HIS B 1 336 ? 12.477 -2.969 -9.867 1 98.25 336 HIS B C 1
ATOM 5633 O O . HIS B 1 336 ? 13.469 -3.594 -10.242 1 98.25 336 HIS B O 1
ATOM 5639 N N . ARG B 1 337 ? 12.305 -1.699 -10.188 1 97.75 337 ARG B N 1
ATOM 5640 C CA . ARG B 1 337 ? 13.195 -0.968 -11.086 1 97.75 337 ARG B CA 1
ATOM 5641 C C . ARG B 1 337 ? 14.547 -0.714 -10.422 1 97.75 337 ARG B C 1
ATOM 5643 O O . ARG B 1 337 ? 15.586 -0.738 -11.086 1 97.75 337 ARG B O 1
ATOM 5650 N N . VAL B 1 338 ? 14.523 -0.42 -9.102 1 97.75 338 VAL B N 1
ATOM 5651 C CA . VAL B 1 338 ? 15.781 -0.25 -8.383 1 97.75 338 VAL B CA 1
ATOM 5652 C C . VAL B 1 338 ? 16.578 -1.551 -8.43 1 97.75 338 VAL B C 1
ATOM 5654 O O . VAL B 1 338 ? 17.797 -1.538 -8.688 1 97.75 338 VAL B O 1
ATOM 5657 N N . ALA B 1 339 ? 15.883 -2.674 -8.172 1 96.5 339 ALA B N 1
ATOM 5658 C CA . ALA B 1 339 ? 16.531 -3.979 -8.203 1 96.5 339 ALA B CA 1
ATOM 5659 C C . ALA B 1 339 ? 17.141 -4.262 -9.578 1 96.5 339 ALA B C 1
ATOM 5661 O O . ALA B 1 339 ? 18.281 -4.742 -9.672 1 96.5 339 ALA B O 1
ATOM 5662 N N . LYS B 1 340 ? 16.391 -3.949 -10.609 1 95.19 340 LYS B N 1
ATOM 5663 C CA . LYS B 1 340 ? 16.859 -4.164 -11.977 1 95.19 340 LYS B CA 1
ATOM 5664 C C . LYS B 1 340 ? 18.078 -3.295 -12.281 1 95.19 340 LYS B C 1
ATOM 5666 O O . LYS B 1 340 ? 19.031 -3.754 -12.906 1 95.19 340 LYS B O 1
ATOM 5671 N N . ALA B 1 341 ? 18.031 -2.02 -11.852 1 94.81 341 ALA B N 1
ATOM 5672 C CA . ALA B 1 341 ? 19.125 -1.085 -12.086 1 94.81 341 ALA B CA 1
ATOM 5673 C C . ALA B 1 341 ? 20.406 -1.548 -11.391 1 94.81 341 ALA B C 1
ATOM 5675 O O . ALA B 1 341 ? 21.5 -1.376 -11.922 1 94.81 341 ALA B O 1
ATOM 5676 N N . MET B 1 342 ? 20.281 -2.15 -10.242 1 93.12 342 MET B N 1
ATOM 5677 C CA . MET B 1 342 ? 21.438 -2.58 -9.461 1 93.12 342 MET B CA 1
ATOM 5678 C C . MET B 1 342 ? 21.984 -3.9 -9.984 1 93.12 342 MET B C 1
ATOM 5680 O O . MET B 1 342 ? 23.172 -4.168 -9.867 1 93.12 342 MET B O 1
ATOM 5684 N N . ASP B 1 343 ? 21.125 -4.719 -10.5 1 87.69 343 ASP B N 1
ATOM 5685 C CA . ASP B 1 343 ? 21.562 -5.984 -11.078 1 87.69 343 ASP B CA 1
ATOM 5686 C C . ASP B 1 343 ? 22.312 -5.762 -12.391 1 87.69 343 ASP B C 1
ATOM 5688 O O . ASP B 1 343 ? 23.297 -6.457 -12.68 1 87.69 343 ASP B O 1
ATOM 5692 N N . SER B 1 344 ? 21.891 -4.793 -13.234 1 77 344 SER B N 1
ATOM 5693 C CA . SER B 1 344 ? 22.516 -4.484 -14.508 1 77 344 SER B CA 1
ATOM 5694 C C . SER B 1 344 ? 23.891 -3.836 -14.305 1 77 344 SER B C 1
ATOM 5696 O O . SER B 1 344 ? 24.797 -4.043 -15.109 1 77 344 SER B O 1
ATOM 5698 N N . GLY B 1 345 ? 24.016 -3.033 -13.305 1 65.5 345 GLY B N 1
ATOM 5699 C CA . GLY B 1 345 ? 25.281 -2.357 -13.031 1 65.5 345 GLY B CA 1
ATOM 5700 C C . GLY B 1 345 ? 26.375 -3.299 -12.578 1 65.5 345 GLY B C 1
ATOM 5701 O O . GLY B 1 345 ? 27.562 -3.072 -12.859 1 65.5 345 GLY B O 1
ATOM 5702 N N . ASN B 1 346 ? 25.969 -4.32 -11.875 1 60.22 346 ASN B N 1
ATOM 5703 C CA . ASN B 1 346 ? 26.953 -5.305 -11.422 1 60.22 346 ASN B CA 1
ATOM 5704 C C . ASN B 1 346 ? 27.469 -6.16 -12.57 1 60.22 346 ASN B C 1
ATOM 5706 O O . ASN B 1 346 ? 28.625 -6.586 -12.562 1 60.22 346 ASN B O 1
ATOM 5710 N N . LYS B 1 347 ? 26.641 -6.48 -13.57 1 56.34 347 LYS B N 1
ATOM 5711 C CA . LYS B 1 347 ? 27.094 -7.262 -14.719 1 56.34 347 LYS B CA 1
ATOM 5712 C C . LYS B 1 347 ? 28.125 -6.48 -15.539 1 56.34 347 LYS B C 1
ATOM 5714 O O . LYS B 1 347 ? 29.062 -7.059 -16.078 1 56.34 347 LYS B O 1
ATOM 5719 N N . ASN B 1 348 ? 28.031 -5.145 -15.617 1 46.19 348 ASN B N 1
ATOM 5720 C CA . ASN B 1 348 ? 28.953 -4.32 -16.375 1 46.19 348 ASN B CA 1
ATOM 5721 C C . ASN B 1 348 ? 30.297 -4.176 -15.656 1 46.19 348 ASN B C 1
ATOM 5723 O O . ASN B 1 348 ? 31.328 -3.957 -16.297 1 46.19 348 ASN B O 1
ATOM 5727 N N . LYS B 1 349 ? 30.297 -4.285 -14.344 1 47.22 349 LYS B N 1
ATOM 5728 C CA . LYS B 1 349 ? 31.578 -4.207 -13.664 1 47.22 349 LYS B CA 1
ATOM 5729 C C . LYS B 1 349 ? 32.312 -5.539 -13.727 1 47.22 349 LYS B C 1
ATOM 5731 O O . LYS B 1 349 ? 33.5 -5.613 -13.406 1 47.22 349 LYS B O 1
ATOM 5736 N N . GLN B 1 350 ? 31.656 -6.578 -13.805 1 38.94 350 GLN B N 1
ATOM 5737 C CA . GLN B 1 350 ? 32.281 -7.887 -13.883 1 38.94 350 GLN B CA 1
ATOM 5738 C C . GLN B 1 350 ? 32.656 -8.227 -15.32 1 38.94 350 GLN B C 1
ATOM 5740 O O . GLN B 1 350 ? 33.375 -9.203 -15.562 1 38.94 350 GLN B O 1
ATOM 5745 N N . SER B 1 351 ? 32.125 -7.586 -16.25 1 33.41 351 SER B N 1
ATOM 5746 C CA . SER B 1 351 ? 32.688 -7.785 -17.594 1 33.41 351 SER B CA 1
ATOM 5747 C C . SER B 1 351 ? 33.875 -6.859 -17.828 1 33.41 351 SER B C 1
ATOM 5749 O O . SER B 1 351 ? 33.844 -5.695 -17.422 1 33.41 351 SER B O 1
#

Nearest PDB structures (foldseek):
  5nfo-assembly1_A  TM=9.329E-01  e=5.253E-39  Homo sapiens
  5nfn-assembly1_B  TM=9.358E-01  e=9.215E-39  Homo sapiens
  4qu2-assembly1_A  TM=9.328E-01  e=6.797E-38  Mus musculus
  4qsz-assembly3_A  TM=9.277E-01  e=1.192E-37  Escherichia coli K-12
  4qsz-assembly2_B  TM=9.230E-01  e=1.202E-36  Escherichia coli K-12

Radius of gyration: 30.75 Å; Cα contacts (8 Å, |Δi|>4): 1510; chains: 2; bounding box: 61×92×70 Å

Foldseek 3Di:
DDPVVLLVVLLVVLVCCCVPAEPPAAAEEDECVPAALVNCCVVDQVSQYKHKYFPLQVDPLLVCLLPQVVDLVSQLVQLDFFKAKKFWAQFAEAQAWDDLDPVAIAGAHTDIDIGGSVVQVVLQVPVPPHRTFIKRDDDDQRCVPRRVSSVVSDDQDRPSCCVNVVHGFPHKGKIWGFQRHKYAKDFAQFFKWKAWSDAKKKKKWFALLCLLQQPWDKHFYKYKDFQVGCPPADFDPVVQVSVCVVPVVNNRITIGGDVVVGIDTDGNAGLVDGDCVVGVSSVSTDIHMDMRHNNMIMGRHGNMIMMMGGHGGTMMMMGTHRDDDDPVVVVSVVSNVVSVVNVVVVVVVVD/DDPVVLLVVLLVVLVCCCVPAEPPAAAEEDECVPAALVNCCVVDQVSQYKHKYFPLQVDPLLVCLLPQVVDLVSQLVQLDFFKAKKFWAQFAEAQAWDDLDPPAIAGAHTDIDIGGSVVVVVLQPPVPPHRTFIKRDDDDQRCVPRRVSSVVSGDQDRPSCCVNVVHGFPHKGKIWGFQRHKYAKDFAQFFKWKAWSDAKKKKKWFALLCLLQQPWDKHFYKYKDFQVGCPPADFDPVVQVSVCVVPVVNNRMTIHGDVVVGIDTDGNAGLVDGDCVVGVSSVSTDIHMDMAHNNMIMGRHGNMIMMMGGHGGTMMMMGTHRDDDDPVVVVSVVSNVVSVVNVVVVVVVVD

pLDDT: mean 95.06, std 7.83, range [33.41, 98.94]

InterPro domains:
  IPR003347 JmjC domain [PS51184] (143-336)
  IPR003347 JmjC domain [SM00558] (136-336)
  IPR014710 RmlC-like jelly roll fold [G3DSA:2.60.120.10] (2-345)
  IPR041667 Cupin-like domain 8 [PF13621] (38-326)

Secondary structure (DSSP, 8-state):
--HHHHHHHHHHHHHHHHHHTS-SS---EEEGGG--HHHHIIIIITTT--EEEESSS-SHHHHHHHHHTT-HHHHHHHHTT-EEEEEEESSSEESEEEE-SSS-EEEEEPEEEEEEHHHHHHHHH-TTTSSSEEEB---SSHHHHH-HHHHTTS-SS-HHHHHHHTS--SEEEEEEE-TT-EEEEE--SEEEEEEEEESEEEEEEE-GGGGGGT--EEEEEEEEEETTT-TT----HHHHHHHHHH-TT-TTEEEEE-TTT-EEEE----TTS--TTT-GGGGG---EEEEEETT-EEEE-TT-EEEEEESSSEEEEEEEEEPPPSHHHHHHHHHHHHHHHHHHHHHHHH-/--HHHHHHHHHHHHHHHHHHTS-SS---EEEGGG--HHHHIIIIITTT--EEEESSS-SHHHHHHHHHTT-HHHHHHHHTT-EEEEEEESSSEESEEEE-SSS-EEEEEPEEEEEEHHHHHHHHH-TTTSSSEEEB---SSHHHHH-HHHHTTS-SS-HHHHHHHTS--SEEEEEEE-TT-EEEEE--SEEEEEEEEESEEEEEEE-GGGGGGT--EEEEEEEEEETTT-TT----HHHHHHHHHH-TT-TTEEEEE-TTT-EEEE----TTS--TTT-GGGGG---EEEEEETT-EEEE-TT-EEEEEESSSEEEEEEEEEPPPSHHHHHHHHHHHHHHHHHHHHHHHH-